Protein AF-A0A2E7MLX6-F1 (afdb_monomer)

Secondary structure (DSSP, 8-state):
-HHHHTT-THHHH-HHHHHHHHHHHHTB-TTS-B---SS-SBTTTTHHHHHHHHHHHHHHH--HHHHHHHHHHHHHHHHTHHHHHHTS-TTSHHHHHHHHHHHH--TTSPP-PPP-S-EEEEEEEEEEBSSHHHHTTTSTT--SSTTS-PPGGGEEEEEEEEEEEEEEES-SSTT--EEEEE-----SS---TT-EEEEEETTEEEEE----SS--S-SSSEEEEESS--SPP-----TTB--S---EEEEEEEEE-SSEEEEEEEEESGGG-SEEEEEEEEEETTTEEEEEEEEEESS-EEEEEEEEEEESEEEEEE-SSEEEEE-SS-EETTEE------EEEEEEPP-TTEEEEEEE-TTT-GGGGGS-EEEEEEEEEEEPTT-EEEEEEEEEEE-----------TTSPPTTTT----GGGGEEEEEESSSEEEEEEE-SSSEEEEEEEETT---EEETTEEE--SEEEEEEETTEEEEEEEEEEEEEEETTEEEEEEEEEEEEE-

pLDDT: mean 87.77, std 12.91, range [33.56, 98.69]

Solvent-accessible surface area (backbone atoms only — not comparable to full-atom values): 26700 Å² total; per-residue (Å²): 104,69,40,66,79,67,70,41,60,58,70,50,60,36,74,78,43,45,60,60,55,52,48,59,48,66,57,37,42,36,46,18,47,34,66,34,68,57,69,32,56,18,48,41,64,57,42,21,47,51,25,14,50,24,20,36,36,17,49,66,54,70,43,20,41,34,35,34,46,20,50,29,24,49,53,35,51,58,72,33,40,73,64,44,57,76,69,62,41,80,74,32,61,46,49,58,9,49,51,43,26,69,76,52,35,49,88,85,54,63,65,31,88,63,86,47,69,50,47,80,39,65,37,56,37,36,44,26,35,61,51,50,78,45,46,51,78,79,40,86,85,57,55,83,52,93,92,46,62,68,57,70,79,30,54,43,71,51,88,54,74,37,56,33,32,40,34,46,42,48,40,61,50,78,31,31,29,35,36,38,27,33,33,36,54,52,58,71,35,42,76,43,61,70,7,45,28,22,33,36,42,60,62,13,57,53,34,57,45,73,46,35,66,49,79,58,82,60,48,34,18,78,32,79,43,62,77,74,69,76,70,76,59,48,62,45,84,57,85,56,40,67,57,67,42,60,38,52,63,44,72,81,42,78,50,74,55,94,58,33,32,43,37,32,36,39,31,35,21,62,96,14,40,52,32,46,35,36,43,34,38,44,37,37,46,70,56,37,35,38,40,38,39,40,39,30,32,70,55,69,43,52,29,37,38,34,48,30,42,48,26,50,40,74,52,92,57,64,58,73,41,32,38,31,29,25,35,79,45,57,43,27,79,89,39,66,42,79,50,48,79,39,30,26,38,41,37,43,63,82,50,95,71,43,44,56,43,82,42,72,45,31,86,81,35,70,70,24,66,78,42,23,34,34,40,31,52,28,38,72,45,76,41,51,45,73,43,78,47,60,50,45,35,39,45,36,68,39,80,58,86,76,76,91,74,88,72,88,56,92,82,57,79,50,80,79,76,65,65,64,80,54,77,65,74,28,53,41,76,81,40,78,56,86,69,38,35,32,38,40,39,40,58,78,97,52,33,42,32,40,40,38,46,19,84,83,33,60,82,42,82,54,93,57,39,38,34,23,31,25,29,39,40,39,37,29,46,78,91,37,79,72,34,34,39,37,35,52,19,36,37,33,32,49,74,89,40,80,78,44,79,48,98,53,70,40,70,49,75,87

Foldseek 3Di:
DCCVVVVVLCCLAPPVNVLVLVVLLLQAALQLWHQDDAQALWTRQQLLVQLLVLQLSCQSHLDLQSVQSSVSSVNVCVLQVVLCVPPVVCVPNNVVSVVSSVPRGDPVRHHDFDDFWKDFRKDFAKFQFPWDVLVCVVDPPQPPPRVGRIDVLSIDGDRDMAGAKTWHWLGNHQFKWIWIAGCHQHDSAAGAHRATQWITGNQFTQAHDFNDNHHDAAEQFKHKFQPVPPADFQADPDPGGPDGDGKHKDFPDWDIDNFWIKTKMWIARVVRFGWIKIKIWTGGINWWIKIKIKIAGQDKGFIKIFGKYWAQDWDPDDDFFKTKGGQPFIDGNNGGGDRDGKIKIKGKDDDPQWGWDWAQCCVVPVSCNRGRIMITTIGGGIDDHRDMDMIMIMTGIGDDPDDPDPDPDPPPQDPVNSCDPDQCNQWDWQDDDRAKTWIWGDDPDFKIKIWIAGCPLDWDDTDQKTWSFNIWIFIGGNNDGPWIWTFQTQFIGGNNDTPHHHPGGDIDID

Structure (mmCIF, N/CA/C/O backbone):
data_AF-A0A2E7MLX6-F1
#
_entry.id   AF-A0A2E7MLX6-F1
#
loop_
_atom_site.group_PDB
_atom_site.id
_atom_site.type_symbol
_atom_site.label_atom_id
_atom_site.label_alt_id
_atom_site.label_comp_id
_atom_site.label_asym_id
_atom_site.label_entity_id
_atom_site.label_seq_id
_atom_site.pdbx_PDB_ins_code
_atom_site.Cartn_x
_atom_site.Cartn_y
_atom_site.Cartn_z
_atom_site.occupancy
_atom_site.B_iso_or_equiv
_atom_site.auth_seq_id
_atom_site.auth_comp_id
_atom_site.auth_asym_id
_atom_site.auth_atom_id
_atom_site.pdbx_PDB_model_num
ATOM 1 N N . MET A 1 1 ? 16.786 -7.639 -24.249 1.00 67.38 1 MET A N 1
ATOM 2 C CA . MET A 1 1 ? 17.051 -7.462 -25.696 1.00 67.38 1 MET A CA 1
ATOM 3 C C . MET A 1 1 ? 18.541 -7.443 -26.003 1.00 67.38 1 MET A C 1
ATOM 5 O O . MET A 1 1 ? 18.968 -8.367 -26.669 1.00 67.38 1 MET A O 1
ATOM 9 N N . ALA A 1 2 ? 19.342 -6.501 -25.482 1.00 73.75 2 ALA A N 1
ATOM 10 C CA . ALA A 1 2 ? 20.799 -6.527 -25.692 1.00 73.75 2 ALA A CA 1
ATOM 11 C C . ALA A 1 2 ? 21.436 -7.872 -25.286 1.00 73.75 2 ALA A C 1
ATOM 13 O O . ALA A 1 2 ? 22.218 -8.411 -26.051 1.00 73.75 2 ALA A O 1
ATOM 14 N N . GLY A 1 3 ? 21.020 -8.469 -24.161 1.00 79.62 3 GLY A N 1
ATOM 15 C CA . GLY A 1 3 ? 21.478 -9.812 -23.774 1.00 79.62 3 GLY A CA 1
ATOM 16 C C . GLY A 1 3 ? 21.166 -10.906 -24.805 1.00 79.62 3 GLY A C 1
ATOM 17 O O . GLY A 1 3 ? 22.020 -11.726 -25.090 1.00 79.62 3 GLY A O 1
ATOM 18 N N . VAL A 1 4 ? 19.991 -10.871 -25.444 1.00 81.44 4 VAL A N 1
ATOM 19 C CA . VAL A 1 4 ? 19.634 -11.827 -26.513 1.00 81.44 4 VAL A CA 1
ATOM 20 C C . VAL A 1 4 ? 20.470 -11.571 -27.771 1.00 81.44 4 VAL A C 1
ATOM 22 O O . VAL A 1 4 ? 21.036 -12.497 -28.335 1.00 81.44 4 VAL A O 1
ATOM 25 N N . LEU A 1 5 ? 20.576 -10.306 -28.195 1.00 81.94 5 LEU A N 1
ATOM 26 C CA . LEU A 1 5 ? 21.288 -9.918 -29.420 1.00 81.94 5 LEU A CA 1
ATOM 27 C C . LEU A 1 5 ? 22.806 -10.116 -29.326 1.00 81.94 5 LEU A C 1
ATOM 29 O O . LEU A 1 5 ? 23.456 -10.326 -30.343 1.00 81.94 5 LEU A O 1
ATOM 33 N N . LEU A 1 6 ? 23.364 -10.027 -28.118 1.00 85.06 6 LEU A N 1
ATOM 34 C CA . LEU A 1 6 ? 24.789 -10.210 -27.840 1.00 85.06 6 LEU A CA 1
ATOM 35 C C . LEU A 1 6 ? 25.120 -11.631 -27.348 1.00 85.06 6 LEU A C 1
ATOM 37 O O . LEU A 1 6 ? 26.230 -11.843 -26.873 1.00 85.06 6 LEU A O 1
ATOM 41 N N . ASP A 1 7 ? 24.160 -12.563 -27.405 1.00 83.75 7 ASP A N 1
ATOM 42 C CA . ASP A 1 7 ? 24.257 -13.939 -26.881 1.00 83.75 7 ASP A CA 1
ATOM 43 C C . ASP A 1 7 ? 24.732 -14.031 -25.414 1.00 83.75 7 ASP A C 1
ATOM 45 O O . ASP A 1 7 ? 25.333 -15.010 -24.985 1.00 83.75 7 ASP A O 1
ATOM 49 N N . LYS A 1 8 ? 24.416 -13.009 -24.613 1.00 86.94 8 LYS A N 1
ATOM 50 C CA . LYS A 1 8 ? 24.652 -12.953 -23.164 1.00 86.94 8 LYS A CA 1
ATOM 51 C C . LYS A 1 8 ? 23.453 -13.494 -22.394 1.00 86.94 8 LYS A C 1
ATOM 53 O O . LYS A 1 8 ? 22.727 -12.750 -21.721 1.00 86.94 8 LYS A O 1
ATOM 58 N N . LYS A 1 9 ? 23.187 -14.789 -22.565 1.00 83.94 9 LYS A N 1
ATOM 59 C CA . LYS A 1 9 ? 22.026 -15.476 -21.972 1.00 83.94 9 LYS A CA 1
ATOM 60 C C . LYS A 1 9 ? 22.097 -15.548 -20.448 1.00 83.94 9 LYS A C 1
ATOM 62 O O . LYS A 1 9 ? 21.051 -15.612 -19.805 1.00 83.94 9 LYS A O 1
ATOM 67 N N . GLU A 1 10 ? 23.294 -15.440 -19.877 1.00 87.25 10 GLU A N 1
ATOM 68 C CA . GLU A 1 10 ? 23.533 -15.412 -18.436 1.00 87.25 10 GLU A CA 1
ATOM 69 C C . GLU A 1 10 ? 22.715 -14.327 -17.725 1.00 87.25 10 GLU A C 1
ATOM 71 O O . GLU A 1 10 ? 22.254 -14.548 -16.615 1.00 87.25 10 GLU A O 1
ATOM 76 N N . VAL A 1 11 ? 22.398 -13.208 -18.387 1.00 88.00 11 VAL A N 1
ATOM 77 C CA . VAL A 1 11 ? 21.550 -12.137 -17.824 1.00 88.00 11 VAL A CA 1
ATOM 78 C C . VAL A 1 11 ? 20.159 -12.636 -17.391 1.00 88.00 11 VAL A C 1
ATOM 80 O O . VAL A 1 11 ? 19.531 -12.049 -16.505 1.00 88.00 11 VAL A O 1
ATOM 83 N N . PHE A 1 12 ? 19.659 -13.708 -18.007 1.00 89.31 12 PHE A N 1
ATOM 84 C CA . PHE A 1 12 ? 18.342 -14.279 -17.718 1.00 89.31 12 PHE A CA 1
ATOM 85 C C . PHE A 1 12 ? 18.385 -15.440 -16.723 1.00 89.31 12 PHE A C 1
ATOM 87 O O . PHE A 1 12 ? 17.356 -15.765 -16.137 1.00 89.31 12 PHE A O 1
ATOM 94 N N . THR A 1 13 ? 19.553 -16.050 -16.523 1.00 85.75 13 THR A N 1
ATOM 95 C CA . THR A 1 13 ? 19.726 -17.247 -15.685 1.00 85.75 13 THR A CA 1
ATOM 96 C C . THR A 1 13 ? 20.593 -17.002 -14.450 1.00 85.75 13 THR A C 1
ATOM 98 O 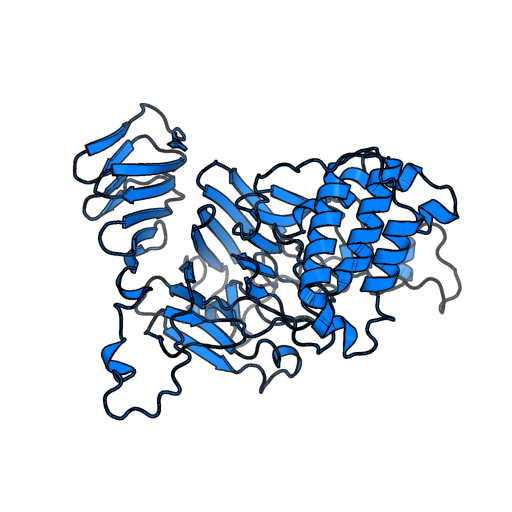O . THR A 1 13 ? 20.644 -17.859 -13.572 1.00 85.75 13 THR A O 1
ATOM 101 N N . ASP A 1 14 ? 21.271 -15.856 -14.363 1.00 88.25 14 ASP A N 1
ATOM 102 C CA . ASP A 1 14 ? 22.060 -15.448 -13.202 1.00 88.25 14 ASP A CA 1
ATOM 103 C C . ASP A 1 14 ? 21.162 -15.326 -11.959 1.00 88.25 14 ASP A C 1
ATOM 105 O O . ASP A 1 14 ? 20.120 -14.657 -11.964 1.00 88.25 14 ASP A O 1
ATOM 109 N N . ALA A 1 15 ? 21.583 -15.981 -10.876 1.00 85.44 15 ALA A N 1
ATOM 110 C CA . ALA A 1 15 ? 20.872 -15.993 -9.607 1.00 85.44 15 ALA A CA 1
ATOM 111 C C . ALA A 1 15 ? 20.707 -14.585 -9.008 1.00 85.44 15 ALA A C 1
ATOM 113 O O . ALA A 1 15 ? 19.665 -14.298 -8.414 1.00 85.44 15 ALA A O 1
ATOM 114 N N . GLU A 1 16 ? 21.672 -13.681 -9.199 1.00 84.50 16 GLU A N 1
ATOM 115 C CA . GLU A 1 16 ? 21.554 -12.293 -8.744 1.00 84.50 16 GLU A CA 1
ATOM 116 C C . GLU A 1 16 ? 20.489 -11.529 -9.540 1.00 84.50 16 GLU A C 1
ATOM 118 O O . GLU A 1 16 ? 19.727 -10.734 -8.976 1.00 84.50 16 GLU A O 1
ATOM 123 N N . MET A 1 17 ? 20.373 -11.816 -10.840 1.00 87.69 17 MET A N 1
ATOM 124 C CA . MET A 1 17 ? 19.376 -11.202 -11.720 1.00 87.69 17 MET A CA 1
ATOM 125 C C . MET A 1 17 ? 17.965 -11.739 -11.483 1.00 87.69 17 MET A C 1
ATOM 127 O O . MET A 1 17 ? 16.995 -11.021 -11.731 1.00 87.69 17 MET A O 1
ATOM 131 N N . ARG A 1 18 ? 17.814 -12.946 -10.928 1.00 88.06 18 ARG A N 1
ATOM 132 C CA . ARG A 1 18 ? 16.501 -13.499 -10.561 1.00 88.06 18 ARG A CA 1
ATOM 133 C C . ARG A 1 18 ? 15.715 -12.557 -9.654 1.00 88.06 18 ARG A C 1
ATOM 135 O O . ARG A 1 18 ? 14.544 -12.294 -9.913 1.00 88.06 18 ARG A O 1
ATOM 142 N N . SER A 1 19 ? 16.378 -11.973 -8.654 1.00 87.31 19 SER A N 1
ATOM 143 C CA . SER A 1 19 ? 15.759 -10.985 -7.763 1.00 87.31 19 SER A CA 1
ATOM 144 C C . SER A 1 19 ? 15.235 -9.762 -8.524 1.00 87.31 19 SER A C 1
ATOM 146 O O . SER A 1 19 ? 14.189 -9.218 -8.182 1.00 87.31 19 SER A O 1
ATOM 148 N N . PHE A 1 20 ? 15.907 -9.344 -9.602 1.00 90.00 20 PHE A N 1
ATOM 149 C CA . PHE A 1 20 ? 15.445 -8.260 -10.462 1.00 90.00 20 PHE A CA 1
ATOM 150 C C . PHE A 1 20 ? 14.171 -8.658 -11.218 1.00 90.00 20 PHE A C 1
ATOM 152 O O . PHE A 1 20 ? 13.208 -7.883 -11.228 1.00 90.00 20 PHE A O 1
ATOM 159 N N . TRP A 1 21 ? 14.158 -9.850 -11.823 1.00 93.31 21 TRP A N 1
ATOM 160 C CA . TRP A 1 21 ? 13.044 -10.349 -12.633 1.00 93.31 21 TRP A CA 1
ATOM 161 C C . TRP A 1 21 ? 11.806 -10.670 -11.791 1.00 93.31 21 TRP A C 1
ATOM 163 O O . TRP A 1 21 ? 10.699 -10.280 -12.166 1.00 93.31 21 TRP A O 1
ATOM 173 N N . ASP A 1 22 ? 11.977 -11.283 -10.618 1.00 93.62 22 ASP A N 1
ATOM 174 C CA . ASP A 1 22 ? 10.880 -11.631 -9.705 1.00 93.62 22 ASP A CA 1
ATOM 175 C C . ASP A 1 22 ? 10.100 -10.382 -9.257 1.00 93.62 22 ASP A C 1
ATOM 177 O O . ASP A 1 22 ? 8.873 -10.407 -9.138 1.00 93.62 22 ASP A O 1
ATOM 181 N N . ARG A 1 23 ? 10.759 -9.222 -9.135 1.00 93.50 23 ARG A N 1
ATOM 182 C CA . ARG A 1 23 ? 10.068 -7.949 -8.850 1.00 93.50 23 ARG A CA 1
ATOM 183 C C . ARG A 1 23 ? 9.060 -7.569 -9.924 1.00 93.50 23 ARG A C 1
ATOM 185 O O . ARG A 1 23 ? 8.049 -6.942 -9.607 1.00 93.50 23 ARG A O 1
ATOM 192 N N . LEU A 1 24 ? 9.307 -7.916 -11.187 1.00 94.69 24 LEU A N 1
ATOM 193 C CA . LEU A 1 24 ? 8.364 -7.637 -12.271 1.00 94.69 24 LEU A CA 1
ATOM 194 C C . LEU A 1 24 ? 7.101 -8.490 -12.134 1.00 94.69 24 LEU A C 1
ATOM 196 O O . LEU A 1 24 ? 6.013 -7.971 -12.383 1.00 94.69 24 LEU A O 1
ATOM 200 N N . ILE A 1 25 ? 7.228 -9.741 -11.671 1.00 95.75 25 ILE A N 1
ATOM 201 C CA . ILE A 1 25 ? 6.079 -10.581 -11.306 1.00 95.75 25 ILE A CA 1
ATOM 202 C C . ILE A 1 25 ? 5.323 -9.918 -10.154 1.00 95.75 25 ILE A C 1
ATOM 204 O O . ILE A 1 25 ? 4.146 -9.591 -10.291 1.00 95.75 25 ILE A O 1
ATOM 208 N N . HIS A 1 26 ? 5.989 -9.665 -9.026 1.00 95.38 26 HIS A N 1
ATOM 209 C CA . HIS A 1 26 ? 5.307 -9.194 -7.818 1.00 95.38 26 HIS A CA 1
ATOM 210 C C . HIS A 1 26 ? 4.665 -7.811 -7.979 1.00 95.38 26 HIS A C 1
ATOM 212 O O . HIS A 1 26 ? 3.624 -7.565 -7.382 1.00 95.38 26 HIS A O 1
ATOM 218 N N . THR A 1 27 ? 5.225 -6.935 -8.819 1.00 94.56 27 THR A N 1
ATOM 219 C CA . THR A 1 27 ? 4.642 -5.611 -9.112 1.00 94.56 27 THR A CA 1
ATOM 220 C C . THR A 1 27 ? 3.578 -5.618 -10.219 1.00 94.56 27 THR A C 1
ATOM 222 O O . THR A 1 27 ? 3.121 -4.550 -10.634 1.00 94.56 27 THR A O 1
ATOM 225 N N . THR A 1 28 ? 3.191 -6.795 -10.717 1.00 95.88 28 THR A N 1
ATOM 226 C CA . THR A 1 28 ? 2.065 -6.978 -11.642 1.00 95.88 28 THR A CA 1
ATOM 227 C C . THR A 1 28 ? 0.804 -7.312 -10.846 1.00 95.88 28 THR A C 1
ATOM 229 O O . THR A 1 28 ? 0.810 -8.206 -9.990 1.00 95.88 28 THR A O 1
ATOM 232 N N . THR A 1 29 ? -0.286 -6.587 -11.112 1.00 96.06 29 THR A N 1
ATOM 233 C CA . THR A 1 29 ? -1.558 -6.817 -10.416 1.00 96.06 29 THR A CA 1
ATOM 234 C C . THR A 1 29 ? -2.168 -8.171 -10.815 1.00 96.06 29 THR A C 1
ATOM 236 O O . THR A 1 29 ? -1.814 -8.722 -11.861 1.00 96.06 29 THR A O 1
ATOM 239 N N . PRO A 1 30 ? -3.119 -8.719 -10.034 1.00 94.88 30 PRO A N 1
ATOM 240 C CA . PRO A 1 30 ? -3.834 -9.949 -10.400 1.00 94.88 30 PRO A CA 1
ATOM 241 C C . PRO A 1 30 ? -4.525 -9.877 -11.771 1.00 94.88 30 PRO A C 1
ATOM 243 O O . PRO A 1 30 ? -4.601 -10.870 -12.493 1.00 94.88 30 PRO A O 1
ATOM 246 N N . ASP A 1 31 ? -4.968 -8.678 -12.151 1.00 93.25 31 ASP A N 1
ATOM 247 C CA . ASP A 1 31 ? -5.610 -8.388 -13.435 1.00 93.25 31 ASP A CA 1
ATOM 248 C C . ASP A 1 31 ? -4.616 -8.052 -14.561 1.00 93.25 31 ASP A C 1
ATOM 250 O O . ASP A 1 31 ? -5.043 -7.782 -15.678 1.00 93.25 31 ASP A O 1
ATOM 254 N N . GLY A 1 32 ? -3.304 -8.056 -14.293 1.00 93.75 32 GLY A N 1
ATOM 255 C CA . GLY A 1 32 ? -2.259 -7.808 -15.293 1.00 93.75 32 GLY A CA 1
ATOM 256 C C . GLY A 1 32 ? -1.911 -6.343 -15.548 1.00 93.75 32 GLY A C 1
ATOM 257 O O . GLY A 1 32 ? -1.110 -6.046 -16.432 1.00 93.75 32 GLY A O 1
ATOM 258 N N . ALA A 1 33 ? -2.477 -5.413 -14.784 1.00 93.00 33 ALA A N 1
ATOM 259 C CA . ALA A 1 33 ? -2.102 -4.008 -14.863 1.00 93.00 33 ALA A CA 1
ATOM 260 C C . ALA A 1 33 ? -0.752 -3.754 -14.175 1.00 93.00 33 ALA A C 1
ATOM 262 O O . ALA A 1 33 ? -0.376 -4.435 -13.216 1.00 93.00 33 ALA A O 1
ATOM 263 N N . ILE A 1 34 ? -0.039 -2.726 -14.634 1.00 91.94 34 ILE A N 1
ATOM 264 C CA . ILE A 1 34 ? 1.206 -2.255 -14.027 1.00 91.94 34 ILE A CA 1
ATOM 265 C C . ILE A 1 34 ? 0.960 -0.924 -13.316 1.00 91.94 34 ILE A C 1
ATOM 267 O O . ILE A 1 34 ? 0.641 0.086 -13.952 1.00 91.94 34 ILE A O 1
ATOM 271 N N . VAL A 1 35 ? 1.147 -0.926 -11.993 1.00 91.00 35 VAL A N 1
ATOM 272 C CA . VAL A 1 35 ? 1.079 0.289 -11.171 1.00 91.00 35 VAL A CA 1
ATOM 273 C C . VAL A 1 35 ? 2.262 1.203 -11.515 1.00 91.00 35 VAL A C 1
ATOM 275 O O . VAL A 1 35 ? 3.405 0.735 -11.487 1.00 91.00 35 VAL A O 1
ATOM 278 N N . PRO A 1 36 ? 2.028 2.489 -11.834 1.00 83.44 36 PRO A N 1
ATOM 279 C CA . PRO A 1 36 ? 3.101 3.417 -12.156 1.00 83.44 36 PRO A CA 1
ATOM 280 C C . PRO A 1 36 ? 3.890 3.801 -10.901 1.00 83.44 36 PRO A C 1
ATOM 282 O O . PRO A 1 36 ? 3.320 4.037 -9.838 1.00 83.44 36 PRO A O 1
ATOM 285 N N . PHE A 1 37 ? 5.208 3.902 -11.039 1.00 82.69 37 PHE A N 1
ATOM 286 C CA . PHE A 1 37 ? 6.089 4.492 -10.036 1.00 82.69 37 PHE A CA 1
ATOM 287 C C . PHE A 1 37 ? 7.348 5.053 -10.694 1.00 82.69 37 PHE A C 1
ATOM 289 O O . PHE A 1 37 ? 7.733 4.620 -11.782 1.00 82.69 37 PHE A O 1
ATOM 296 N N . GLY A 1 38 ? 7.984 6.012 -10.019 1.00 75.81 38 GLY A N 1
ATOM 297 C CA . GLY A 1 38 ? 9.073 6.798 -10.592 1.00 75.81 38 GLY A CA 1
ATOM 298 C C . GLY A 1 38 ? 8.620 7.648 -11.791 1.00 75.81 38 GLY A C 1
ATOM 299 O O . GLY A 1 38 ? 7.424 7.898 -11.960 1.00 75.81 38 GLY A O 1
ATOM 300 N N . PRO A 1 39 ? 9.570 8.085 -12.633 1.00 73.31 39 PRO A N 1
ATOM 301 C CA . PRO A 1 39 ? 9.297 8.751 -13.905 1.00 73.31 39 PRO A CA 1
ATOM 302 C C . PRO A 1 39 ? 8.488 7.851 -14.858 1.00 73.31 39 PRO A C 1
ATOM 304 O O . PRO A 1 39 ? 9.058 7.075 -15.621 1.00 73.31 39 PRO A O 1
ATOM 307 N N . ALA A 1 40 ? 7.159 7.952 -14.823 1.00 76.56 40 ALA A N 1
ATOM 308 C CA . ALA A 1 40 ? 6.256 7.132 -15.630 1.00 76.56 40 ALA A CA 1
ATOM 309 C C . ALA A 1 40 ? 5.236 7.987 -16.389 1.00 76.56 40 ALA A C 1
ATOM 311 O O . ALA A 1 40 ? 4.808 9.037 -15.913 1.00 76.56 40 ALA A O 1
ATOM 312 N N . ASP A 1 41 ? 4.773 7.486 -17.535 1.00 74.81 41 ASP A N 1
ATOM 313 C CA . ASP A 1 41 ? 3.773 8.151 -18.383 1.00 74.81 41 ASP A CA 1
ATOM 314 C C . ASP A 1 41 ? 2.323 7.822 -17.971 1.00 74.81 41 ASP A C 1
ATOM 316 O O . ASP A 1 41 ? 1.389 7.885 -18.775 1.00 74.81 41 ASP A O 1
ATOM 320 N N . GLY A 1 42 ? 2.127 7.449 -16.705 1.00 82.31 42 GLY A N 1
ATOM 321 C CA . GLY A 1 42 ? 0.834 7.078 -16.139 1.00 82.31 42 GLY A CA 1
ATOM 322 C C . GLY A 1 42 ? 0.582 5.572 -16.097 1.00 82.31 42 GLY A C 1
ATOM 323 O O . GLY A 1 42 ? 1.499 4.754 -16.237 1.00 82.31 42 GLY A O 1
ATOM 324 N N . TRP A 1 43 ? -0.674 5.214 -15.841 1.00 88.06 43 TRP A N 1
ATOM 325 C CA . TRP A 1 43 ? -1.111 3.851 -15.555 1.00 88.06 43 TRP A CA 1
ATOM 326 C C . TRP A 1 43 ? -0.734 2.887 -16.678 1.00 88.06 43 TRP A C 1
ATOM 328 O O . TRP A 1 43 ? -0.967 3.172 -17.847 1.00 88.06 43 TRP A O 1
ATOM 338 N N . ASN A 1 44 ? -0.162 1.731 -16.342 1.00 87.94 44 ASN A N 1
ATOM 339 C CA . ASN A 1 44 ? 0.129 0.666 -17.303 1.00 87.94 44 ASN A CA 1
ATOM 340 C C . ASN A 1 44 ? 1.073 1.039 -18.480 1.00 87.94 44 ASN A C 1
ATOM 342 O O . ASN A 1 44 ? 1.177 0.293 -19.454 1.00 87.94 44 ASN A O 1
ATOM 346 N N . SER A 1 45 ? 1.805 2.157 -18.393 1.00 81.62 45 SER A N 1
ATOM 347 C CA . SER A 1 45 ? 2.628 2.732 -19.483 1.00 81.62 45 SER A CA 1
ATOM 348 C C . SER A 1 45 ? 3.780 1.854 -19.997 1.00 81.62 45 SER A C 1
ATOM 350 O O . SER A 1 45 ? 4.297 2.069 -21.095 1.00 81.62 45 SER A O 1
ATOM 352 N N . HIS A 1 46 ? 4.195 0.833 -19.246 1.00 83.00 46 HIS A N 1
ATOM 353 C CA . HIS A 1 46 ? 5.297 -0.065 -19.628 1.00 83.00 46 HIS A CA 1
ATOM 354 C C . HIS A 1 46 ? 4.871 -1.526 -19.822 1.00 83.00 46 HIS A C 1
ATOM 356 O O . HIS A 1 46 ? 5.724 -2.408 -19.928 1.00 83.00 46 HIS A O 1
ATOM 362 N N . ALA A 1 47 ? 3.563 -1.787 -19.898 1.00 88.19 47 ALA A N 1
ATOM 363 C CA . ALA A 1 47 ? 2.990 -3.130 -19.927 1.00 88.19 47 ALA A CA 1
ATOM 364 C C . ALA A 1 47 ? 3.561 -4.030 -21.029 1.00 88.19 47 ALA A C 1
ATOM 366 O O . ALA A 1 47 ? 4.097 -5.088 -20.717 1.00 88.19 47 ALA A O 1
ATOM 367 N N . GLY A 1 48 ? 3.522 -3.611 -22.300 1.00 87.38 48 GLY A N 1
ATOM 368 C CA . GLY A 1 48 ? 4.004 -4.484 -23.378 1.00 87.38 48 GLY A CA 1
ATOM 369 C C . GLY A 1 48 ? 5.489 -4.801 -23.265 1.00 87.38 48 GLY A C 1
ATOM 370 O O . GLY A 1 48 ? 5.874 -5.955 -23.414 1.00 87.38 48 GLY A O 1
ATOM 371 N N . MET A 1 49 ? 6.331 -3.814 -22.947 1.00 87.88 49 MET A N 1
ATOM 372 C CA . MET A 1 49 ? 7.765 -4.069 -22.783 1.00 87.88 49 MET A CA 1
ATOM 373 C C . MET A 1 49 ? 8.030 -5.041 -21.630 1.00 87.88 49 MET A C 1
ATOM 375 O O . MET A 1 49 ? 8.846 -5.947 -21.775 1.00 87.88 49 MET A O 1
ATOM 379 N N . ARG A 1 50 ? 7.313 -4.893 -20.508 1.00 91.56 50 ARG A N 1
ATOM 380 C CA . ARG A 1 50 ? 7.398 -5.828 -19.381 1.00 91.56 50 ARG A CA 1
ATOM 381 C C . ARG A 1 50 ? 6.936 -7.230 -19.776 1.00 91.56 50 ARG A C 1
ATOM 383 O O . ARG A 1 50 ? 7.634 -8.182 -19.461 1.00 91.56 50 ARG A O 1
ATOM 390 N N . MET A 1 51 ? 5.819 -7.350 -20.490 1.00 93.62 51 MET A N 1
ATOM 391 C CA . MET A 1 51 ? 5.312 -8.623 -21.008 1.00 93.62 51 MET A CA 1
ATOM 392 C C . MET A 1 51 ? 6.344 -9.320 -21.903 1.00 93.62 51 MET A C 1
ATOM 394 O O . MET A 1 51 ? 6.679 -10.470 -21.651 1.00 93.62 51 MET A O 1
ATOM 398 N N . GLY A 1 52 ? 6.912 -8.615 -22.888 1.00 92.25 52 GLY A N 1
ATOM 399 C CA . GLY A 1 52 ? 7.946 -9.174 -23.764 1.00 92.25 52 GLY A CA 1
ATOM 400 C C . GLY A 1 52 ? 9.202 -9.605 -23.005 1.00 92.25 52 GLY A C 1
ATOM 401 O O . GLY A 1 52 ? 9.749 -10.667 -23.274 1.00 92.25 52 GLY A O 1
ATOM 402 N N . ILE A 1 53 ? 9.643 -8.821 -22.014 1.00 92.62 53 ILE A N 1
ATOM 403 C CA . ILE A 1 53 ? 10.772 -9.198 -21.151 1.00 92.62 53 ILE A CA 1
ATOM 404 C C . ILE A 1 53 ? 10.454 -10.456 -20.339 1.00 92.62 53 ILE A C 1
ATOM 406 O O . ILE A 1 53 ? 11.307 -11.329 -20.249 1.00 92.62 53 ILE A O 1
ATOM 410 N N . LEU A 1 54 ? 9.257 -10.564 -19.762 1.00 95.56 54 LEU A N 1
ATOM 411 C CA . LEU A 1 54 ? 8.854 -11.729 -18.974 1.00 95.56 54 LEU A CA 1
ATOM 412 C C . LEU A 1 54 ? 8.800 -13.010 -19.823 1.00 95.56 54 LEU A C 1
ATOM 414 O O . LEU A 1 54 ? 9.271 -14.043 -19.362 1.00 95.56 54 LEU A O 1
ATOM 418 N N . GLU A 1 55 ? 8.310 -12.944 -21.065 1.00 95.75 55 GLU A N 1
ATOM 419 C CA . GLU A 1 55 ? 8.345 -14.090 -21.993 1.00 95.75 55 GLU A CA 1
ATOM 420 C C . GLU A 1 55 ? 9.784 -14.487 -22.361 1.00 95.75 55 GLU A C 1
ATOM 422 O O . GLU A 1 55 ? 10.107 -15.671 -22.378 1.00 95.75 55 GLU A O 1
ATOM 427 N N . ILE A 1 56 ? 10.682 -13.516 -22.575 1.00 93.94 56 ILE A N 1
ATOM 428 C CA . ILE A 1 56 ? 12.111 -13.787 -22.828 1.00 93.94 56 ILE A CA 1
ATOM 429 C C . ILE A 1 56 ? 12.770 -14.442 -21.607 1.00 93.94 56 ILE A C 1
ATOM 431 O O . ILE A 1 56 ? 13.516 -15.410 -21.745 1.00 93.94 56 ILE A O 1
ATOM 435 N N . VAL A 1 57 ? 12.514 -13.920 -20.403 1.00 94.94 57 VAL A N 1
ATOM 436 C CA . VAL A 1 57 ? 13.056 -14.496 -19.163 1.00 94.94 57 VAL A CA 1
ATOM 437 C C . VAL A 1 57 ? 12.531 -15.918 -18.985 1.00 94.94 57 VAL A C 1
ATOM 439 O O . VAL A 1 57 ? 13.323 -16.804 -18.675 1.00 94.94 57 VAL A O 1
ATOM 442 N N . ALA A 1 58 ? 11.242 -16.169 -19.232 1.00 96.12 58 ALA A N 1
ATOM 443 C CA . ALA A 1 58 ? 10.687 -17.518 -19.202 1.00 96.12 58 ALA A CA 1
ATOM 444 C C . ALA A 1 58 ? 11.402 -18.453 -20.182 1.00 96.12 58 ALA A C 1
ATOM 446 O O . ALA A 1 58 ? 11.877 -19.502 -19.765 1.00 96.12 58 ALA A O 1
ATOM 447 N N . ALA A 1 59 ? 11.543 -18.048 -21.448 1.00 95.25 59 ALA A N 1
ATOM 448 C CA . ALA A 1 59 ? 12.177 -18.852 -22.493 1.00 95.25 59 ALA A CA 1
ATOM 449 C C . ALA A 1 59 ? 13.614 -19.270 -22.144 1.00 95.25 59 ALA A C 1
ATOM 451 O O . ALA A 1 59 ? 14.042 -20.374 -22.466 1.00 95.25 59 ALA A O 1
ATOM 452 N N . HIS A 1 60 ? 14.366 -18.405 -21.459 1.00 93.81 60 HIS A N 1
ATOM 453 C CA . HIS A 1 60 ? 15.744 -18.704 -21.064 1.00 93.81 60 HIS A CA 1
ATOM 454 C C . HIS A 1 60 ? 15.875 -19.422 -19.717 1.00 93.81 60 HIS A C 1
ATOM 456 O O . HIS A 1 60 ? 16.840 -20.156 -19.521 1.00 93.81 60 HIS A O 1
ATOM 462 N N . SER A 1 61 ? 14.945 -19.208 -18.785 1.00 93.75 61 SER A N 1
ATOM 463 C CA . SER A 1 61 ? 14.999 -19.803 -17.441 1.00 93.75 61 SER A CA 1
ATOM 464 C C . SER A 1 61 ? 14.208 -21.105 -17.305 1.00 93.75 61 SER A C 1
ATOM 466 O O . SER A 1 61 ? 14.435 -21.851 -16.356 1.00 93.75 61 SER A O 1
ATOM 468 N N . GLY A 1 62 ? 13.260 -21.372 -18.208 1.00 95.25 62 GLY A N 1
ATOM 469 C CA . GLY A 1 62 ? 12.275 -22.448 -18.069 1.00 95.25 62 GLY A CA 1
ATOM 470 C C . GLY A 1 62 ? 11.191 -22.175 -17.015 1.00 95.25 62 GLY A C 1
ATOM 471 O O . GLY A 1 62 ? 10.356 -23.040 -16.761 1.00 95.25 62 GLY A O 1
ATOM 472 N N . ASP A 1 63 ? 11.187 -21.003 -16.371 1.00 96.12 63 ASP A N 1
ATOM 473 C CA . ASP A 1 63 ? 10.287 -20.705 -15.255 1.00 96.12 63 ASP A CA 1
ATOM 474 C C . ASP A 1 63 ? 8.938 -20.146 -15.742 1.00 96.12 63 ASP A C 1
ATOM 476 O O . ASP A 1 63 ? 8.797 -18.978 -16.126 1.00 96.12 63 ASP A O 1
ATOM 480 N N . GLY A 1 64 ? 7.911 -20.994 -15.669 1.00 97.81 64 GLY A N 1
ATOM 481 C CA . GLY A 1 64 ? 6.539 -20.676 -16.060 1.00 97.81 64 GLY A CA 1
ATOM 482 C C . GLY A 1 64 ? 5.879 -19.537 -15.275 1.00 97.81 64 GLY A C 1
ATOM 483 O O . GLY A 1 64 ? 4.864 -18.999 -15.727 1.00 97.81 64 GLY A O 1
ATOM 484 N N . ARG A 1 65 ? 6.434 -19.110 -14.130 1.00 97.69 65 ARG A N 1
ATOM 485 C CA . ARG A 1 65 ? 5.897 -17.980 -13.345 1.00 97.69 65 ARG A CA 1
ATOM 486 C C . ARG A 1 65 ? 5.988 -16.662 -14.106 1.00 97.69 65 ARG A C 1
ATOM 488 O O . ARG A 1 65 ? 5.070 -15.841 -14.031 1.00 97.69 65 ARG A O 1
ATOM 495 N N . TYR A 1 66 ? 7.054 -16.468 -14.885 1.00 97.56 66 TYR A N 1
ATOM 496 C CA . TYR A 1 66 ? 7.192 -15.283 -15.731 1.00 97.56 66 TYR A CA 1
ATOM 497 C C . TYR A 1 66 ? 6.158 -15.291 -16.867 1.00 97.56 66 TYR A C 1
ATOM 499 O O . TYR A 1 66 ? 5.542 -14.253 -17.119 1.00 97.56 66 TYR A O 1
ATOM 507 N N . ARG A 1 67 ? 5.876 -16.458 -17.475 1.00 96.94 67 ARG A N 1
ATOM 508 C CA . ARG A 1 67 ? 4.806 -16.596 -18.485 1.00 96.94 67 ARG A CA 1
ATOM 509 C C . ARG A 1 67 ? 3.433 -16.304 -17.913 1.00 96.94 67 ARG A C 1
ATOM 511 O O . ARG A 1 67 ? 2.658 -15.585 -18.533 1.00 96.94 67 ARG A O 1
ATOM 518 N N . PHE A 1 68 ? 3.135 -16.796 -16.711 1.00 97.62 68 PHE A N 1
ATOM 519 C CA . PHE A 1 68 ? 1.869 -16.486 -16.051 1.00 97.62 68 PHE A CA 1
ATOM 520 C C . PHE A 1 68 ? 1.666 -14.971 -15.912 1.00 97.62 68 PHE A C 1
ATOM 522 O O . PHE A 1 68 ? 0.622 -14.445 -16.299 1.00 97.62 68 PHE A O 1
ATOM 529 N N . ALA A 1 69 ? 2.674 -14.247 -15.416 1.00 97.00 69 ALA A N 1
ATOM 530 C CA . ALA A 1 69 ? 2.600 -12.793 -15.294 1.00 97.00 69 ALA A CA 1
ATOM 531 C C . ALA A 1 69 ? 2.483 -12.098 -16.665 1.00 97.00 69 ALA A C 1
ATOM 533 O O . ALA A 1 69 ? 1.674 -11.180 -16.814 1.00 97.00 69 ALA A O 1
ATOM 534 N N . ALA A 1 70 ? 3.230 -12.553 -17.677 1.00 96.38 70 ALA A N 1
ATOM 535 C CA . ALA A 1 70 ? 3.141 -12.029 -19.038 1.00 96.38 70 ALA A CA 1
ATOM 536 C C . ALA A 1 70 ? 1.733 -12.193 -19.632 1.00 96.38 70 ALA A C 1
ATOM 538 O O . ALA A 1 70 ? 1.174 -11.229 -20.156 1.00 96.38 70 ALA A O 1
ATOM 539 N N . GLN A 1 71 ? 1.114 -13.364 -19.472 1.00 95.06 71 GLN A N 1
ATOM 540 C CA . GLN A 1 71 ? -0.247 -13.625 -19.944 1.00 95.06 71 GLN A CA 1
ATOM 541 C C . GLN A 1 71 ? -1.290 -12.749 -19.249 1.00 95.06 71 GLN A C 1
ATOM 543 O O . GLN A 1 71 ? -2.210 -12.254 -19.899 1.00 95.06 71 GLN A O 1
ATOM 548 N N . ARG A 1 72 ? -1.144 -12.491 -17.943 1.00 95.31 72 ARG A N 1
ATOM 549 C CA . ARG A 1 72 ? -2.007 -11.527 -17.243 1.00 95.31 72 ARG A CA 1
ATOM 550 C C . ARG A 1 72 ? -1.897 -10.143 -17.872 1.00 95.31 72 ARG A C 1
ATOM 552 O O . ARG A 1 72 ? -2.922 -9.536 -18.177 1.00 95.31 72 ARG A O 1
ATOM 559 N N . ILE A 1 73 ? -0.674 -9.671 -18.120 1.00 94.94 73 ILE A N 1
ATOM 560 C CA . ILE A 1 73 ? -0.443 -8.375 -18.771 1.00 94.94 73 ILE A CA 1
ATOM 561 C C . ILE A 1 73 ? -1.060 -8.348 -20.171 1.00 94.94 73 ILE A C 1
ATOM 563 O O . ILE A 1 73 ? -1.708 -7.365 -20.531 1.00 94.94 73 ILE A O 1
ATOM 567 N N . PHE A 1 74 ? -0.913 -9.425 -20.943 1.00 92.75 74 PHE A N 1
ATOM 568 C CA . PHE A 1 74 ? -1.524 -9.542 -22.263 1.00 92.75 74 PHE A CA 1
ATOM 569 C C . PHE A 1 74 ? -3.052 -9.427 -22.198 1.00 92.75 74 PHE A C 1
ATOM 571 O O . PHE A 1 74 ? -3.636 -8.635 -22.935 1.00 92.75 74 PHE A O 1
ATOM 578 N N . ASN A 1 75 ? -3.697 -10.118 -21.255 1.00 91.62 75 ASN A N 1
ATOM 579 C CA . ASN A 1 75 ? -5.145 -10.027 -21.049 1.00 91.62 75 ASN A CA 1
ATOM 580 C C . ASN A 1 75 ? -5.590 -8.601 -20.693 1.00 91.62 75 ASN A C 1
ATOM 582 O O . ASN A 1 75 ? -6.600 -8.121 -21.210 1.00 91.62 75 ASN A O 1
ATOM 586 N N . HIS A 1 76 ? -4.822 -7.886 -19.865 1.00 91.44 76 HIS A N 1
ATOM 587 C CA . HIS A 1 76 ? -5.106 -6.479 -19.583 1.00 91.44 76 HIS A CA 1
ATOM 588 C C . HIS A 1 76 ? -4.940 -5.599 -20.829 1.00 91.44 76 HIS A C 1
ATOM 590 O O . HIS A 1 76 ? -5.743 -4.701 -21.066 1.00 91.44 76 HIS A O 1
ATOM 596 N N . LEU A 1 77 ? -3.920 -5.847 -21.657 1.00 89.06 77 LEU A N 1
ATOM 597 C CA . LEU A 1 77 ? -3.726 -5.125 -22.918 1.00 89.06 77 LEU A CA 1
ATOM 598 C C . LEU A 1 77 ? -4.879 -5.366 -23.904 1.00 89.06 77 LEU A C 1
ATOM 600 O O . LEU A 1 77 ? -5.303 -4.409 -24.553 1.00 89.06 77 LEU A O 1
ATOM 604 N N . LEU A 1 78 ? -5.420 -6.589 -23.966 1.00 88.06 78 LEU A N 1
ATOM 605 C CA . LEU A 1 78 ? -6.620 -6.917 -24.745 1.00 88.06 78 LEU A CA 1
ATOM 606 C C . LEU A 1 78 ? -7.858 -6.175 -24.226 1.00 88.06 78 LEU A C 1
ATOM 608 O O . LEU A 1 78 ? -8.603 -5.594 -25.009 1.00 88.06 78 LEU A O 1
ATOM 612 N N . PHE A 1 79 ? -8.045 -6.095 -22.907 1.00 88.56 79 PHE A N 1
ATOM 613 C CA . PHE A 1 79 ? -9.123 -5.293 -22.312 1.00 88.56 79 PHE A CA 1
ATOM 614 C C . PHE A 1 79 ? -9.049 -3.800 -22.704 1.00 88.56 79 PHE A C 1
ATOM 616 O O . PHE A 1 79 ? -10.072 -3.119 -22.813 1.00 88.56 79 PHE A O 1
ATOM 623 N N . GLN A 1 80 ? -7.844 -3.290 -22.964 1.00 88.19 80 GLN A N 1
ATOM 624 C CA . GLN A 1 80 ? -7.595 -1.913 -23.399 1.00 88.19 80 GLN A CA 1
ATOM 625 C C . GLN A 1 80 ? -7.539 -1.748 -24.930 1.00 88.19 80 GLN A C 1
ATOM 627 O O . GLN A 1 80 ? -7.273 -0.647 -25.415 1.00 88.19 80 GLN A O 1
ATOM 632 N N . GLU A 1 81 ? -7.771 -2.807 -25.713 1.00 83.94 81 GLU A N 1
ATOM 633 C CA . GLU A 1 81 ? -7.494 -2.842 -27.154 1.00 83.94 81 GLU A CA 1
ATOM 634 C C . GLU A 1 81 ? -8.180 -1.710 -27.927 1.00 83.94 81 GLU A C 1
ATOM 636 O O . GLU A 1 81 ? -7.522 -0.999 -28.689 1.00 83.94 81 GLU A O 1
ATOM 641 N N . ASN A 1 82 ? -9.481 -1.503 -27.709 1.00 81.38 82 ASN A N 1
ATOM 642 C CA . ASN A 1 82 ? -10.242 -0.479 -28.429 1.00 81.38 82 ASN A CA 1
ATOM 643 C C . ASN A 1 82 ? -9.685 0.928 -28.182 1.00 81.38 82 ASN A C 1
ATOM 645 O O . ASN A 1 82 ? -9.519 1.698 -29.125 1.00 81.38 82 ASN A O 1
ATOM 649 N N . VAL A 1 83 ? -9.325 1.242 -26.934 1.00 79.00 83 VAL A N 1
ATOM 650 C CA . VAL A 1 83 ? -8.706 2.527 -26.572 1.00 79.00 83 VAL A CA 1
ATOM 651 C C . VAL A 1 83 ? -7.323 2.651 -27.215 1.00 79.00 83 VAL A C 1
ATOM 653 O O . VAL A 1 83 ? -6.986 3.690 -27.782 1.00 79.00 83 VAL A O 1
ATOM 656 N N . ASN A 1 84 ? -6.541 1.571 -27.202 1.00 72.62 84 ASN A N 1
ATOM 657 C CA . ASN A 1 84 ? -5.196 1.534 -27.773 1.00 72.62 84 ASN A CA 1
ATOM 658 C C . ASN A 1 84 ? -5.178 1.605 -29.313 1.00 72.62 84 ASN A C 1
ATOM 660 O O . ASN A 1 84 ? -4.167 2.018 -29.886 1.00 72.62 84 ASN A O 1
ATOM 664 N N . ARG A 1 85 ? -6.261 1.235 -30.006 1.00 70.19 85 ARG A N 1
ATOM 665 C CA . ARG A 1 85 ? -6.370 1.345 -31.473 1.00 70.19 85 ARG A CA 1
ATOM 666 C C . ARG A 1 85 ? -6.583 2.790 -31.947 1.00 70.19 85 ARG A C 1
ATOM 668 O O . ARG A 1 85 ? -6.075 3.147 -33.005 1.00 70.19 85 ARG A O 1
ATOM 675 N N . ILE A 1 86 ? -7.276 3.624 -31.165 1.00 60.56 86 ILE A N 1
ATOM 676 C CA . ILE A 1 86 ? -7.726 4.973 -31.572 1.00 60.56 86 ILE A CA 1
ATOM 677 C C . ILE A 1 86 ? -6.570 5.976 -31.750 1.00 60.56 86 ILE A C 1
ATOM 679 O O . ILE A 1 86 ? -6.695 6.906 -32.539 1.00 60.56 86 ILE A O 1
ATOM 683 N N . ASN A 1 87 ? -5.429 5.801 -31.075 1.00 49.28 87 ASN A N 1
ATOM 684 C CA . ASN A 1 87 ? -4.385 6.837 -31.020 1.00 49.28 87 ASN A CA 1
ATOM 685 C C . ASN A 1 87 ? -3.120 6.549 -31.853 1.00 49.28 87 ASN A C 1
ATOM 687 O O . ASN A 1 87 ? -2.033 6.984 -31.480 1.00 49.28 87 ASN A O 1
ATOM 691 N N . HIS A 1 88 ? -3.198 5.726 -32.907 1.00 48.16 88 HIS A N 1
ATOM 692 C CA . HIS A 1 88 ? -2.006 5.166 -33.578 1.00 48.16 88 HIS A CA 1
ATOM 693 C C . HIS A 1 88 ? -0.986 4.533 -32.599 1.00 48.16 88 HIS A C 1
ATOM 695 O O . HIS A 1 88 ? 0.146 4.240 -32.971 1.00 48.16 88 HIS A O 1
ATOM 701 N N . SER A 1 89 ? -1.386 4.231 -31.355 1.00 46.69 89 SER A N 1
ATOM 702 C CA . SER A 1 89 ? -0.621 3.451 -30.371 1.00 46.69 89 SER A CA 1
ATOM 703 C C . SER A 1 89 ? -0.457 1.986 -30.787 1.00 46.69 89 SER A C 1
ATOM 705 O O . SER A 1 89 ? 0.273 1.236 -30.140 1.00 46.69 89 SER A O 1
ATOM 707 N N . LEU A 1 90 ? -1.001 1.637 -31.958 1.00 43.84 90 LEU A N 1
ATOM 708 C CA . LEU A 1 90 ? -0.488 0.602 -32.848 1.00 43.84 90 LEU A CA 1
ATOM 709 C C . LEU A 1 90 ? 0.936 0.898 -33.404 1.00 43.84 90 LEU A C 1
ATOM 711 O O . LEU A 1 90 ? 1.355 0.285 -34.372 1.00 43.84 90 LEU A O 1
ATOM 715 N N . GLY A 1 91 ? 1.677 1.854 -32.839 1.00 44.88 91 GLY A N 1
ATOM 716 C CA . GLY A 1 91 ? 3.134 2.005 -32.966 1.00 44.88 91 GLY A CA 1
ATOM 717 C C . GLY A 1 91 ? 3.846 2.151 -31.609 1.00 44.88 91 GLY A C 1
ATOM 718 O O . GLY A 1 91 ? 5.045 2.411 -31.556 1.00 44.88 91 GLY A O 1
ATOM 719 N N . GLY A 1 92 ? 3.120 2.027 -30.490 1.00 52.84 92 GLY A N 1
ATOM 720 C CA . GLY A 1 92 ? 3.630 2.251 -29.134 1.00 52.84 92 GLY A CA 1
ATOM 721 C C . GLY A 1 92 ? 4.299 1.023 -28.503 1.00 52.84 92 GLY A C 1
ATOM 722 O O . GLY A 1 92 ? 4.135 -0.109 -28.957 1.00 52.84 92 GLY A O 1
ATOM 723 N N . ARG A 1 93 ? 5.012 1.239 -27.384 1.00 55.94 93 ARG A N 1
ATOM 724 C CA . ARG A 1 93 ? 5.759 0.220 -26.604 1.00 55.94 93 ARG A CA 1
ATOM 725 C C . ARG A 1 93 ? 4.964 -1.062 -26.289 1.00 55.94 93 ARG A C 1
ATOM 727 O O . ARG A 1 93 ? 5.570 -2.104 -26.046 1.00 55.94 93 ARG A O 1
ATOM 734 N N . ALA A 1 94 ? 3.630 -0.993 -26.298 1.00 66.12 94 ALA A N 1
ATOM 735 C CA . ALA A 1 94 ? 2.735 -2.137 -26.144 1.00 66.12 94 ALA A CA 1
ATOM 736 C C . ALA A 1 94 ? 2.910 -3.189 -27.259 1.00 66.12 94 ALA A C 1
ATOM 738 O O . ALA A 1 94 ? 3.104 -4.368 -26.968 1.00 66.12 94 ALA A O 1
ATOM 739 N N . GLN A 1 95 ? 2.908 -2.763 -28.526 1.00 70.19 95 GLN A N 1
ATOM 740 C CA . GLN A 1 95 ? 3.042 -3.666 -29.669 1.00 70.19 95 GLN A CA 1
ATOM 741 C C . GLN A 1 95 ? 4.452 -4.197 -29.856 1.00 70.19 95 GLN A C 1
ATOM 743 O O . GLN A 1 95 ? 4.608 -5.376 -30.145 1.00 70.19 95 GLN A O 1
ATOM 748 N N . LEU A 1 96 ? 5.474 -3.352 -29.668 1.00 77.00 96 LEU A N 1
ATOM 749 C CA . LEU A 1 96 ? 6.860 -3.822 -29.694 1.00 77.00 96 LEU A CA 1
ATOM 750 C C . LEU A 1 96 ? 7.044 -4.938 -28.663 1.00 77.00 96 LEU A C 1
ATOM 752 O O . LEU A 1 96 ? 7.626 -5.971 -28.961 1.00 77.00 96 LEU A O 1
ATOM 756 N N . GLY A 1 97 ? 6.479 -4.755 -27.470 1.00 82.44 97 GLY A N 1
ATOM 757 C CA . GLY A 1 97 ? 6.416 -5.782 -26.444 1.00 82.44 97 GLY A CA 1
ATOM 758 C C . GLY A 1 97 ? 5.738 -7.080 -26.885 1.00 82.44 97 GLY A C 1
ATOM 759 O O . GLY A 1 97 ? 6.283 -8.153 -26.652 1.00 82.44 97 GLY A O 1
ATOM 760 N N . ALA A 1 98 ? 4.581 -6.985 -27.547 1.00 83.50 98 ALA A N 1
ATOM 761 C CA . ALA A 1 98 ? 3.858 -8.138 -28.091 1.00 83.50 98 ALA A CA 1
ATOM 762 C C . ALA A 1 98 ? 4.618 -8.846 -29.218 1.00 83.50 98 ALA A C 1
ATOM 764 O O . ALA A 1 98 ? 4.686 -10.070 -29.234 1.00 83.50 98 ALA A O 1
ATOM 765 N N . ALA A 1 99 ? 5.247 -8.092 -30.118 1.00 85.38 99 ALA A N 1
ATOM 766 C CA . ALA A 1 99 ? 6.097 -8.640 -31.166 1.00 85.38 99 ALA A CA 1
ATOM 767 C C . ALA A 1 99 ? 7.326 -9.344 -30.573 1.00 85.38 99 ALA A C 1
ATOM 769 O O . ALA A 1 99 ? 7.654 -10.448 -30.990 1.00 85.38 99 ALA A O 1
ATOM 770 N N . LEU A 1 100 ? 7.972 -8.748 -29.563 1.00 86.19 100 LEU A N 1
ATOM 771 C CA . LEU A 1 100 ? 9.085 -9.374 -28.844 1.00 86.19 100 LEU A CA 1
ATOM 772 C C . LEU A 1 100 ? 8.647 -10.661 -28.136 1.00 86.19 100 LEU A C 1
ATOM 774 O O . LEU A 1 100 ? 9.344 -11.661 -28.245 1.00 86.19 100 LEU A O 1
ATOM 778 N N . ALA A 1 101 ? 7.494 -10.650 -27.460 1.00 89.81 101 ALA A N 1
ATOM 779 C CA . ALA A 1 101 ? 6.909 -11.845 -26.853 1.00 89.81 101 ALA A CA 1
ATOM 780 C C . ALA A 1 101 ? 6.658 -12.949 -27.893 1.00 89.81 101 ALA A C 1
ATOM 782 O O . ALA A 1 101 ? 7.019 -14.096 -27.663 1.00 89.81 101 ALA A O 1
ATOM 783 N N . TYR A 1 102 ? 6.087 -12.598 -29.051 1.00 90.00 102 TYR A N 1
ATOM 784 C CA . TYR A 1 102 ? 5.816 -13.540 -3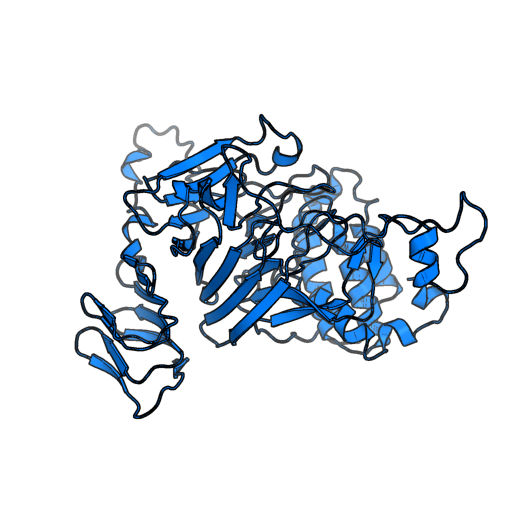0.139 1.00 90.00 102 TYR A CA 1
ATOM 785 C C . TYR A 1 102 ? 7.089 -14.133 -30.755 1.00 90.00 102 TYR A C 1
ATOM 787 O O . TYR A 1 102 ? 7.144 -15.328 -31.023 1.00 90.00 102 TYR A O 1
ATOM 795 N N . LEU A 1 103 ? 8.108 -13.303 -30.993 1.00 91.19 103 LEU A N 1
ATOM 796 C CA . LEU A 1 103 ? 9.327 -13.712 -31.695 1.00 91.19 103 LEU A CA 1
ATOM 797 C C . LEU A 1 103 ? 10.344 -14.426 -30.799 1.00 91.19 103 LEU A C 1
ATOM 799 O O . LEU A 1 103 ? 11.118 -15.233 -31.304 1.00 91.19 103 LEU A O 1
ATOM 803 N N . LEU A 1 104 ? 10.399 -14.081 -29.509 1.00 91.44 104 LEU A N 1
ATOM 804 C CA . LEU A 1 104 ? 11.457 -14.522 -28.591 1.00 91.44 104 LEU A CA 1
ATOM 805 C C . LEU A 1 104 ? 10.944 -15.354 -27.408 1.00 91.44 104 LEU A C 1
ATOM 807 O O . LEU A 1 104 ? 11.755 -15.813 -26.607 1.00 91.44 104 LEU A O 1
ATOM 811 N N . GLY A 1 105 ? 9.628 -15.512 -27.261 1.00 91.69 105 GLY A N 1
ATOM 812 C CA . GLY A 1 105 ? 9.040 -16.373 -26.239 1.00 91.69 105 GLY A CA 1
ATOM 813 C C . GLY A 1 105 ? 9.146 -17.858 -26.593 1.00 91.69 105 GLY A C 1
ATOM 814 O O . GLY A 1 105 ? 9.232 -18.230 -27.762 1.00 91.69 105 GLY A O 1
ATOM 815 N N . ASP A 1 106 ? 9.086 -18.709 -25.570 1.00 94.88 106 ASP A N 1
ATOM 816 C CA . ASP A 1 106 ? 8.938 -20.158 -25.716 1.00 94.88 106 ASP A CA 1
ATOM 817 C C . ASP A 1 106 ? 7.535 -20.567 -25.260 1.00 94.88 106 ASP A C 1
ATOM 819 O O . ASP A 1 106 ? 7.216 -20.610 -24.068 1.00 94.88 106 ASP A O 1
ATOM 823 N N . PHE A 1 107 ? 6.677 -20.856 -26.239 1.00 93.12 107 PHE A N 1
ATOM 824 C CA . PHE A 1 107 ? 5.278 -21.182 -25.989 1.00 93.12 107 PHE A CA 1
ATOM 825 C C . PHE A 1 107 ? 5.061 -22.590 -25.421 1.00 93.12 107 PHE A C 1
ATOM 827 O O . PHE A 1 107 ? 3.944 -22.865 -24.987 1.00 93.12 107 PHE A O 1
ATOM 834 N N . SER A 1 108 ? 6.095 -23.441 -25.377 1.00 96.69 108 SER A N 1
ATOM 835 C CA . SER A 1 108 ? 6.021 -24.794 -24.806 1.00 96.69 108 SER A CA 1
ATOM 836 C C . SER A 1 108 ? 6.091 -24.829 -23.274 1.00 96.69 108 SER A C 1
ATOM 838 O O . SER A 1 108 ? 5.697 -25.817 -22.661 1.00 96.69 108 SER A O 1
ATOM 840 N N . ILE A 1 109 ? 6.566 -23.752 -22.641 1.00 97.56 109 ILE A N 1
ATOM 841 C CA . ILE A 1 109 ? 6.650 -23.643 -21.180 1.00 97.56 109 ILE A CA 1
ATOM 842 C C . ILE A 1 109 ? 5.255 -23.387 -20.612 1.00 97.56 109 ILE A C 1
ATOM 844 O O . ILE A 1 109 ? 4.647 -22.369 -20.918 1.00 97.56 109 ILE A O 1
ATOM 848 N N . GLU A 1 110 ? 4.742 -24.233 -19.730 1.00 97.69 110 GLU A N 1
ATOM 849 C CA . GLU A 1 110 ? 3.419 -23.989 -19.148 1.00 97.69 110 GLU A CA 1
ATOM 850 C C . GLU A 1 110 ? 3.419 -22.794 -18.171 1.00 97.69 110 GLU A C 1
ATOM 852 O O . GLU A 1 110 ? 4.339 -22.660 -17.358 1.00 97.69 110 GLU A O 1
ATOM 857 N N . PRO A 1 111 ? 2.405 -21.909 -18.202 1.00 97.50 111 PRO A N 1
ATOM 858 C CA . PRO A 1 111 ? 2.253 -20.850 -17.209 1.00 97.50 111 PRO A CA 1
ATOM 859 C C . PRO A 1 111 ? 2.037 -21.425 -15.805 1.00 97.50 111 PRO A C 1
ATOM 861 O O . PRO A 1 111 ? 1.128 -22.221 -15.577 1.00 97.50 111 PRO A O 1
ATOM 864 N N . VAL A 1 112 ? 2.824 -20.961 -14.834 1.00 98.00 112 VAL A N 1
ATOM 865 C CA . VAL A 1 112 ? 2.747 -21.412 -13.436 1.00 98.00 112 VAL A CA 1
ATOM 866 C C . VAL A 1 112 ? 2.316 -20.259 -12.542 1.00 98.00 112 VAL A C 1
ATOM 868 O O . VAL A 1 112 ? 2.891 -19.176 -12.585 1.00 98.00 112 VAL A O 1
ATOM 871 N N . LEU A 1 113 ? 1.311 -20.491 -11.700 1.00 96.44 113 LEU A N 1
ATOM 872 C CA . LEU A 1 113 ? 0.858 -19.508 -10.719 1.00 96.44 113 LEU A CA 1
ATOM 873 C C . LEU A 1 113 ? 2.008 -19.143 -9.753 1.00 96.44 113 LEU A C 1
ATOM 875 O O . LEU A 1 113 ? 2.539 -20.041 -9.097 1.00 96.44 113 LEU A O 1
ATOM 879 N N . PRO A 1 114 ? 2.395 -17.860 -9.621 1.00 95.19 114 PRO A N 1
ATOM 880 C CA . PRO A 1 114 ? 3.393 -17.449 -8.641 1.00 95.19 114 PRO A CA 1
ATOM 881 C C . PRO A 1 114 ? 2.857 -17.546 -7.210 1.00 95.19 114 PRO A C 1
ATOM 883 O O . PRO A 1 114 ? 1.648 -17.651 -6.981 1.00 95.19 114 PRO A O 1
ATOM 886 N N . GLU A 1 115 ? 3.754 -17.416 -6.233 1.00 91.94 115 GLU A N 1
ATOM 887 C CA . GLU A 1 115 ? 3.368 -17.318 -4.826 1.00 91.94 115 GLU A CA 1
ATOM 888 C C . GLU A 1 115 ? 2.357 -16.178 -4.611 1.00 91.94 115 GLU A C 1
ATOM 890 O O . GLU A 1 115 ? 2.469 -15.083 -5.176 1.00 91.94 115 GLU A O 1
ATOM 895 N N . GLN A 1 116 ? 1.320 -16.472 -3.826 1.00 86.25 116 GLN A N 1
ATOM 896 C CA . GLN A 1 116 ? 0.176 -15.582 -3.603 1.00 86.25 116 GLN A CA 1
ATOM 897 C C . GLN A 1 116 ? 0.405 -14.587 -2.461 1.00 86.25 116 GLN A C 1
ATOM 899 O O . GLN A 1 116 ? -0.423 -13.701 -2.262 1.00 86.25 116 GLN A O 1
ATOM 904 N N . GLY A 1 117 ? 1.505 -14.730 -1.722 1.00 91.50 117 GLY A N 1
ATOM 905 C CA . GLY A 1 117 ? 1.764 -13.950 -0.523 1.00 91.50 117 GLY A CA 1
ATOM 906 C C . GLY A 1 117 ? 2.096 -12.484 -0.790 1.00 91.50 117 GLY A C 1
ATOM 907 O O . GLY A 1 117 ? 2.544 -12.091 -1.876 1.00 91.50 117 GLY A O 1
ATOM 908 N N . SER A 1 118 ? 1.868 -11.668 0.232 1.00 97.38 118 SER A N 1
ATOM 909 C CA . SER A 1 118 ? 2.413 -10.312 0.303 1.00 97.38 118 SER A CA 1
ATOM 910 C C . SER A 1 118 ? 3.924 -10.376 0.542 1.00 97.38 118 SER A C 1
ATOM 912 O O . SER A 1 118 ? 4.406 -11.263 1.241 1.00 97.38 118 SER A O 1
ATOM 914 N N . VAL A 1 119 ? 4.693 -9.445 -0.025 1.00 97.19 119 VAL A N 1
ATOM 915 C CA . VAL A 1 119 ? 6.163 -9.522 0.006 1.00 97.19 119 VAL A CA 1
ATOM 916 C C . VAL A 1 119 ? 6.825 -8.148 0.054 1.00 97.19 119 VAL A C 1
ATOM 918 O O . VAL A 1 119 ? 6.344 -7.183 -0.548 1.00 97.19 119 VAL A O 1
ATOM 921 N N . VAL A 1 120 ? 7.970 -8.071 0.737 1.00 97.19 120 VAL A N 1
ATOM 922 C CA . VAL A 1 120 ? 8.909 -6.948 0.624 1.00 97.19 120 VAL A CA 1
ATOM 923 C C . VAL A 1 120 ? 9.904 -7.250 -0.484 1.00 97.19 120 VAL A C 1
ATOM 925 O O . VAL A 1 120 ? 10.676 -8.203 -0.418 1.00 97.19 120 VAL A O 1
ATOM 928 N N . LEU A 1 121 ? 9.911 -6.404 -1.502 1.00 95.25 121 LEU A N 1
ATOM 929 C CA . LEU A 1 121 ? 10.892 -6.437 -2.573 1.00 95.25 121 LEU A CA 1
ATOM 930 C C . LEU A 1 121 ? 12.086 -5.567 -2.202 1.00 95.25 121 LEU A C 1
ATOM 932 O O . LEU A 1 121 ? 11.920 -4.499 -1.608 1.00 95.25 121 LEU A O 1
ATOM 936 N N . THR A 1 122 ? 13.276 -5.973 -2.629 1.00 93.50 122 THR A N 1
ATOM 937 C CA . THR A 1 122 ? 14.518 -5.227 -2.412 1.00 93.50 122 THR A CA 1
ATOM 938 C C . THR A 1 122 ? 15.105 -4.711 -3.725 1.00 93.50 122 THR A C 1
ATOM 940 O O . THR A 1 122 ? 14.785 -5.193 -4.815 1.00 93.50 122 THR A O 1
ATOM 943 N N . HIS A 1 123 ? 15.937 -3.676 -3.657 1.00 90.38 123 HIS A N 1
ATOM 944 C CA . HIS A 1 123 ? 16.660 -3.122 -4.801 1.00 90.38 123 HIS A CA 1
ATOM 945 C C . HIS A 1 123 ? 18.038 -2.648 -4.359 1.00 90.38 123 HIS A C 1
ATOM 947 O O . HIS A 1 123 ? 18.213 -2.194 -3.230 1.00 90.38 123 HIS A O 1
ATOM 953 N N . LYS A 1 124 ? 19.012 -2.739 -5.267 1.00 89.81 124 LYS A N 1
ATOM 954 C CA . LYS A 1 124 ? 20.297 -2.063 -5.104 1.00 89.81 124 LYS A CA 1
ATOM 955 C C . LYS A 1 124 ? 20.063 -0.554 -4.952 1.00 89.81 124 LYS A C 1
ATOM 957 O O . LYS A 1 124 ? 19.266 0.021 -5.687 1.00 89.81 124 LYS A O 1
ATOM 962 N N . GLU A 1 125 ? 20.682 0.078 -3.973 1.00 87.62 125 GLU A N 1
ATOM 963 C CA . GLU A 1 125 ? 20.559 1.509 -3.710 1.00 87.62 125 GLU A CA 1
ATOM 964 C C . GLU A 1 125 ? 20.892 2.300 -4.976 1.00 87.62 125 GLU A C 1
ATOM 966 O O . GLU A 1 125 ? 21.866 1.990 -5.659 1.00 87.62 125 GLU A O 1
ATOM 971 N N . VAL A 1 126 ? 20.069 3.298 -5.297 1.00 86.25 126 VAL A N 1
ATOM 972 C CA . VAL A 1 126 ? 20.289 4.192 -6.437 1.00 86.25 126 VAL A CA 1
ATOM 973 C C . VAL A 1 126 ? 20.697 5.547 -5.889 1.00 86.25 126 VAL A C 1
ATOM 975 O O . VAL A 1 126 ? 19.918 6.166 -5.175 1.00 86.25 126 VAL A O 1
ATOM 978 N N . LEU A 1 127 ? 21.896 5.999 -6.226 1.00 84.75 127 LEU A N 1
ATOM 979 C CA . LEU A 1 127 ? 22.389 7.331 -5.904 1.00 84.75 127 LEU A CA 1
ATOM 980 C C . LEU A 1 127 ? 22.133 8.269 -7.078 1.00 84.75 127 LEU A C 1
ATOM 982 O O . LEU A 1 127 ? 22.459 7.919 -8.215 1.00 84.75 127 LEU A O 1
ATOM 986 N N . SER A 1 128 ? 21.621 9.464 -6.798 1.00 85.44 128 SER A N 1
ATOM 987 C CA . SER A 1 128 ? 21.653 10.573 -7.749 1.00 85.44 128 SER A CA 1
ATOM 988 C C . SER A 1 128 ? 23.018 11.256 -7.637 1.00 85.44 128 SER A C 1
ATOM 990 O O . SER A 1 128 ? 23.252 11.995 -6.686 1.00 85.44 128 SER A O 1
ATOM 992 N N . ILE A 1 129 ? 23.957 10.979 -8.539 1.00 87.19 129 ILE A N 1
ATOM 993 C CA . ILE A 1 129 ? 25.354 11.428 -8.438 1.00 87.19 129 ILE A CA 1
ATOM 994 C C . ILE A 1 129 ? 25.579 12.857 -8.952 1.00 87.19 129 ILE A C 1
ATOM 996 O O . ILE A 1 129 ? 24.938 13.313 -9.896 1.00 87.19 129 ILE A O 1
ATOM 1000 N N . ALA A 1 130 ? 26.540 13.572 -8.369 1.00 85.94 130 ALA A N 1
ATOM 1001 C CA . ALA A 1 130 ? 26.878 14.946 -8.755 1.00 85.94 130 ALA A CA 1
ATOM 1002 C C . ALA A 1 130 ? 27.811 15.013 -9.981 1.00 85.94 130 ALA A C 1
ATOM 1004 O O . ALA A 1 130 ? 28.905 15.566 -9.925 1.00 85.94 130 ALA A O 1
ATOM 1005 N N . GLY A 1 131 ? 27.370 14.439 -11.101 1.00 84.56 131 GLY A N 1
ATOM 1006 C CA . GLY A 1 131 ? 28.082 14.516 -12.375 1.00 84.56 131 GLY A CA 1
ATOM 1007 C C . GLY A 1 131 ? 29.068 13.378 -12.635 1.00 84.56 131 GLY A C 1
ATOM 1008 O O . GLY A 1 131 ? 29.126 12.360 -11.939 1.00 84.56 131 GLY A O 1
ATOM 1009 N N . LYS A 1 132 ? 29.816 13.536 -13.724 1.00 86.69 132 LYS A N 1
ATOM 1010 C CA . LYS A 1 132 ? 30.634 12.483 -14.330 1.00 86.69 132 LYS A CA 1
ATOM 1011 C C . LYS A 1 132 ? 31.890 12.165 -13.517 1.00 86.69 132 LYS A C 1
ATOM 1013 O O . LYS A 1 132 ? 32.300 11.010 -13.438 1.00 86.69 132 LYS A O 1
ATOM 1018 N N . GLU A 1 133 ? 32.481 13.169 -12.888 1.00 87.25 133 GLU A N 1
ATOM 1019 C CA . GLU A 1 133 ? 33.677 13.051 -12.051 1.00 87.25 133 GLU A CA 1
ATOM 1020 C C . GLU A 1 133 ? 33.402 12.147 -10.848 1.00 87.25 133 GLU A C 1
ATOM 1022 O O . GLU A 1 133 ? 34.232 11.321 -10.471 1.00 87.25 133 GLU A O 1
ATOM 1027 N N . VAL A 1 134 ? 32.196 12.251 -10.288 1.00 86.75 134 VAL A N 1
ATOM 1028 C CA . VAL A 1 134 ? 31.725 11.343 -9.246 1.00 86.75 134 VAL A CA 1
ATOM 1029 C C . VAL A 1 134 ? 31.443 9.958 -9.819 1.00 86.75 134 VAL A C 1
ATOM 1031 O O . VAL A 1 134 ? 31.838 8.963 -9.216 1.00 86.75 134 VAL A O 1
ATOM 1034 N N . ALA A 1 135 ? 30.810 9.865 -10.994 1.00 86.50 135 ALA A N 1
ATOM 1035 C CA . ALA A 1 135 ? 30.548 8.583 -11.653 1.00 86.50 135 ALA A CA 1
ATOM 1036 C C . ALA A 1 135 ? 31.828 7.748 -11.835 1.00 86.50 135 ALA A C 1
ATOM 1038 O O . ALA A 1 135 ? 31.807 6.536 -11.620 1.00 86.50 135 ALA A O 1
ATOM 1039 N N . ALA A 1 136 ? 32.945 8.401 -12.173 1.00 85.69 136 ALA A N 1
ATOM 1040 C CA . ALA A 1 136 ? 34.257 7.778 -12.355 1.00 85.69 136 ALA A CA 1
ATOM 1041 C C . ALA A 1 136 ? 34.799 7.088 -11.087 1.00 85.69 136 ALA A C 1
ATOM 1043 O O . ALA A 1 136 ? 35.650 6.209 -11.184 1.00 85.69 136 ALA A O 1
ATOM 1044 N N . GLN A 1 137 ? 34.298 7.444 -9.898 1.00 85.94 137 GLN A N 1
ATOM 1045 C CA . GLN A 1 137 ? 34.645 6.760 -8.646 1.00 85.94 137 GLN A CA 1
ATOM 1046 C C . GLN A 1 137 ? 33.993 5.370 -8.543 1.00 85.94 137 GLN A C 1
ATOM 1048 O O . GLN A 1 137 ? 34.482 4.509 -7.815 1.00 85.94 137 GLN A O 1
ATOM 1053 N N . PHE A 1 138 ? 32.888 5.146 -9.261 1.00 82.62 138 PHE A N 1
ATOM 1054 C CA . PHE A 1 138 ? 32.083 3.924 -9.190 1.00 82.62 138 PHE A CA 1
ATOM 1055 C C . PHE A 1 138 ? 32.184 3.060 -10.452 1.00 82.62 138 PHE A C 1
ATOM 1057 O O . PHE A 1 138 ? 32.058 1.837 -10.373 1.00 82.62 138 PHE A O 1
ATOM 1064 N N . LEU A 1 139 ? 32.387 3.679 -11.616 1.00 84.31 139 LEU A N 1
ATOM 1065 C CA . LEU A 1 139 ? 32.463 3.009 -12.910 1.00 84.31 139 LEU A CA 1
ATOM 1066 C C . LEU A 1 139 ? 33.907 2.999 -13.409 1.00 84.31 139 LEU A C 1
ATOM 1068 O O . LEU A 1 139 ? 34.548 4.043 -13.507 1.00 84.31 139 LEU A O 1
ATOM 1072 N N . LYS A 1 140 ? 34.401 1.811 -13.764 1.00 80.50 140 LYS A N 1
ATOM 1073 C CA . LYS A 1 140 ? 35.678 1.671 -14.469 1.00 80.50 140 LYS A CA 1
ATOM 1074 C C . LYS A 1 140 ? 35.476 2.109 -15.924 1.00 80.50 140 LYS A C 1
ATOM 1076 O O . LYS A 1 140 ? 34.455 1.773 -16.517 1.00 80.50 140 LYS A O 1
ATOM 1081 N N . ASP A 1 141 ? 36.438 2.850 -16.469 1.00 83.19 141 ASP A N 1
ATOM 1082 C CA . ASP A 1 141 ? 36.520 3.200 -17.896 1.00 83.19 141 ASP A CA 1
ATOM 1083 C C . ASP A 1 141 ? 35.404 4.119 -18.431 1.00 83.19 141 ASP A C 1
ATOM 1085 O O . ASP A 1 141 ? 34.881 3.928 -19.530 1.00 83.19 141 ASP A O 1
ATOM 1089 N N . ILE A 1 142 ? 35.045 5.158 -17.671 1.00 84.38 142 ILE A N 1
ATOM 1090 C CA . ILE A 1 142 ? 34.203 6.238 -18.202 1.00 84.38 142 ILE A CA 1
ATOM 1091 C C . ILE A 1 142 ? 34.952 6.978 -19.327 1.00 84.38 142 ILE A C 1
ATOM 1093 O O . ILE A 1 142 ? 36.150 7.239 -19.204 1.00 84.38 142 ILE A O 1
ATOM 1097 N N . ASP A 1 143 ? 34.263 7.314 -20.424 1.00 85.81 143 ASP A N 1
ATOM 1098 C CA . ASP A 1 143 ? 34.860 8.061 -21.547 1.00 85.81 143 ASP A CA 1
ATOM 1099 C C . ASP A 1 143 ? 35.526 9.340 -21.006 1.00 85.81 143 ASP A C 1
ATOM 1101 O O . ASP A 1 143 ? 34.874 10.042 -20.243 1.00 85.81 143 ASP A O 1
ATOM 1105 N N . PRO A 1 144 ? 36.789 9.673 -21.320 1.00 83.12 144 PRO A N 1
ATOM 1106 C CA . PRO A 1 144 ? 37.450 10.859 -20.772 1.00 83.12 144 PRO A CA 1
ATOM 1107 C C . PRO A 1 144 ? 36.926 12.190 -21.344 1.00 83.12 144 PRO A C 1
ATOM 1109 O O . PRO A 1 144 ? 37.103 13.227 -20.708 1.00 83.12 144 PRO A O 1
ATOM 1112 N N . ASP A 1 145 ? 36.250 12.198 -22.497 1.00 86.50 145 ASP A N 1
ATOM 1113 C CA . ASP A 1 145 ? 35.736 13.415 -23.143 1.00 86.50 145 ASP A CA 1
ATOM 1114 C C . ASP A 1 145 ? 34.666 14.091 -22.265 1.00 86.50 145 ASP A C 1
ATOM 1116 O O . ASP A 1 145 ? 33.646 13.463 -21.970 1.00 86.50 145 ASP A O 1
ATOM 1120 N N . PRO A 1 146 ? 34.829 15.363 -21.850 1.00 83.56 146 PRO A N 1
ATOM 1121 C CA . PRO A 1 146 ? 33.927 16.034 -20.905 1.00 83.56 146 PRO A CA 1
ATOM 1122 C C . PRO A 1 146 ? 32.470 16.123 -21.386 1.00 83.56 146 PRO A C 1
ATOM 1124 O O . PRO A 1 146 ? 31.563 16.333 -20.583 1.00 83.56 146 PRO A O 1
ATOM 1127 N N . THR A 1 147 ? 32.213 15.928 -22.679 1.00 85.19 147 THR A N 1
ATOM 1128 C CA . THR A 1 147 ? 30.867 15.945 -23.269 1.00 85.19 147 THR A CA 1
ATOM 1129 C C . THR A 1 147 ? 30.241 14.554 -23.418 1.00 85.19 147 THR A C 1
ATOM 1131 O O . THR A 1 147 ? 29.067 14.444 -23.770 1.00 85.19 147 THR A O 1
ATOM 1134 N N . LYS A 1 148 ? 30.988 13.485 -23.118 1.00 85.44 148 LYS A N 1
ATOM 1135 C CA . LYS A 1 148 ? 30.567 12.082 -23.256 1.00 85.44 148 LYS A CA 1
ATOM 1136 C C . LYS A 1 148 ? 30.658 11.330 -21.932 1.00 85.44 148 LYS A C 1
ATOM 1138 O O . LYS A 1 148 ? 31.266 11.793 -20.970 1.00 85.44 148 LYS A O 1
ATOM 1143 N N . GLY A 1 149 ? 30.034 10.152 -21.890 1.00 81.00 149 GLY A N 1
ATOM 1144 C CA . GLY A 1 149 ? 30.066 9.274 -20.718 1.00 81.00 149 GLY A CA 1
ATOM 1145 C C . GLY A 1 149 ? 29.275 9.798 -19.517 1.00 81.00 149 GLY A C 1
ATOM 1146 O O . GLY A 1 149 ? 29.514 9.355 -18.402 1.00 81.00 149 GLY A O 1
ATOM 1147 N N . HIS A 1 150 ? 28.350 10.741 -19.717 1.00 83.75 150 HIS A N 1
ATOM 1148 C CA . HIS A 1 150 ? 27.438 11.190 -18.662 1.00 83.75 150 HIS A CA 1
ATOM 1149 C C . HIS A 1 150 ? 26.464 10.067 -18.283 1.00 83.75 150 HIS A C 1
ATOM 1151 O O . HIS A 1 150 ? 25.961 9.355 -19.153 1.00 83.75 150 HIS A O 1
ATOM 1157 N N . VAL A 1 151 ? 26.193 9.910 -16.986 1.00 83.06 151 VAL A N 1
ATOM 1158 C CA . VAL A 1 151 ? 25.228 8.922 -16.481 1.00 83.06 151 VAL A CA 1
ATOM 1159 C C . VAL A 1 151 ? 23.812 9.470 -16.664 1.00 83.06 151 VAL A C 1
ATOM 1161 O O . VAL A 1 151 ? 23.503 10.561 -16.181 1.00 83.06 151 VAL A O 1
ATOM 1164 N N . ASP A 1 152 ? 22.948 8.719 -17.352 1.00 78.75 152 ASP A N 1
ATOM 1165 C CA . ASP A 1 152 ? 21.554 9.122 -17.574 1.00 78.75 152 ASP A CA 1
ATOM 1166 C C . ASP A 1 152 ? 20.823 9.337 -16.241 1.00 78.75 152 ASP A C 1
ATOM 1168 O O . ASP A 1 152 ? 20.969 8.560 -15.294 1.00 78.75 152 ASP A O 1
ATOM 1172 N N . CYS A 1 153 ? 20.060 10.430 -16.162 1.00 76.38 153 CYS A N 1
ATOM 1173 C CA . CYS A 1 153 ? 19.375 10.896 -14.953 1.00 76.38 153 CYS A CA 1
ATOM 1174 C C . CYS A 1 153 ? 20.278 11.010 -13.708 1.00 76.38 153 CYS A C 1
ATOM 1176 O O . CYS A 1 153 ? 19.763 11.045 -12.593 1.00 76.38 153 CYS A O 1
ATOM 1178 N N . ALA A 1 154 ? 21.606 11.033 -13.886 1.00 81.62 154 ALA A N 1
ATOM 1179 C CA . ALA A 1 154 ? 22.584 10.930 -12.812 1.00 81.62 154 ALA A CA 1
ATOM 1180 C C . ALA A 1 154 ? 22.347 9.733 -11.865 1.00 81.62 154 ALA A C 1
ATOM 1182 O O . ALA A 1 154 ? 22.723 9.791 -10.704 1.00 81.62 154 ALA A O 1
ATOM 1183 N N . ALA A 1 155 ? 21.720 8.648 -12.323 1.00 84.88 155 ALA A N 1
ATOM 1184 C CA . ALA A 1 155 ? 21.324 7.538 -11.460 1.00 84.88 155 ALA A CA 1
ATOM 1185 C C . ALA A 1 155 ? 22.347 6.393 -11.506 1.00 84.88 155 ALA A C 1
ATOM 1187 O O . ALA A 1 155 ? 22.517 5.741 -12.536 1.00 84.88 155 ALA A O 1
ATOM 1188 N N . LEU A 1 156 ? 22.990 6.097 -10.375 1.00 86.50 156 LEU A N 1
ATOM 1189 C CA . LEU A 1 156 ? 23.962 5.010 -10.247 1.00 86.50 156 LEU A CA 1
ATOM 1190 C C . LEU A 1 156 ? 23.524 3.989 -9.196 1.00 86.50 156 LEU A C 1
ATOM 1192 O O . LEU A 1 156 ? 23.209 4.351 -8.068 1.00 86.50 156 LEU A O 1
ATOM 1196 N N . CYS A 1 157 ? 23.535 2.700 -9.544 1.00 86.75 157 CYS A N 1
ATOM 1197 C CA . CYS A 1 157 ? 23.245 1.628 -8.590 1.00 86.75 157 CYS A CA 1
ATOM 1198 C C . CYS A 1 157 ? 24.509 1.225 -7.812 1.00 86.75 157 CYS A C 1
ATOM 1200 O O . CYS A 1 157 ? 25.506 0.842 -8.424 1.00 86.75 157 CYS A O 1
ATOM 1202 N N . THR A 1 158 ? 24.461 1.246 -6.479 1.00 85.75 158 THR A N 1
ATOM 1203 C CA . THR A 1 158 ? 25.519 0.687 -5.618 1.00 85.75 158 THR A CA 1
ATOM 1204 C C . THR A 1 158 ? 25.294 -0.813 -5.388 1.00 85.75 158 THR A C 1
ATOM 1206 O O . THR A 1 158 ? 24.373 -1.408 -5.942 1.00 85.75 158 THR A O 1
ATOM 1209 N N . GLN A 1 159 ? 26.132 -1.465 -4.578 1.00 87.06 159 GLN A N 1
ATOM 1210 C CA . GLN A 1 159 ? 25.898 -2.859 -4.165 1.00 87.06 159 GLN A CA 1
ATOM 1211 C C . GLN A 1 159 ? 25.048 -2.980 -2.893 1.00 87.06 159 GLN A C 1
ATOM 1213 O O . GLN A 1 159 ? 24.634 -4.081 -2.536 1.00 87.06 159 GLN A O 1
ATOM 1218 N N . LYS A 1 160 ? 24.770 -1.869 -2.202 1.00 88.12 160 LYS A N 1
ATOM 1219 C CA . LYS A 1 160 ? 23.949 -1.871 -0.990 1.00 88.12 160 LYS A CA 1
ATOM 1220 C C . LYS A 1 160 ? 22.517 -2.235 -1.360 1.00 88.12 160 LYS A C 1
ATOM 1222 O O . LYS A 1 160 ? 21.943 -1.627 -2.253 1.00 88.12 160 LYS A O 1
ATOM 1227 N N . VAL A 1 161 ? 21.927 -3.208 -0.678 1.00 90.62 161 VAL A N 1
ATOM 1228 C CA . VAL A 1 161 ? 20.542 -3.629 -0.918 1.00 90.62 161 VAL A CA 1
ATOM 1229 C C . VAL A 1 161 ? 19.626 -2.941 0.089 1.00 90.62 161 VAL A C 1
ATOM 1231 O O . VAL A 1 161 ? 19.890 -2.965 1.287 1.00 90.62 161 VAL A O 1
ATOM 1234 N N . LEU A 1 162 ? 18.550 -2.329 -0.400 1.00 91.69 162 LEU A N 1
ATOM 1235 C CA . LEU A 1 162 ? 17.561 -1.605 0.397 1.00 91.69 162 LEU A CA 1
ATOM 1236 C C . LEU A 1 162 ? 16.143 -2.126 0.119 1.00 91.69 162 LEU A C 1
ATOM 1238 O O . LEU A 1 162 ? 15.888 -2.649 -0.975 1.00 91.69 162 LEU A O 1
ATOM 1242 N N . PRO A 1 163 ? 15.192 -1.952 1.058 1.00 93.62 163 PRO A N 1
ATOM 1243 C CA . PRO A 1 163 ? 13.775 -2.130 0.767 1.00 93.62 163 PRO A CA 1
ATOM 1244 C C . PRO A 1 163 ? 13.343 -1.239 -0.404 1.00 93.62 163 PRO A C 1
ATOM 1246 O O . PRO A 1 163 ? 13.722 -0.073 -0.498 1.00 93.62 163 PRO A O 1
ATOM 1249 N N . PHE A 1 164 ? 12.558 -1.801 -1.320 1.00 92.25 164 PHE A N 1
ATOM 1250 C CA . PHE A 1 164 ? 12.169 -1.145 -2.567 1.00 92.25 164 PHE A CA 1
ATOM 1251 C C . PHE A 1 164 ? 10.666 -0.942 -2.680 1.00 92.25 164 PHE A C 1
ATOM 1253 O O . PHE A 1 164 ? 10.214 0.167 -2.968 1.00 92.25 164 PHE A O 1
ATOM 1260 N N . LYS A 1 165 ? 9.886 -2.008 -2.489 1.00 94.50 165 LYS A N 1
ATOM 1261 C CA . LYS A 1 165 ? 8.423 -1.977 -2.566 1.00 94.50 165 LYS A CA 1
ATOM 1262 C C . LYS A 1 165 ? 7.840 -2.973 -1.578 1.00 94.50 165 LYS A C 1
ATOM 1264 O O . LYS A 1 165 ? 8.379 -4.066 -1.437 1.00 94.50 165 LYS A O 1
ATOM 1269 N N . LEU A 1 166 ? 6.721 -2.621 -0.964 1.00 97.69 166 LEU A N 1
ATOM 1270 C CA . LEU A 1 166 ? 5.870 -3.567 -0.254 1.00 97.69 166 LEU A CA 1
ATOM 1271 C C . LEU A 1 166 ? 4.683 -3.886 -1.163 1.00 97.69 166 LEU A C 1
ATOM 1273 O O . LEU A 1 166 ? 3.945 -2.993 -1.586 1.00 97.69 166 LEU A O 1
ATOM 1277 N N . VAL A 1 167 ? 4.534 -5.164 -1.493 1.00 98.00 167 VAL A N 1
ATOM 1278 C CA . VAL A 1 167 ? 3.420 -5.688 -2.279 1.00 98.00 167 VAL A CA 1
ATOM 1279 C C . VAL A 1 167 ? 2.443 -6.339 -1.320 1.00 98.00 167 VAL A C 1
ATOM 1281 O O . VAL A 1 167 ? 2.772 -7.340 -0.690 1.00 98.00 167 VAL A O 1
ATOM 1284 N N . LEU A 1 168 ? 1.237 -5.787 -1.236 1.00 98.44 168 LEU A N 1
ATOM 1285 C CA . LEU A 1 168 ? 0.132 -6.354 -0.476 1.00 98.44 168 LEU A CA 1
ATOM 1286 C C . LEU A 1 168 ? -0.862 -6.952 -1.468 1.00 98.44 168 LEU A C 1
ATOM 1288 O O . LEU A 1 168 ? -1.422 -6.230 -2.296 1.00 98.44 168 LEU A O 1
ATOM 1292 N N . ARG A 1 169 ? -1.076 -8.268 -1.430 1.00 96.88 169 ARG A N 1
ATOM 1293 C CA . ARG A 1 169 ? -1.952 -8.939 -2.403 1.00 96.88 169 ARG A CA 1
ATOM 1294 C C . ARG A 1 169 ? -2.831 -9.991 -1.758 1.00 96.88 169 ARG A C 1
ATOM 1296 O O . ARG A 1 169 ? -2.432 -10.626 -0.794 1.00 96.88 169 ARG A O 1
ATOM 1303 N N . SER A 1 170 ? -4.018 -10.197 -2.313 1.00 97.19 170 SER A N 1
ATOM 1304 C CA . SER A 1 170 ? -4.946 -11.249 -1.862 1.00 97.19 170 SER A CA 1
ATOM 1305 C C . SER A 1 170 ? -4.791 -12.567 -2.598 1.00 97.19 170 SER A C 1
ATOM 1307 O O . SER A 1 170 ? -5.254 -13.589 -2.112 1.00 97.19 170 SER A O 1
ATOM 1309 N N . GLY A 1 171 ? -4.150 -12.524 -3.760 1.00 95.31 171 GLY A N 1
ATOM 1310 C CA . GLY A 1 171 ? -3.971 -13.670 -4.626 1.00 95.31 171 GLY A CA 1
ATOM 1311 C C . GLY A 1 171 ? -3.642 -13.226 -6.044 1.00 95.31 171 GLY A C 1
ATOM 1312 O O . GLY A 1 171 ? -3.053 -12.159 -6.268 1.00 95.31 171 GLY A O 1
ATOM 1313 N N . TRP A 1 172 ? -4.019 -14.077 -6.989 1.00 95.62 172 TRP A N 1
ATOM 1314 C CA . TRP A 1 172 ? -3.792 -13.935 -8.427 1.00 95.62 172 TRP A CA 1
ATOM 1315 C C . TRP A 1 172 ? -5.071 -14.171 -9.245 1.00 95.62 172 TRP A C 1
ATOM 1317 O O . TRP A 1 172 ? -5.019 -14.193 -10.478 1.00 95.62 172 TRP A O 1
ATOM 1327 N N . ASN A 1 173 ? -6.217 -14.361 -8.586 1.00 93.75 173 ASN A N 1
ATOM 1328 C CA . ASN A 1 173 ? -7.490 -14.476 -9.280 1.00 93.75 173 ASN A CA 1
ATOM 1329 C C . ASN A 1 173 ? -7.886 -13.110 -9.854 1.00 93.75 173 ASN A C 1
ATOM 1331 O O . ASN A 1 173 ? -7.605 -12.080 -9.230 1.00 93.75 173 ASN A O 1
ATOM 1335 N N . PRO A 1 174 ? -8.555 -13.078 -11.023 1.00 90.31 174 PRO A N 1
ATOM 1336 C CA . PRO A 1 174 ? -9.126 -11.849 -11.548 1.00 90.31 174 PRO A CA 1
ATOM 1337 C C . PRO A 1 174 ? -9.922 -11.104 -10.482 1.00 90.31 174 PRO A C 1
ATOM 1339 O O . PRO A 1 174 ? -10.771 -11.664 -9.785 1.00 90.31 174 PRO A O 1
ATOM 1342 N N . GLY A 1 175 ? -9.615 -9.827 -10.359 1.00 91.12 175 GLY A N 1
ATOM 1343 C CA . GLY A 1 175 ? -10.219 -8.919 -9.422 1.00 91.12 175 GLY A CA 1
ATOM 1344 C C . GLY A 1 175 ? -9.663 -8.945 -8.010 1.00 91.12 175 GLY A C 1
ATOM 1345 O O . GLY A 1 175 ? -10.083 -8.070 -7.256 1.00 91.12 175 GLY A O 1
ATOM 1346 N N . ASP A 1 176 ? -8.758 -9.856 -7.627 1.00 95.94 176 ASP A N 1
ATOM 1347 C CA . ASP A 1 176 ? -8.132 -9.895 -6.293 1.00 95.94 176 ASP A CA 1
ATOM 1348 C C . ASP A 1 176 ? -7.612 -8.520 -5.842 1.00 95.94 176 ASP A C 1
ATOM 1350 O O . ASP A 1 176 ? -7.059 -7.750 -6.627 1.00 95.94 176 ASP A O 1
ATOM 1354 N N . LEU A 1 177 ? -7.828 -8.188 -4.563 1.00 97.56 177 LEU A N 1
ATOM 1355 C CA . LEU A 1 177 ? -7.363 -6.919 -4.004 1.00 97.56 177 LEU A CA 1
ATOM 1356 C C . LEU A 1 177 ? -5.832 -6.896 -4.023 1.00 97.56 177 LEU A C 1
ATOM 1358 O O . LEU A 1 177 ? -5.185 -7.844 -3.562 1.00 97.56 177 LEU A O 1
ATOM 1362 N N . TYR A 1 178 ? -5.274 -5.793 -4.510 1.00 98.19 178 TYR A N 1
ATOM 1363 C CA . TYR A 1 178 ? -3.838 -5.562 -4.591 1.00 98.19 178 TYR A CA 1
ATOM 1364 C C . TYR A 1 178 ? -3.508 -4.109 -4.253 1.00 98.19 178 TYR A C 1
ATOM 1366 O O . TYR A 1 178 ? -4.224 -3.186 -4.650 1.00 98.19 178 TYR A O 1
ATOM 1374 N N . MET A 1 179 ? -2.401 -3.904 -3.547 1.00 97.75 179 MET A N 1
ATOM 1375 C CA . MET A 1 179 ? -1.855 -2.596 -3.213 1.00 97.75 179 MET A CA 1
ATOM 1376 C C . MET A 1 179 ? -0.326 -2.622 -3.321 1.00 97.75 179 MET A C 1
ATOM 1378 O O . MET A 1 179 ? 0.328 -3.548 -2.844 1.00 97.75 179 MET A O 1
ATOM 1382 N N . LEU A 1 180 ? 0.243 -1.593 -3.948 1.00 96.75 180 LEU A N 1
ATOM 1383 C CA . LEU A 1 180 ? 1.687 -1.390 -4.055 1.00 96.75 180 LEU A CA 1
ATOM 1384 C C . LEU A 1 180 ? 2.088 -0.167 -3.237 1.00 96.75 180 LEU A C 1
ATOM 1386 O O . LEU A 1 180 ? 1.559 0.923 -3.458 1.00 96.75 180 LEU A O 1
ATOM 1390 N N . VAL A 1 181 ? 3.047 -0.342 -2.336 1.00 95.25 181 VAL A N 1
ATOM 1391 C CA . VAL A 1 181 ? 3.573 0.714 -1.468 1.00 95.25 181 VAL A CA 1
ATOM 1392 C C . VAL A 1 181 ? 5.034 0.968 -1.813 1.00 95.25 181 VAL A C 1
ATOM 1394 O O . VAL A 1 181 ? 5.811 0.029 -2.015 1.00 95.25 181 VAL A O 1
ATOM 1397 N N . ASP A 1 182 ? 5.410 2.240 -1.907 1.00 92.00 182 ASP A N 1
ATOM 1398 C CA . ASP A 1 182 ? 6.796 2.624 -2.127 1.00 92.00 182 ASP A CA 1
ATOM 1399 C C . ASP A 1 182 ? 7.597 2.500 -0.835 1.00 92.00 182 ASP A C 1
ATOM 1401 O O . ASP A 1 182 ? 7.197 3.030 0.196 1.00 92.00 182 ASP A O 1
ATOM 1405 N N . LEU A 1 183 ? 8.739 1.822 -0.885 1.00 92.31 183 LEU A N 1
ATOM 1406 C CA . LEU A 1 183 ? 9.687 1.796 0.228 1.00 92.31 183 LEU A CA 1
ATOM 1407 C C . LEU A 1 183 ? 11.002 2.466 -0.138 1.00 92.31 183 LEU A C 1
ATOM 1409 O O . LEU A 1 183 ? 11.870 2.561 0.716 1.00 92.31 183 LEU A O 1
ATOM 1413 N N . PHE A 1 184 ? 11.193 2.874 -1.394 1.00 86.94 184 PHE A N 1
ATOM 1414 C CA . PHE A 1 184 ? 12.533 3.152 -1.873 1.00 86.94 184 PHE A CA 1
ATOM 1415 C C . PHE A 1 184 ? 13.013 4.524 -1.391 1.00 86.94 184 PHE A C 1
ATOM 1417 O O . PHE A 1 184 ? 12.453 5.541 -1.803 1.00 86.94 184 PHE A O 1
ATOM 1424 N N . PRO A 1 185 ? 14.046 4.587 -0.529 1.00 80.19 185 PRO A N 1
ATOM 1425 C CA . PRO A 1 185 ? 14.397 5.828 0.149 1.00 80.19 185 PRO A CA 1
ATOM 1426 C C . PRO A 1 185 ? 15.373 6.698 -0.645 1.00 80.19 185 PRO A C 1
ATOM 1428 O O . PRO A 1 185 ? 15.738 7.781 -0.191 1.00 80.19 185 PRO A O 1
ATOM 1431 N N . ARG A 1 186 ? 15.842 6.218 -1.800 1.00 78.56 186 ARG A N 1
ATOM 1432 C CA . ARG A 1 186 ? 16.822 6.890 -2.656 1.00 78.56 186 ARG A CA 1
ATOM 1433 C C . ARG A 1 186 ? 16.337 6.795 -4.089 1.00 78.56 186 ARG A C 1
ATOM 1435 O O . ARG A 1 186 ? 16.138 5.690 -4.572 1.00 78.56 186 ARG A O 1
ATOM 1442 N N . SER A 1 187 ? 16.094 7.901 -4.776 1.00 66.62 187 SER A N 1
ATOM 1443 C CA . SER A 1 187 ? 15.781 7.840 -6.203 1.00 66.62 187 SER A CA 1
ATOM 1444 C C . SER A 1 187 ? 16.077 9.174 -6.864 1.00 66.62 187 SER A C 1
ATOM 1446 O O . SER A 1 187 ? 15.767 10.206 -6.280 1.00 66.62 187 SER A O 1
ATOM 1448 N N . ALA A 1 188 ? 16.519 9.145 -8.122 1.00 55.97 188 ALA A N 1
ATOM 1449 C CA . ALA A 1 188 ? 16.637 10.329 -8.980 1.00 55.97 188 ALA A CA 1
ATOM 1450 C C . ALA A 1 188 ? 15.279 10.971 -9.363 1.00 55.97 188 ALA A C 1
ATOM 1452 O O . ALA A 1 188 ? 15.208 11.808 -10.260 1.00 55.97 188 ALA A O 1
ATOM 1453 N N . GLY A 1 189 ? 14.181 10.559 -8.719 1.00 60.94 189 GLY A N 1
ATOM 1454 C CA . GLY A 1 189 ? 12.814 11.025 -8.937 1.00 60.94 189 GLY A CA 1
ATOM 1455 C C . GLY A 1 189 ? 12.064 11.290 -7.619 1.00 60.94 189 GLY A C 1
ATOM 1456 O O . GLY A 1 189 ? 12.684 11.430 -6.564 1.00 60.94 189 GLY A O 1
ATOM 1457 N N . PRO A 1 190 ? 10.721 11.393 -7.647 1.00 60.78 190 PRO A N 1
ATOM 1458 C CA . PRO A 1 190 ? 9.934 11.720 -6.459 1.00 60.78 190 PRO A CA 1
ATOM 1459 C C . PRO A 1 190 ? 10.094 10.678 -5.346 1.00 60.78 190 PRO A C 1
ATOM 1461 O O . PRO A 1 190 ? 9.815 9.497 -5.545 1.00 60.78 190 PRO A O 1
ATOM 1464 N N . MET A 1 191 ? 10.478 11.140 -4.155 1.00 73.25 191 MET A N 1
ATOM 1465 C CA . MET A 1 191 ? 10.574 10.311 -2.956 1.00 73.25 191 MET A CA 1
ATOM 1466 C C . MET A 1 191 ? 9.193 10.168 -2.299 1.00 73.25 191 MET A C 1
ATOM 1468 O O . MET A 1 191 ? 8.675 11.126 -1.733 1.00 73.25 191 MET A O 1
ATOM 1472 N N . ASN A 1 192 ? 8.596 8.975 -2.370 1.00 81.19 192 ASN A N 1
ATOM 1473 C CA . ASN A 1 192 ? 7.266 8.681 -1.812 1.00 81.19 192 ASN A CA 1
ATOM 1474 C C . ASN A 1 192 ? 7.318 7.572 -0.750 1.00 81.19 192 ASN A C 1
ATOM 1476 O O . ASN A 1 192 ? 6.420 6.739 -0.695 1.00 81.19 192 ASN A O 1
ATOM 1480 N N . VAL A 1 193 ? 8.369 7.519 0.075 1.00 87.50 193 VAL A N 1
ATOM 1481 C CA . VAL A 1 193 ? 8.572 6.432 1.053 1.00 87.50 193 VAL A CA 1
ATOM 1482 C C . VAL A 1 193 ? 7.350 6.267 1.958 1.00 87.50 193 VAL A C 1
ATOM 1484 O O . VAL A 1 193 ? 6.867 7.214 2.574 1.00 87.50 193 VAL A O 1
ATOM 1487 N N . GLY A 1 194 ? 6.843 5.040 2.023 1.00 89.88 194 GLY A N 1
ATOM 1488 C CA . GLY A 1 194 ? 5.627 4.663 2.731 1.00 89.88 194 GLY A CA 1
ATOM 1489 C C . GLY A 1 194 ? 4.336 4.959 1.968 1.00 89.88 194 GLY A C 1
ATOM 1490 O O . GLY A 1 194 ? 3.280 4.546 2.434 1.00 89.88 194 GLY A O 1
ATOM 1491 N N . GLY A 1 195 ? 4.372 5.649 0.827 1.00 91.75 195 GLY A N 1
ATOM 1492 C CA . GLY A 1 195 ? 3.208 6.056 0.040 1.00 91.75 195 GLY A CA 1
ATOM 1493 C C . GLY A 1 195 ? 2.577 4.926 -0.771 1.00 91.75 195 GLY A C 1
ATOM 1494 O O . GLY A 1 195 ? 3.266 4.070 -1.326 1.00 91.75 195 GLY A O 1
ATOM 1495 N N . VAL A 1 196 ? 1.244 4.930 -0.873 1.00 94.06 196 VAL A N 1
ATOM 1496 C CA . VAL A 1 196 ? 0.507 3.959 -1.698 1.00 94.06 196 VAL A CA 1
ATOM 1497 C C . VAL A 1 196 ? 0.569 4.382 -3.169 1.00 94.06 196 VAL A C 1
ATOM 1499 O O . VAL A 1 196 ? -0.105 5.320 -3.595 1.00 94.06 196 VAL A O 1
ATOM 1502 N N . LEU A 1 197 ? 1.364 3.665 -3.961 1.00 91.69 197 LEU A N 1
ATOM 1503 C CA . LEU A 1 197 ? 1.575 3.914 -5.392 1.00 91.69 197 LEU A CA 1
ATOM 1504 C C . LEU A 1 197 ? 0.380 3.500 -6.246 1.00 91.69 197 LEU A C 1
ATOM 1506 O O . LEU A 1 197 ? 0.152 4.069 -7.311 1.00 91.69 197 LEU A O 1
ATOM 1510 N N . GLY A 1 198 ? -0.375 2.503 -5.793 1.00 93.25 198 GLY A N 1
ATOM 1511 C CA . GLY A 1 198 ? -1.617 2.112 -6.437 1.00 93.25 198 GLY A CA 1
ATOM 1512 C C . GLY A 1 198 ? -2.369 1.043 -5.668 1.00 93.25 198 GLY A C 1
ATOM 1513 O O . GLY A 1 198 ? -1.769 0.220 -4.979 1.00 93.25 198 GLY A O 1
ATOM 1514 N N . MET A 1 199 ? -3.690 1.063 -5.811 1.00 96.62 199 MET A N 1
ATOM 1515 C CA . MET A 1 199 ? -4.611 0.106 -5.203 1.00 96.62 199 MET A CA 1
ATOM 1516 C C . MET A 1 199 ? -5.648 -0.313 -6.243 1.00 96.62 199 MET A C 1
ATOM 1518 O O . MET A 1 199 ? -6.225 0.548 -6.910 1.00 96.62 199 MET A O 1
ATOM 1522 N N . VAL A 1 200 ? -5.882 -1.618 -6.391 1.00 96.06 200 VAL A N 1
ATOM 1523 C CA . VAL A 1 200 ? -6.828 -2.164 -7.375 1.00 96.06 200 VAL A CA 1
ATOM 1524 C C . VAL A 1 200 ? -7.702 -3.265 -6.789 1.00 96.06 200 VAL A C 1
ATOM 1526 O O . VAL A 1 200 ? -7.254 -4.038 -5.942 1.00 96.06 200 VAL A O 1
ATOM 1529 N N . ARG A 1 201 ? -8.944 -3.352 -7.269 1.00 94.44 201 ARG A N 1
ATOM 1530 C CA . ARG A 1 201 ? -9.897 -4.440 -6.997 1.00 94.44 201 ARG A CA 1
ATOM 1531 C C . ARG A 1 201 ? -10.839 -4.574 -8.194 1.00 94.44 201 ARG A C 1
ATOM 1533 O O . ARG A 1 201 ? -11.271 -3.557 -8.719 1.00 94.44 201 ARG A O 1
ATOM 1540 N N . TYR A 1 202 ? -11.183 -5.796 -8.601 1.00 91.00 202 TYR A N 1
ATOM 1541 C CA . TYR A 1 202 ? -12.085 -6.078 -9.735 1.00 91.00 202 TYR A CA 1
ATOM 1542 C C . TYR A 1 202 ? -11.675 -5.385 -11.047 1.00 91.00 202 TYR A C 1
ATOM 1544 O O . TYR A 1 202 ? -12.526 -4.888 -11.787 1.00 91.00 202 TYR A O 1
ATOM 1552 N N . ASN A 1 203 ? -10.366 -5.334 -11.332 1.00 87.38 203 ASN A N 1
ATOM 1553 C CA . ASN A 1 203 ? -9.788 -4.588 -12.454 1.00 87.38 203 ASN A CA 1
ATOM 1554 C C . ASN A 1 203 ? -10.106 -3.070 -12.441 1.00 87.38 203 ASN A C 1
ATOM 1556 O O . ASN A 1 203 ? -9.990 -2.390 -13.460 1.00 87.38 203 ASN A O 1
ATOM 1560 N N . SER A 1 204 ? -10.496 -2.518 -11.289 1.00 92.50 204 SER A N 1
ATOM 1561 C CA . SER A 1 204 ? -10.695 -1.084 -11.074 1.00 92.50 204 SER A CA 1
ATOM 1562 C C . SER A 1 204 ? -9.534 -0.485 -10.297 1.00 92.50 204 SER A C 1
ATOM 1564 O O . SER A 1 204 ? -9.170 -0.978 -9.228 1.00 92.50 204 SER A O 1
ATOM 1566 N N . VAL A 1 205 ? -8.991 0.621 -10.797 1.00 94.25 205 VAL A N 1
ATOM 1567 C CA . VAL A 1 205 ? -8.016 1.453 -10.090 1.00 94.25 205 VAL A CA 1
ATOM 1568 C C . VAL A 1 205 ? -8.730 2.318 -9.061 1.00 94.25 205 VA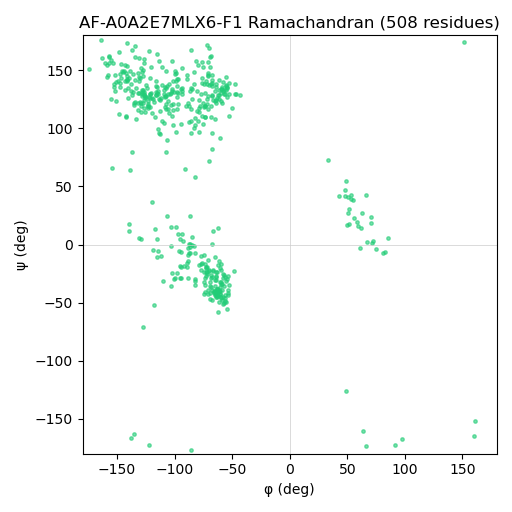L A C 1
ATOM 1570 O O . VAL A 1 205 ? -9.575 3.139 -9.403 1.00 94.25 205 VAL A O 1
ATOM 1573 N N . LEU A 1 206 ? -8.386 2.149 -7.791 1.00 93.69 206 LEU A N 1
ATOM 1574 C CA . LEU A 1 206 ? -8.984 2.896 -6.682 1.00 93.69 206 LEU A CA 1
ATOM 1575 C C . LEU A 1 206 ? -8.153 4.131 -6.319 1.00 93.69 206 LEU A C 1
ATOM 1577 O O . LEU A 1 206 ? -8.693 5.137 -5.871 1.00 93.69 206 LEU A O 1
ATOM 1581 N N . SER A 1 207 ? -6.843 4.066 -6.551 1.00 89.81 207 SER A N 1
ATOM 1582 C CA . SER A 1 207 ? -5.928 5.208 -6.556 1.00 89.81 207 SER A CA 1
ATOM 1583 C C . SER A 1 207 ? -4.625 4.811 -7.250 1.00 89.81 207 SER A C 1
ATOM 1585 O O . SER A 1 207 ? -4.334 3.617 -7.388 1.00 89.81 207 SER A O 1
ATOM 1587 N N . TYR A 1 208 ? -3.857 5.801 -7.700 1.00 88.62 208 TYR A N 1
ATOM 1588 C CA . TYR A 1 208 ? -2.518 5.624 -8.251 1.00 88.62 208 TYR A CA 1
ATOM 1589 C C . TYR A 1 208 ? -1.679 6.900 -8.104 1.00 88.62 208 TYR A C 1
ATOM 1591 O O . TYR A 1 208 ? -2.220 7.991 -7.935 1.00 88.62 208 TYR A O 1
ATOM 1599 N N . GLY A 1 209 ? -0.353 6.765 -8.155 1.00 80.94 209 GLY A N 1
ATOM 1600 C CA . GLY A 1 209 ? 0.569 7.900 -8.127 1.00 80.94 209 GLY A CA 1
ATOM 1601 C C . GLY A 1 209 ? 0.471 8.770 -9.385 1.00 80.94 209 GLY A C 1
ATOM 1602 O O . GLY A 1 209 ? 0.246 8.272 -10.489 1.00 80.94 209 GLY A O 1
ATOM 1603 N N . ILE A 1 210 ? 0.670 10.080 -9.233 1.00 78.00 210 ILE A N 1
ATOM 1604 C CA . ILE A 1 210 ? 0.655 11.024 -10.360 1.00 78.00 210 ILE A CA 1
ATOM 1605 C C . ILE A 1 210 ? 1.852 10.766 -11.275 1.00 78.00 210 ILE A C 1
ATOM 1607 O O . ILE A 1 210 ? 2.977 10.584 -10.812 1.00 78.00 210 ILE A O 1
ATOM 1611 N N . ALA A 1 211 ? 1.604 10.787 -12.584 1.00 71.12 211 ALA A N 1
ATOM 1612 C CA . ALA A 1 211 ? 2.643 10.713 -13.600 1.00 71.12 211 ALA A CA 1
ATOM 1613 C C . ALA A 1 211 ? 3.542 11.958 -13.529 1.00 71.12 211 ALA A C 1
ATOM 1615 O O . ALA A 1 211 ? 3.115 13.055 -13.888 1.00 71.12 211 ALA A O 1
ATOM 1616 N N . SER A 1 212 ? 4.780 11.811 -13.055 1.00 62.62 212 SER A N 1
ATOM 1617 C CA . SER A 1 212 ? 5.743 12.912 -13.028 1.00 62.62 212 SER A CA 1
ATOM 1618 C C . SER A 1 212 ? 7.183 12.413 -12.950 1.00 62.62 212 SER A C 1
ATOM 1620 O O . SER A 1 212 ? 7.482 11.433 -12.270 1.00 62.62 212 SER A O 1
ATOM 1622 N N . LYS A 1 213 ? 8.088 13.129 -13.627 1.00 54.97 213 LYS A N 1
ATOM 1623 C CA . LYS A 1 213 ? 9.546 12.965 -13.494 1.00 54.97 213 LYS A CA 1
ATOM 1624 C C . LYS A 1 213 ? 10.149 13.795 -12.352 1.00 54.97 213 LYS A C 1
ATOM 1626 O O . LYS A 1 213 ? 11.355 13.774 -12.159 1.00 54.97 213 LYS A O 1
ATOM 1631 N N . GLN A 1 214 ? 9.336 14.575 -11.649 1.00 47.09 214 GLN A N 1
ATOM 1632 C CA . GLN A 1 214 ? 9.768 15.545 -10.643 1.00 47.09 214 GLN A CA 1
ATOM 1633 C C . GLN A 1 214 ? 9.252 15.151 -9.260 1.00 47.09 214 GLN A C 1
ATOM 1635 O O . GLN A 1 214 ? 8.314 14.361 -9.163 1.00 47.09 214 GLN A O 1
ATOM 1640 N N . THR A 1 215 ? 9.824 15.740 -8.206 1.00 49.06 215 THR A N 1
ATOM 1641 C CA . THR A 1 215 ? 9.274 15.684 -6.848 1.00 49.06 215 THR A CA 1
ATOM 1642 C C . THR A 1 215 ? 7.816 16.131 -6.888 1.00 49.06 215 THR A C 1
ATOM 1644 O O . THR A 1 215 ? 7.475 17.271 -7.206 1.00 49.06 215 THR A O 1
ATOM 1647 N N . THR A 1 216 ? 6.925 15.183 -6.662 1.00 49.72 216 THR A N 1
ATOM 1648 C CA . THR A 1 216 ? 5.503 15.444 -6.532 1.00 49.72 216 THR A CA 1
ATOM 1649 C C . THR A 1 216 ? 5.157 15.368 -5.066 1.00 49.72 216 THR A C 1
ATOM 1651 O O . THR A 1 216 ? 5.529 14.416 -4.384 1.00 49.72 216 THR A O 1
ATOM 1654 N N . GLU A 1 217 ? 4.468 16.394 -4.595 1.00 56.91 217 GLU A N 1
ATOM 1655 C CA . GLU A 1 217 ? 4.055 16.537 -3.209 1.00 56.91 217 GLU A CA 1
ATOM 1656 C C . GLU A 1 217 ? 3.210 15.330 -2.762 1.00 56.91 217 GLU A C 1
ATOM 1658 O O . GLU A 1 217 ? 2.240 14.956 -3.420 1.00 56.91 217 GLU A O 1
ATOM 1663 N N . TRP A 1 218 ? 3.574 14.737 -1.626 1.00 61.53 218 TRP A N 1
ATOM 1664 C CA . TRP A 1 218 ? 2.746 13.887 -0.763 1.00 61.53 218 TRP A CA 1
ATOM 1665 C C . TRP A 1 218 ? 1.676 13.019 -1.465 1.00 61.53 218 TRP A C 1
ATOM 1667 O O . TRP A 1 218 ? 0.474 13.290 -1.355 1.00 61.53 218 TRP A O 1
ATOM 1677 N N . HIS A 1 219 ? 2.077 11.956 -2.167 1.00 75.44 219 HIS A N 1
ATOM 1678 C CA . HIS A 1 219 ? 1.124 11.005 -2.755 1.00 75.44 219 HIS A CA 1
ATOM 1679 C C . HIS A 1 219 ? 0.744 9.899 -1.775 1.00 75.44 219 HIS A C 1
ATOM 1681 O O . HIS A 1 219 ? 1.600 9.120 -1.362 1.00 75.44 219 HIS A O 1
ATOM 1687 N N . ASN A 1 220 ? -0.549 9.800 -1.446 1.00 89.62 220 ASN A N 1
ATOM 1688 C CA . ASN A 1 220 ? -1.131 8.733 -0.620 1.00 89.62 220 ASN A CA 1
ATOM 1689 C C . ASN A 1 220 ? -0.276 8.363 0.610 1.00 89.62 220 ASN A C 1
ATOM 1691 O O . ASN A 1 220 ? -0.059 7.182 0.915 1.00 89.62 220 ASN A O 1
ATOM 1695 N N . MET A 1 221 ? 0.275 9.379 1.274 1.00 90.06 221 MET A N 1
ATOM 1696 C CA . MET A 1 221 ? 1.266 9.263 2.344 1.00 90.06 221 MET A CA 1
ATOM 1697 C C . MET A 1 221 ? 1.021 10.279 3.450 1.00 90.06 221 MET A C 1
ATOM 1699 O O . MET A 1 221 ? 0.160 11.151 3.327 1.00 90.06 221 MET A O 1
ATOM 1703 N N . PHE A 1 222 ? 1.792 10.161 4.527 1.00 93.50 222 PHE A N 1
ATOM 1704 C CA . PHE A 1 222 ? 1.815 11.148 5.590 1.00 93.50 222 PHE A CA 1
ATOM 1705 C C . PHE A 1 222 ? 2.451 12.449 5.095 1.00 93.50 222 PHE A C 1
ATOM 1707 O O . PHE A 1 222 ? 3.599 12.461 4.650 1.00 93.50 222 PHE A O 1
ATOM 1714 N N . ALA A 1 223 ? 1.678 13.528 5.139 1.00 92.12 223 ALA A N 1
ATOM 1715 C CA . ALA A 1 223 ? 2.077 14.850 4.692 1.00 92.12 223 ALA A CA 1
ATOM 1716 C C . ALA A 1 223 ? 2.524 15.715 5.865 1.00 92.12 223 ALA A C 1
ATOM 1718 O O . ALA A 1 223 ? 1.933 15.657 6.947 1.00 92.12 223 ALA A O 1
ATOM 1719 N N . ILE A 1 224 ? 3.555 16.528 5.629 1.00 92.62 224 ILE A N 1
ATOM 1720 C CA . ILE A 1 224 ? 4.123 17.435 6.624 1.00 92.62 224 ILE A CA 1
ATOM 1721 C C . ILE A 1 224 ? 4.325 18.801 5.979 1.00 92.62 224 ILE A C 1
ATOM 1723 O O . ILE A 1 224 ? 5.247 18.995 5.190 1.00 92.62 224 ILE A O 1
ATOM 1727 N N . ASP A 1 225 ? 3.488 19.756 6.362 1.00 91.88 225 ASP A N 1
ATOM 1728 C CA . ASP A 1 225 ? 3.616 21.146 5.946 1.00 91.88 225 ASP A CA 1
ATOM 1729 C C . ASP A 1 225 ? 4.158 21.952 7.140 1.00 91.88 225 ASP A C 1
ATOM 1731 O O . ASP A 1 225 ? 3.479 22.077 8.161 1.00 91.88 225 ASP A O 1
ATOM 1735 N N . ASP A 1 226 ? 5.381 22.480 7.036 1.00 93.56 226 ASP A N 1
ATOM 1736 C CA . ASP A 1 226 ? 5.917 23.468 7.984 1.00 93.56 226 ASP A CA 1
ATOM 1737 C C . ASP A 1 226 ? 5.476 24.859 7.532 1.00 93.56 226 ASP A C 1
ATOM 1739 O O . ASP A 1 226 ? 5.968 25.385 6.533 1.00 93.56 226 ASP A O 1
ATOM 1743 N N . LEU A 1 227 ? 4.514 25.437 8.250 1.00 94.81 227 LEU A N 1
ATOM 1744 C CA . LEU A 1 227 ? 3.826 26.655 7.827 1.00 94.81 227 LEU A CA 1
ATOM 1745 C C . LEU A 1 227 ? 4.693 27.910 7.972 1.00 94.81 227 LEU A C 1
ATOM 1747 O O . LEU A 1 227 ? 4.363 28.934 7.379 1.00 94.81 227 LEU A O 1
ATOM 1751 N N . MET A 1 228 ? 5.780 27.838 8.744 1.00 94.00 228 MET A N 1
ATOM 1752 C CA . MET A 1 228 ? 6.709 28.954 8.950 1.00 94.00 228 MET A CA 1
ATOM 1753 C C . MET A 1 228 ? 8.084 28.698 8.326 1.00 94.00 228 MET A C 1
ATOM 1755 O O . MET A 1 228 ? 8.905 29.611 8.281 1.00 94.00 228 MET A O 1
ATOM 1759 N N . GLY A 1 229 ? 8.352 27.473 7.862 1.00 91.62 229 GLY A N 1
ATOM 1760 C CA . GLY A 1 229 ? 9.659 27.076 7.335 1.00 91.62 229 GLY A CA 1
ATOM 1761 C C . GLY A 1 229 ? 10.772 27.140 8.385 1.00 91.62 229 GLY A C 1
ATOM 1762 O O . GLY A 1 229 ? 11.926 27.378 8.042 1.00 91.62 229 GLY A O 1
ATOM 1763 N N . THR A 1 230 ? 10.429 26.987 9.665 1.00 90.69 230 THR A N 1
ATOM 1764 C CA . THR A 1 230 ? 11.359 27.155 10.795 1.00 90.69 230 THR A CA 1
ATOM 1765 C C . THR A 1 230 ? 12.103 25.880 11.167 1.00 90.69 230 THR A C 1
ATOM 1767 O O . THR A 1 230 ? 13.053 25.925 11.945 1.00 90.69 230 THR A O 1
ATOM 1770 N N . THR A 1 231 ? 11.659 24.728 10.671 1.00 90.88 231 THR A N 1
ATOM 1771 C CA . THR A 1 231 ? 12.233 23.437 11.042 1.00 90.88 231 THR A CA 1
ATOM 1772 C C . THR A 1 231 ? 13.530 23.198 10.289 1.00 90.88 231 THR A C 1
ATOM 1774 O O . THR A 1 231 ? 13.530 23.050 9.066 1.00 90.88 231 THR A O 1
ATOM 1777 N N . GLU A 1 232 ? 14.628 23.075 11.029 1.00 91.25 232 GLU A N 1
ATOM 1778 C CA . GLU A 1 232 ? 15.899 22.633 10.467 1.00 91.25 232 GLU A CA 1
ATOM 1779 C C . GLU A 1 232 ? 15.775 21.202 9.927 1.00 91.25 232 GLU A C 1
ATOM 1781 O O . GLU A 1 232 ? 15.307 20.287 10.613 1.00 91.25 232 GLU A O 1
ATOM 1786 N N . LYS A 1 233 ? 16.154 21.030 8.661 1.00 90.69 233 LYS A N 1
ATOM 1787 C CA . LYS A 1 233 ? 16.102 19.751 7.956 1.00 90.69 233 LYS A CA 1
ATOM 1788 C C . LYS A 1 233 ? 17.400 18.982 8.154 1.00 90.69 233 LYS A C 1
ATOM 1790 O O . LYS A 1 233 ? 18.478 19.558 8.082 1.00 90.69 233 LYS A O 1
ATOM 1795 N N . VAL A 1 234 ? 17.292 17.666 8.300 1.00 90.75 234 VAL A N 1
ATOM 1796 C CA . VAL A 1 234 ? 18.435 16.752 8.243 1.00 90.75 234 VAL A CA 1
ATOM 1797 C C . VAL A 1 234 ? 18.858 16.607 6.785 1.00 90.75 234 VAL A C 1
ATOM 1799 O O . VAL A 1 234 ? 18.175 15.943 6.000 1.00 90.75 234 VAL A O 1
ATOM 1802 N N . LEU A 1 235 ? 19.953 17.271 6.420 1.00 88.81 235 LEU A N 1
ATOM 1803 C CA . LEU A 1 235 ? 20.514 17.241 5.072 1.00 88.81 235 LEU A CA 1
ATOM 1804 C C . LEU A 1 235 ? 21.332 15.972 4.835 1.00 88.81 235 LEU A C 1
ATOM 1806 O O . LEU A 1 235 ? 21.860 15.356 5.758 1.00 88.81 235 LEU A O 1
ATOM 1810 N N . ASN A 1 236 ? 21.435 15.586 3.569 1.00 85.62 236 ASN A N 1
ATOM 1811 C CA . ASN A 1 236 ? 22.354 14.546 3.142 1.00 85.62 236 ASN A CA 1
ATOM 1812 C C . ASN A 1 236 ? 23.801 15.069 3.158 1.00 85.62 236 ASN A C 1
ATOM 1814 O O . ASN A 1 236 ? 24.135 16.005 2.435 1.00 85.62 236 ASN A O 1
ATOM 1818 N N . GLU A 1 237 ? 24.661 14.442 3.959 1.00 87.25 237 GLU A N 1
ATOM 1819 C CA . GLU A 1 237 ? 26.079 14.807 4.077 1.00 87.25 237 GLU A CA 1
ATOM 1820 C C . GLU A 1 237 ? 26.959 14.200 2.973 1.00 87.25 237 GLU A C 1
ATOM 1822 O O . GLU A 1 237 ? 28.141 14.523 2.891 1.00 87.25 237 GLU A O 1
ATOM 1827 N N . ASN A 1 238 ? 26.427 13.306 2.130 1.00 85.12 238 ASN A N 1
ATOM 1828 C CA . ASN A 1 238 ? 27.216 12.645 1.097 1.00 85.12 238 ASN A CA 1
ATOM 1829 C C . ASN A 1 238 ? 27.543 13.619 -0.057 1.00 85.12 238 ASN A C 1
ATOM 1831 O O . ASN A 1 238 ? 26.657 13.924 -0.864 1.00 85.12 238 ASN A O 1
ATOM 1835 N N . PRO A 1 239 ? 28.816 14.044 -0.215 1.00 82.25 239 PRO A N 1
ATOM 1836 C CA . PRO A 1 239 ? 29.198 15.042 -1.215 1.00 82.25 239 PRO A CA 1
ATOM 1837 C C . PRO A 1 239 ? 29.127 14.508 -2.652 1.00 82.25 239 PRO A C 1
ATOM 1839 O O . PRO A 1 239 ? 29.179 15.279 -3.604 1.00 82.25 239 PRO A O 1
ATOM 1842 N N . ASN A 1 240 ? 29.006 13.189 -2.822 1.00 82.69 240 ASN A N 1
ATOM 1843 C CA . ASN A 1 240 ? 28.927 12.539 -4.125 1.00 82.69 240 ASN A CA 1
ATOM 1844 C C . ASN A 1 240 ? 27.498 12.518 -4.689 1.00 82.69 240 ASN A C 1
ATOM 1846 O O . ASN A 1 240 ? 27.277 11.993 -5.780 1.00 82.69 240 ASN A O 1
ATOM 1850 N N . THR A 1 241 ? 26.510 13.054 -3.975 1.00 82.56 241 THR A N 1
ATOM 1851 C CA . THR A 1 241 ? 25.105 12.962 -4.382 1.00 82.56 241 THR A CA 1
ATOM 1852 C C . THR A 1 241 ? 24.410 14.311 -4.425 1.00 82.56 241 THR A C 1
ATOM 1854 O O . THR A 1 241 ? 24.742 15.207 -3.659 1.00 82.56 241 THR A O 1
ATOM 1857 N N . ILE A 1 242 ? 23.423 14.441 -5.312 1.00 81.25 242 ILE A N 1
ATOM 1858 C CA . ILE A 1 242 ? 22.571 15.633 -5.442 1.00 81.25 242 ILE A CA 1
ATOM 1859 C C . ILE A 1 242 ? 21.259 15.516 -4.654 1.00 81.25 242 ILE A C 1
ATOM 1861 O O . ILE A 1 242 ? 20.494 16.477 -4.596 1.00 81.25 242 ILE A O 1
ATOM 1865 N N . ASP A 1 243 ? 20.976 14.350 -4.065 1.00 79.06 243 ASP A N 1
ATOM 1866 C CA . ASP A 1 243 ? 19.773 14.143 -3.259 1.00 79.06 243 ASP A CA 1
ATOM 1867 C C . ASP A 1 243 ? 19.847 14.997 -1.979 1.00 79.06 243 ASP A C 1
ATOM 1869 O O . ASP A 1 243 ? 20.803 14.849 -1.214 1.00 79.06 243 ASP A O 1
ATOM 1873 N N . PRO A 1 244 ? 18.853 15.860 -1.695 1.00 77.56 244 PRO A N 1
ATOM 1874 C CA . PRO A 1 244 ? 18.944 16.820 -0.593 1.00 77.56 244 PRO A CA 1
ATOM 1875 C C . PRO A 1 244 ? 18.845 16.175 0.797 1.00 77.56 244 PRO A C 1
ATOM 1877 O O . PRO A 1 244 ? 19.354 16.733 1.768 1.00 77.56 244 PRO A O 1
ATOM 1880 N N . PHE A 1 245 ? 18.195 15.010 0.911 1.00 83.56 245 PHE A N 1
ATOM 1881 C CA . PHE A 1 245 ? 17.921 14.351 2.190 1.00 83.56 245 PHE A CA 1
ATOM 1882 C C . PHE A 1 245 ? 18.073 12.835 2.081 1.00 83.56 245 PHE A C 1
ATOM 1884 O O . PHE A 1 245 ? 17.667 12.239 1.083 1.00 83.56 245 PHE A O 1
ATOM 1891 N N . TYR A 1 246 ? 18.561 12.206 3.152 1.00 80.56 246 TYR A N 1
ATOM 1892 C CA . TYR A 1 246 ? 18.547 10.756 3.323 1.00 80.56 246 TYR A CA 1
ATOM 1893 C C . TYR A 1 246 ? 17.521 10.347 4.380 1.00 80.56 246 TYR A C 1
ATOM 1895 O O . TYR A 1 246 ? 17.590 10.746 5.538 1.00 80.56 246 TYR A O 1
ATOM 1903 N N . MET A 1 247 ? 16.569 9.521 3.952 1.00 86.50 247 MET A N 1
ATOM 1904 C CA . MET A 1 247 ? 15.646 8.793 4.826 1.00 86.50 247 MET A CA 1
ATOM 1905 C C . MET A 1 247 ? 16.141 7.365 5.017 1.00 86.50 247 MET A C 1
ATOM 1907 O O . MET A 1 247 ? 16.565 6.752 4.042 1.00 86.50 247 MET A O 1
ATOM 1911 N N . ASP A 1 248 ? 16.045 6.778 6.196 1.00 89.19 248 ASP A N 1
ATOM 1912 C CA . ASP A 1 248 ? 16.209 5.327 6.306 1.00 89.19 248 ASP A CA 1
ATOM 1913 C C . ASP A 1 248 ? 14.846 4.676 6.422 1.00 89.19 248 ASP A C 1
ATOM 1915 O O . ASP A 1 248 ? 13.952 5.219 7.064 1.00 89.19 248 ASP A O 1
ATOM 1919 N N . VAL A 1 249 ? 14.686 3.530 5.762 1.00 92.50 249 VAL A N 1
ATOM 1920 C CA . VAL A 1 249 ? 13.464 2.733 5.820 1.00 92.50 249 VAL A CA 1
ATOM 1921 C C . VAL A 1 249 ? 13.786 1.317 6.265 1.00 92.50 249 VAL A C 1
ATOM 1923 O O . VAL A 1 249 ? 14.715 0.681 5.761 1.00 92.50 249 VAL A O 1
ATOM 1926 N N . ALA A 1 250 ? 12.980 0.809 7.184 1.00 95.44 250 ALA A N 1
ATOM 1927 C CA . ALA A 1 250 ? 12.963 -0.586 7.575 1.00 95.44 250 ALA A CA 1
ATOM 1928 C C . ALA A 1 250 ? 11.531 -1.116 7.497 1.00 95.44 250 ALA A C 1
ATOM 1930 O O . ALA A 1 250 ? 10.568 -0.386 7.730 1.00 95.44 250 ALA A O 1
ATOM 1931 N N . VAL A 1 251 ? 11.392 -2.399 7.175 1.00 96.62 251 VAL A N 1
ATOM 1932 C CA . VAL A 1 251 ? 10.136 -3.124 7.386 1.00 96.62 251 VAL A CA 1
ATOM 1933 C C . VAL A 1 251 ? 10.317 -3.901 8.679 1.00 96.62 251 VAL A C 1
ATOM 1935 O O . VAL A 1 251 ? 10.974 -4.940 8.676 1.00 96.62 251 VAL A O 1
ATOM 1938 N N . SER A 1 252 ? 9.828 -3.353 9.791 1.00 94.88 252 SER A N 1
ATOM 1939 C CA . SER A 1 252 ? 10.057 -3.928 11.121 1.00 94.88 252 SER A CA 1
ATOM 1940 C C . SER A 1 252 ? 9.185 -5.149 11.394 1.00 94.88 252 SER A C 1
ATOM 1942 O O . SER A 1 252 ? 9.554 -5.992 12.210 1.00 94.88 252 SER A O 1
ATOM 1944 N N . GLN A 1 253 ? 8.070 -5.293 10.674 1.00 95.12 253 GLN A N 1
ATOM 1945 C CA . GLN A 1 253 ? 7.237 -6.488 10.726 1.00 95.12 253 GLN A CA 1
ATOM 1946 C C . GLN A 1 253 ? 6.544 -6.744 9.382 1.00 95.12 253 GLN A C 1
ATOM 1948 O O . GLN A 1 253 ? 6.065 -5.809 8.738 1.00 95.12 253 GLN A O 1
ATOM 1953 N N . LEU A 1 254 ? 6.464 -8.014 8.980 1.00 97.12 254 LEU A N 1
ATOM 1954 C CA . LEU A 1 254 ? 5.600 -8.504 7.906 1.00 97.12 254 LEU A CA 1
ATOM 1955 C C . LEU A 1 254 ? 5.056 -9.875 8.323 1.00 97.12 254 LEU A C 1
ATOM 1957 O O . LEU A 1 254 ? 5.802 -10.846 8.363 1.00 97.12 254 LEU A O 1
ATOM 1961 N N . GLU A 1 255 ? 3.761 -9.939 8.606 1.00 96.69 255 GLU A N 1
ATOM 1962 C CA . GLU A 1 255 ? 3.036 -11.171 8.917 1.00 96.69 255 GLU A CA 1
ATOM 1963 C C . GLU A 1 255 ? 1.984 -11.381 7.835 1.00 96.69 255 GLU A C 1
ATOM 1965 O O . GLU A 1 255 ? 1.017 -10.618 7.744 1.00 96.69 255 GLU A O 1
ATOM 1970 N N . ASP A 1 256 ? 2.182 -12.389 6.989 1.00 96.88 256 ASP A N 1
ATOM 1971 C CA . ASP A 1 256 ? 1.231 -12.748 5.943 1.00 96.88 256 ASP A CA 1
ATOM 1972 C C . ASP A 1 256 ? 0.484 -14.029 6.310 1.00 96.88 256 ASP A C 1
ATOM 1974 O O . ASP A 1 256 ? 1.086 -15.034 6.679 1.00 96.88 256 ASP A O 1
ATOM 1978 N N . SER A 1 257 ? -0.839 -13.975 6.209 1.00 94.62 257 SER A N 1
ATOM 1979 C CA . SER A 1 257 ? -1.754 -15.068 6.531 1.00 94.62 257 SER A CA 1
ATOM 1980 C C . SER A 1 257 ? -2.804 -15.211 5.428 1.00 94.62 257 SER A C 1
ATOM 1982 O O . SER A 1 257 ? -2.911 -14.357 4.536 1.00 94.62 257 SER A O 1
ATOM 1984 N N . GLN A 1 258 ? -3.597 -16.280 5.467 1.00 93.88 258 GLN A N 1
ATOM 1985 C CA . GLN A 1 258 ? -4.647 -16.522 4.476 1.00 93.88 258 GLN A CA 1
ATOM 1986 C C . GLN A 1 258 ? -5.695 -15.396 4.456 1.00 93.88 258 GLN A C 1
ATOM 1988 O O . GLN A 1 258 ? -6.202 -15.021 3.395 1.00 93.88 258 GLN A O 1
ATOM 1993 N N . ASN A 1 259 ? -6.019 -14.837 5.619 1.00 96.31 259 ASN A N 1
ATOM 1994 C CA . ASN A 1 259 ? -7.088 -13.862 5.802 1.00 96.31 259 ASN A CA 1
ATOM 1995 C C . ASN A 1 259 ? -6.607 -12.408 5.750 1.00 96.31 259 ASN A C 1
ATOM 1997 O O . ASN A 1 259 ? -7.368 -11.526 5.333 1.00 96.31 259 ASN A O 1
ATOM 2001 N N . ALA A 1 260 ? -5.356 -12.138 6.133 1.00 97.44 260 ALA A N 1
ATOM 2002 C CA . ALA A 1 260 ? -4.815 -10.784 6.164 1.00 97.44 260 ALA A CA 1
ATOM 2003 C C . ALA A 1 260 ? -3.281 -10.718 6.085 1.00 97.44 260 ALA A C 1
ATOM 2005 O O . ALA A 1 260 ? -2.580 -11.677 6.389 1.00 97.44 260 ALA A O 1
ATOM 2006 N N . THR A 1 261 ? -2.756 -9.546 5.735 1.00 98.44 261 THR A N 1
ATOM 2007 C CA . THR A 1 261 ? -1.344 -9.190 5.919 1.00 98.44 261 THR A CA 1
ATOM 2008 C C . THR A 1 261 ? -1.247 -8.029 6.894 1.00 98.44 261 THR A C 1
ATOM 2010 O O . THR A 1 261 ? -1.888 -7.000 6.675 1.00 98.44 261 THR A O 1
ATOM 2013 N N . TYR A 1 262 ? -0.415 -8.155 7.920 1.00 98.25 262 TYR A N 1
ATOM 2014 C CA . TYR A 1 262 ? 0.047 -7.017 8.705 1.00 98.25 262 TYR A CA 1
ATOM 2015 C C . TYR A 1 262 ? 1.474 -6.654 8.294 1.00 98.25 262 TYR A C 1
ATOM 2017 O O . TYR A 1 262 ? 2.333 -7.527 8.193 1.00 98.25 262 TYR A O 1
ATOM 2025 N N . ALA A 1 263 ? 1.735 -5.373 8.057 1.00 98.19 263 ALA A N 1
ATOM 2026 C CA . ALA A 1 263 ? 3.072 -4.870 7.776 1.00 98.19 263 ALA A CA 1
ATOM 2027 C C . ALA A 1 263 ? 3.317 -3.557 8.519 1.00 98.19 263 ALA A C 1
ATOM 2029 O O . ALA A 1 263 ? 2.447 -2.688 8.526 1.00 98.19 263 ALA A O 1
ATOM 2030 N N . ALA A 1 264 ? 4.506 -3.390 9.092 1.00 97.25 264 ALA A N 1
ATOM 2031 C CA . ALA A 1 264 ? 4.934 -2.165 9.756 1.00 97.25 264 ALA A CA 1
ATOM 2032 C C . ALA A 1 264 ? 6.205 -1.628 9.096 1.00 97.25 264 ALA A C 1
ATOM 2034 O O . ALA A 1 264 ? 7.196 -2.342 8.931 1.00 97.25 264 ALA A O 1
ATOM 2035 N N . LEU A 1 265 ? 6.150 -0.362 8.696 1.00 96.44 265 LEU A N 1
ATOM 2036 C CA . LEU A 1 265 ? 7.259 0.384 8.126 1.00 96.44 265 LEU A CA 1
ATOM 2037 C C . LEU A 1 265 ? 7.767 1.375 9.156 1.00 96.44 265 LEU A C 1
ATOM 2039 O O . LEU A 1 265 ? 6.966 2.090 9.750 1.00 96.44 265 LEU A O 1
ATOM 2043 N N . GLU A 1 266 ? 9.078 1.483 9.290 1.00 97.06 266 GLU A N 1
ATOM 2044 C CA . GLU A 1 266 ? 9.737 2.518 10.074 1.00 97.06 266 GLU A CA 1
ATOM 2045 C C . GLU A 1 266 ? 10.563 3.388 9.142 1.00 97.06 266 GLU A C 1
ATOM 2047 O O . GLU A 1 266 ? 11.354 2.880 8.348 1.00 97.06 266 GLU A O 1
ATOM 2052 N N . VAL A 1 267 ? 10.364 4.699 9.229 1.00 94.56 267 VAL A N 1
ATOM 2053 C CA . VAL A 1 267 ? 11.078 5.695 8.442 1.00 94.56 267 VAL A CA 1
ATOM 2054 C C . VAL A 1 267 ? 11.684 6.734 9.373 1.00 94.56 267 VAL A C 1
ATOM 2056 O O . VAL A 1 267 ? 11.000 7.310 10.225 1.00 94.56 267 VAL A O 1
ATOM 2059 N N . THR A 1 268 ? 12.969 7.006 9.194 1.00 94.62 268 THR A N 1
ATOM 2060 C CA . THR A 1 268 ? 13.647 8.125 9.846 1.00 94.62 268 THR A CA 1
ATOM 2061 C C . THR A 1 268 ? 13.755 9.297 8.890 1.00 94.62 268 THR A C 1
ATOM 2063 O O . THR A 1 268 ? 13.897 9.136 7.676 1.00 94.62 268 THR A O 1
ATOM 2066 N N . ASN A 1 269 ? 13.696 10.496 9.458 1.00 92.50 269 ASN A N 1
ATOM 2067 C CA . ASN A 1 269 ? 13.949 11.740 8.746 1.00 92.50 269 ASN A CA 1
ATOM 2068 C C . ASN A 1 269 ? 13.079 11.938 7.493 1.00 92.50 269 ASN A C 1
ATOM 2070 O O . ASN A 1 269 ? 13.573 12.416 6.472 1.00 92.50 269 ASN A O 1
ATOM 2074 N N . LEU A 1 270 ? 11.798 11.543 7.552 1.00 90.19 270 LEU A N 1
ATOM 2075 C CA . LEU A 1 270 ? 10.879 11.580 6.408 1.00 90.19 270 LEU A CA 1
ATOM 2076 C C . LEU A 1 270 ? 10.918 12.964 5.734 1.00 90.19 270 LEU A C 1
ATOM 2078 O O . LEU A 1 270 ? 10.596 13.982 6.349 1.00 90.19 270 LEU A O 1
ATOM 2082 N N . ASN A 1 271 ? 11.341 13.007 4.468 1.00 84.75 271 ASN A N 1
ATOM 2083 C CA . ASN A 1 271 ? 11.540 14.235 3.688 1.00 84.75 271 ASN A CA 1
ATOM 2084 C C . ASN A 1 271 ? 12.396 15.302 4.409 1.00 84.75 271 ASN A C 1
ATOM 2086 O O . ASN A 1 271 ? 12.090 16.502 4.403 1.00 84.75 271 ASN A O 1
ATOM 2090 N N . GLY A 1 272 ? 13.451 14.839 5.081 1.00 88.88 272 GLY A N 1
ATOM 2091 C CA . GLY A 1 272 ? 14.416 15.643 5.825 1.00 88.88 272 GLY A CA 1
ATOM 2092 C C . GLY A 1 272 ? 13.904 16.181 7.162 1.00 88.88 272 GLY A C 1
ATOM 2093 O O . GLY A 1 272 ? 14.666 16.825 7.872 1.00 88.88 272 GLY A O 1
ATOM 2094 N N . PHE A 1 273 ? 12.636 15.980 7.538 1.00 92.56 273 PHE A N 1
ATOM 2095 C CA . PHE A 1 273 ? 12.155 16.427 8.850 1.00 92.56 273 PHE A CA 1
ATOM 2096 C C . PHE A 1 273 ? 12.759 15.555 9.953 1.00 92.56 273 PHE A C 1
ATOM 2098 O O . PHE A 1 273 ? 12.588 14.347 9.866 1.00 92.56 273 PHE A O 1
ATOM 2105 N N . PRO A 1 274 ? 13.400 16.104 11.002 1.00 94.12 274 PRO A N 1
ATOM 2106 C CA . PRO A 1 274 ? 13.989 15.304 12.074 1.00 94.12 274 PRO A CA 1
ATOM 2107 C C . PRO A 1 274 ? 12.883 14.619 12.886 1.00 94.12 274 PRO A C 1
ATOM 2109 O O . PRO A 1 274 ? 12.260 15.217 13.768 1.00 94.12 274 PRO A O 1
ATOM 2112 N N . MET A 1 275 ? 12.592 13.366 12.539 1.00 95.12 275 MET A N 1
ATOM 2113 C CA . MET A 1 275 ? 11.449 12.627 13.065 1.00 95.12 275 MET A CA 1
ATOM 2114 C C . MET A 1 275 ? 11.645 11.113 12.979 1.00 95.12 275 MET A C 1
ATOM 2116 O O . MET A 1 275 ? 12.438 10.607 12.179 1.00 95.12 275 MET A O 1
ATOM 2120 N N . ARG A 1 276 ? 10.837 10.394 13.758 1.00 97.00 276 ARG A N 1
ATOM 2121 C CA . ARG A 1 276 ? 10.545 8.972 13.561 1.00 97.00 276 ARG A CA 1
ATOM 2122 C C . ARG A 1 276 ? 9.107 8.827 13.092 1.00 97.00 276 ARG A C 1
ATOM 2124 O O . ARG A 1 276 ? 8.198 9.429 13.665 1.00 97.00 276 ARG A O 1
ATOM 2131 N N . TYR A 1 277 ? 8.913 8.031 12.057 1.00 96.31 277 TYR A N 1
ATOM 2132 C CA . TYR A 1 277 ? 7.616 7.762 11.465 1.00 96.31 277 TYR A CA 1
ATOM 2133 C C . TYR A 1 277 ? 7.418 6.256 11.360 1.00 96.31 277 TYR A C 1
ATOM 2135 O O . TYR A 1 277 ? 8.278 5.556 10.836 1.00 96.31 277 TYR A O 1
ATOM 2143 N N . GLN A 1 278 ? 6.288 5.763 11.850 1.00 97.25 278 GLN A N 1
ATOM 2144 C CA . GLN A 1 278 ? 5.861 4.390 11.649 1.00 97.25 278 GLN A CA 1
ATOM 2145 C C . GLN A 1 278 ? 4.566 4.385 10.841 1.00 97.25 278 GLN A C 1
ATOM 2147 O O . GLN A 1 278 ? 3.623 5.100 11.187 1.00 97.25 278 GLN A O 1
ATOM 2152 N N . ARG A 1 279 ? 4.511 3.569 9.788 1.00 97.19 279 ARG A N 1
ATOM 2153 C CA . ARG A 1 279 ? 3.294 3.327 9.009 1.00 97.19 279 ARG A CA 1
ATOM 2154 C C . ARG A 1 279 ? 2.946 1.853 9.027 1.00 97.19 279 ARG A C 1
ATOM 2156 O O . ARG A 1 279 ? 3.706 1.025 8.536 1.00 97.19 279 ARG A O 1
ATOM 2163 N N . GLU A 1 280 ? 1.783 1.539 9.564 1.00 97.88 280 GLU A N 1
ATOM 2164 C CA . GLU A 1 280 ? 1.263 0.184 9.655 1.00 97.88 280 GLU A CA 1
ATOM 2165 C C . GLU A 1 280 ? 0.159 -0.022 8.621 1.00 97.88 280 GLU A C 1
ATOM 2167 O O . GLU A 1 280 ? -0.706 0.835 8.442 1.00 97.88 280 GLU A O 1
ATOM 2172 N N . PHE A 1 281 ? 0.167 -1.182 7.976 1.00 98.38 281 PHE A N 1
ATOM 2173 C CA . PHE A 1 281 ? -0.865 -1.643 7.061 1.00 98.38 281 PHE A CA 1
ATOM 2174 C C . PHE A 1 281 ? -1.467 -2.919 7.621 1.00 98.38 281 PHE A C 1
ATOM 2176 O O . PHE A 1 281 ? -0.752 -3.893 7.846 1.00 98.38 281 PHE A O 1
ATOM 2183 N N . PHE A 1 282 ? -2.785 -2.941 7.781 1.00 98.31 282 PHE A N 1
ATOM 2184 C CA . PHE A 1 282 ? -3.529 -4.169 8.009 1.00 98.31 282 PHE A CA 1
ATOM 2185 C C . PHE A 1 282 ? -4.429 -4.421 6.803 1.00 98.31 282 PHE A C 1
ATOM 2187 O O . PHE A 1 282 ? -5.495 -3.826 6.629 1.00 98.31 282 PHE A O 1
ATOM 2194 N N . PHE A 1 283 ? -3.917 -5.245 5.900 1.00 98.69 283 PHE A N 1
ATOM 2195 C CA . PHE A 1 283 ? -4.494 -5.545 4.604 1.00 98.69 283 PHE A CA 1
ATOM 2196 C C . PHE A 1 283 ? -5.343 -6.811 4.694 1.00 98.69 283 PHE A C 1
ATOM 2198 O O . PHE A 1 283 ? -4.818 -7.921 4.730 1.00 98.69 283 PHE A O 1
ATOM 2205 N N . ILE A 1 284 ? -6.662 -6.653 4.724 1.00 98.19 284 ILE A N 1
ATOM 2206 C CA . ILE A 1 284 ? -7.595 -7.773 4.817 1.00 98.19 284 ILE A CA 1
ATOM 2207 C C . ILE A 1 284 ? -7.863 -8.302 3.411 1.00 98.19 284 ILE A C 1
ATOM 2209 O O . ILE A 1 284 ? -8.419 -7.586 2.564 1.00 98.19 284 ILE A O 1
ATOM 2213 N N . LYS A 1 285 ? -7.480 -9.560 3.154 1.00 97.38 285 LYS A N 1
ATOM 2214 C CA . LYS A 1 285 ? -7.512 -10.130 1.804 1.00 97.38 285 LYS A CA 1
ATOM 2215 C C . LYS A 1 285 ? -8.925 -10.031 1.222 1.00 97.38 285 LYS A C 1
ATOM 2217 O O . LYS A 1 285 ? -9.920 -10.402 1.855 1.00 97.38 285 LYS A O 1
ATOM 2222 N N . ASN A 1 286 ? -9.003 -9.505 -0.000 1.00 95.38 286 ASN A N 1
ATOM 2223 C CA . ASN A 1 286 ? -10.224 -9.299 -0.776 1.00 95.38 286 ASN A CA 1
ATOM 2224 C C . ASN A 1 286 ? -11.310 -8.467 -0.082 1.00 95.38 286 ASN A C 1
ATOM 2226 O O . ASN A 1 286 ? -12.484 -8.553 -0.457 1.00 95.38 286 ASN A O 1
ATOM 2230 N N . ARG A 1 287 ? -10.933 -7.627 0.895 1.00 94.62 287 ARG A N 1
ATOM 2231 C CA . ARG A 1 287 ? -11.896 -6.793 1.609 1.00 94.62 287 ARG A CA 1
ATOM 2232 C C . ARG A 1 287 ? -11.556 -5.310 1.658 1.00 94.62 287 ARG A C 1
ATOM 2234 O O . ARG A 1 287 ? -12.285 -4.548 1.031 1.00 94.62 287 ARG A O 1
ATOM 2241 N N . PHE A 1 288 ? -10.536 -4.911 2.409 1.00 97.31 288 PHE A N 1
ATOM 2242 C CA . PHE A 1 288 ? -10.146 -3.513 2.630 1.00 97.31 288 PHE A CA 1
ATOM 2243 C C . PHE A 1 288 ? -8.724 -3.443 3.197 1.00 97.31 288 PHE A C 1
ATOM 2245 O O . PHE A 1 288 ? -8.121 -4.468 3.514 1.00 97.31 288 PHE A O 1
ATOM 2252 N N . CYS A 1 289 ? -8.199 -2.234 3.366 1.00 98.50 289 CYS A N 1
ATOM 2253 C CA . CYS A 1 289 ? -6.963 -2.001 4.104 1.00 98.50 289 CYS A CA 1
ATOM 2254 C C . CYS A 1 289 ? -7.190 -0.922 5.164 1.00 98.50 289 CYS A C 1
ATOM 2256 O O . CYS A 1 289 ? -7.748 0.126 4.845 1.00 98.50 289 CYS A O 1
ATOM 2258 N N . LEU A 1 290 ? -6.775 -1.171 6.407 1.00 98.06 290 LEU A N 1
ATOM 2259 C CA . LEU A 1 290 ? -6.588 -0.099 7.384 1.00 98.06 290 LEU A CA 1
ATOM 2260 C C . LEU A 1 290 ? -5.121 0.304 7.409 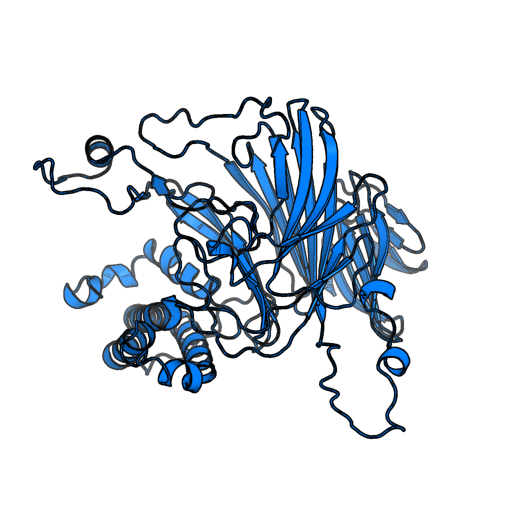1.00 98.06 290 LEU A C 1
ATOM 2262 O O . LEU A 1 290 ? -4.230 -0.543 7.334 1.00 98.06 290 LEU A O 1
ATOM 2266 N N . VAL A 1 291 ? -4.893 1.598 7.558 1.00 98.12 291 VAL A N 1
ATOM 2267 C CA . VAL A 1 291 ? -3.570 2.197 7.619 1.00 98.12 291 VAL A CA 1
ATOM 2268 C C . VAL A 1 291 ? -3.480 3.046 8.875 1.00 98.12 291 VAL A C 1
ATOM 2270 O O . VAL A 1 291 ? -4.370 3.857 9.143 1.00 98.12 291 VAL A O 1
ATOM 2273 N N . ARG A 1 292 ? -2.405 2.866 9.638 1.00 97.81 292 ARG A N 1
ATOM 2274 C CA . ARG A 1 292 ? -2.127 3.652 10.837 1.00 97.81 292 ARG A CA 1
ATOM 2275 C C . ARG A 1 292 ? -0.769 4.324 10.722 1.00 97.81 292 ARG A C 1
ATOM 2277 O O . ARG A 1 292 ? 0.256 3.668 10.586 1.00 97.81 292 ARG A O 1
ATOM 2284 N N . ASP A 1 293 ? -0.783 5.643 10.796 1.00 97.38 293 ASP A N 1
ATOM 2285 C CA . ASP A 1 293 ? 0.391 6.503 10.789 1.00 97.38 293 ASP A CA 1
ATOM 2286 C C . ASP A 1 293 ? 0.704 6.929 12.221 1.00 97.38 293 ASP A C 1
ATOM 2288 O O . ASP A 1 293 ? -0.185 7.403 12.923 1.00 97.38 293 ASP A O 1
ATOM 2292 N N . THR A 1 294 ? 1.955 6.797 12.651 1.00 97.38 294 THR A N 1
ATOM 2293 C CA . THR A 1 294 ? 2.441 7.272 13.950 1.00 97.38 294 THR A CA 1
ATOM 2294 C C . THR A 1 294 ? 3.695 8.112 13.740 1.00 97.38 294 THR A C 1
ATOM 2296 O O . THR A 1 294 ? 4.729 7.598 13.324 1.00 97.38 294 THR A O 1
ATOM 2299 N N . ALA A 1 295 ? 3.619 9.406 14.034 1.00 97.19 295 ALA A N 1
ATOM 2300 C CA . ALA A 1 295 ? 4.707 10.358 13.840 1.00 97.19 295 ALA A CA 1
ATOM 2301 C C . ALA A 1 295 ? 5.181 10.944 15.176 1.00 97.19 295 ALA A C 1
ATOM 2303 O O . ALA A 1 295 ? 4.366 11.332 16.014 1.00 97.19 295 ALA A O 1
ATOM 2304 N N . VAL A 1 296 ? 6.499 11.039 15.355 1.00 98.00 296 VAL A N 1
ATOM 2305 C CA . VAL A 1 296 ? 7.148 11.709 16.490 1.00 98.00 296 VAL A CA 1
ATOM 2306 C C . VAL A 1 296 ? 8.240 12.624 15.949 1.00 98.00 296 VAL A C 1
ATOM 2308 O O . VAL A 1 296 ? 9.210 12.152 15.358 1.00 98.00 296 VAL A O 1
ATOM 2311 N N . PHE A 1 297 ? 8.084 13.928 16.152 1.00 97.62 297 PHE A N 1
ATOM 2312 C CA . PHE A 1 297 ? 9.027 14.950 15.692 1.00 97.62 297 PHE A CA 1
ATOM 2313 C C . PHE A 1 297 ? 10.034 15.296 16.786 1.00 97.62 297 PHE A C 1
ATOM 2315 O O . PHE A 1 297 ? 9.705 15.217 17.965 1.00 97.62 297 PHE A O 1
ATOM 2322 N N . ASN A 1 298 ? 11.238 15.727 16.420 1.00 96.75 298 ASN A N 1
ATOM 2323 C CA . ASN A 1 298 ? 12.235 16.192 17.392 1.00 96.75 298 ASN A CA 1
ATOM 2324 C C . ASN A 1 298 ? 12.121 17.694 17.691 1.00 96.75 298 ASN A C 1
ATOM 2326 O O . ASN A 1 298 ? 12.654 18.151 18.695 1.00 96.75 298 ASN A O 1
ATOM 2330 N N . ASN A 1 299 ? 11.413 18.446 16.843 1.00 94.62 299 ASN A N 1
ATOM 2331 C CA . ASN A 1 299 ? 11.340 19.902 16.909 1.00 94.62 299 ASN A CA 1
ATOM 2332 C C . ASN A 1 299 ? 9.901 20.383 17.099 1.00 94.62 299 ASN A C 1
ATOM 2334 O O . ASN A 1 299 ? 8.951 19.738 16.650 1.00 94.62 299 ASN A O 1
ATOM 2338 N N . ASN A 1 300 ? 9.768 21.555 17.723 1.00 96.31 300 ASN A N 1
ATOM 2339 C CA . ASN A 1 300 ? 8.516 22.297 17.750 1.00 96.31 300 ASN A CA 1
ATOM 2340 C C . ASN A 1 300 ? 8.393 23.146 16.483 1.00 96.31 300 ASN A C 1
ATOM 2342 O O . ASN A 1 300 ? 9.336 23.860 16.147 1.00 96.31 300 ASN A O 1
ATOM 2346 N N . PHE A 1 301 ? 7.239 23.135 15.824 1.00 97.31 301 PHE A N 1
ATOM 2347 C CA . PHE A 1 301 ? 6.970 24.036 14.701 1.00 97.31 301 PHE A CA 1
ATOM 2348 C C . PHE A 1 301 ? 5.471 24.231 14.491 1.00 97.31 301 PHE A C 1
ATOM 2350 O O . PHE A 1 301 ? 4.656 23.393 14.877 1.00 97.31 301 PHE A O 1
ATOM 2357 N N . LEU A 1 302 ? 5.089 25.350 13.877 1.00 97.75 302 LEU A N 1
ATOM 2358 C CA . LEU A 1 302 ? 3.717 25.542 13.423 1.00 97.75 302 LEU A CA 1
ATOM 2359 C C . LEU A 1 302 ? 3.522 24.712 12.154 1.00 97.75 302 LEU A C 1
ATOM 2361 O O . LEU A 1 302 ? 4.099 25.017 11.112 1.00 97.75 302 LEU A O 1
ATOM 2365 N N . GLY A 1 303 ? 2.725 23.654 12.250 1.00 95.69 303 GLY A N 1
ATOM 2366 C CA . GLY A 1 303 ? 2.640 22.649 11.206 1.00 95.69 303 GLY A CA 1
ATOM 2367 C C . GLY A 1 303 ? 1.221 22.240 10.862 1.00 95.69 303 GLY A C 1
ATOM 2368 O O . GLY A 1 303 ? 0.274 22.401 11.639 1.00 95.69 303 GLY A O 1
ATOM 2369 N N . ARG A 1 304 ? 1.096 21.646 9.678 1.00 95.56 304 ARG A N 1
ATOM 2370 C CA . ARG A 1 304 ? -0.073 20.880 9.274 1.00 95.56 304 ARG A CA 1
ATOM 2371 C C . ARG A 1 304 ? 0.366 19.473 8.885 1.00 95.56 304 ARG A C 1
ATOM 2373 O O . ARG A 1 304 ? 1.137 19.301 7.946 1.00 95.56 304 ARG A O 1
ATOM 2380 N N . ILE A 1 305 ? -0.119 18.474 9.617 1.00 95.94 305 ILE A N 1
ATOM 2381 C CA . ILE A 1 305 ? 0.327 17.081 9.476 1.00 95.94 305 ILE A CA 1
ATOM 2382 C C . ILE A 1 305 ? -0.855 16.119 9.387 1.00 95.94 305 ILE A C 1
ATOM 2384 O O . ILE A 1 305 ? -1.900 16.354 9.999 1.00 95.94 305 ILE A O 1
ATOM 2388 N N . GLY A 1 306 ? -0.695 15.031 8.641 1.00 95.31 306 GLY A N 1
ATOM 2389 C CA . GLY A 1 306 ? -1.706 13.979 8.533 1.00 95.31 306 GLY A CA 1
ATOM 2390 C C . GLY A 1 306 ? -1.660 13.233 7.200 1.00 95.31 306 GLY A C 1
ATOM 2391 O O . GLY A 1 306 ? -0.887 13.599 6.312 1.00 95.31 306 GLY A O 1
ATOM 2392 N N . PRO A 1 307 ? -2.472 12.178 7.041 1.00 94.50 307 PRO A N 1
ATOM 2393 C CA . PRO A 1 307 ? -2.549 11.421 5.802 1.00 94.50 307 PRO A CA 1
ATOM 2394 C C . PRO A 1 307 ? -3.165 12.249 4.671 1.00 94.50 307 PRO A C 1
ATOM 2396 O O . PRO A 1 307 ? -4.151 12.966 4.868 1.00 94.50 307 PRO A O 1
ATOM 2399 N N . ASN A 1 308 ? -2.614 12.069 3.473 1.00 91.88 308 ASN A N 1
ATOM 2400 C CA . ASN A 1 308 ? -3.214 12.497 2.218 1.00 91.88 308 ASN A CA 1
ATOM 2401 C C . ASN A 1 308 ? -3.721 11.290 1.426 1.00 91.88 308 ASN A C 1
ATOM 2403 O O . ASN A 1 308 ? -3.100 10.227 1.439 1.00 91.88 308 ASN A O 1
ATOM 2407 N N . TRP A 1 309 ? -4.785 11.498 0.657 1.00 92.19 309 TRP A N 1
ATOM 2408 C CA . TRP A 1 309 ? -5.279 10.572 -0.350 1.00 92.19 309 TRP A CA 1
ATOM 2409 C C . TRP A 1 309 ? -5.618 11.312 -1.640 1.00 92.19 309 TRP A C 1
ATOM 2411 O O . TRP A 1 309 ? -6.428 12.235 -1.655 1.00 92.19 309 TRP A O 1
ATOM 2421 N N . VAL A 1 310 ? -4.988 10.915 -2.734 1.00 90.50 310 VAL A N 1
ATOM 2422 C CA . VAL A 1 310 ? -5.135 11.535 -4.046 1.00 90.50 310 VAL A CA 1
ATOM 2423 C C . VAL A 1 310 ? -6.131 10.733 -4.876 1.00 90.50 310 VAL A C 1
ATOM 2425 O O . VAL A 1 310 ? -6.092 9.499 -4.918 1.00 90.50 310 VAL A O 1
ATOM 2428 N N . THR A 1 311 ? -7.026 11.443 -5.558 1.00 92.06 311 THR A N 1
ATOM 2429 C CA . THR A 1 311 ? -8.073 10.840 -6.380 1.00 92.06 311 THR A CA 1
ATOM 2430 C C . THR A 1 311 ? -8.440 11.708 -7.581 1.00 92.06 311 THR A C 1
ATOM 2432 O O . THR A 1 311 ? -8.093 12.887 -7.666 1.00 92.06 311 THR A O 1
ATOM 2435 N N . GLN A 1 312 ? -9.159 11.113 -8.530 1.00 91.06 312 GLN A N 1
ATOM 2436 C CA . GLN A 1 312 ? -9.680 11.828 -9.688 1.00 91.06 312 GLN A CA 1
ATOM 2437 C C . GLN A 1 312 ? -10.986 12.551 -9.368 1.00 91.06 312 GLN A C 1
ATOM 2439 O O . GLN A 1 312 ? -11.229 13.628 -9.899 1.00 91.06 312 GLN A O 1
ATOM 2444 N N . ASN A 1 313 ? -11.825 11.964 -8.513 1.00 90.12 313 ASN A N 1
ATOM 2445 C CA . ASN A 1 313 ? -13.138 12.501 -8.188 1.00 90.12 313 ASN A CA 1
ATOM 2446 C C . ASN A 1 313 ? -13.498 12.208 -6.732 1.00 90.12 313 ASN A C 1
ATOM 2448 O O . ASN A 1 313 ? -13.152 11.152 -6.190 1.00 90.12 313 ASN A O 1
ATOM 2452 N N . VAL A 1 314 ? -14.282 13.109 -6.147 1.00 89.62 314 VAL A N 1
ATOM 2453 C CA . VAL A 1 314 ? -14.948 12.905 -4.861 1.00 89.62 314 VAL A CA 1
ATOM 2454 C C . VAL A 1 314 ? -16.446 12.746 -5.116 1.00 89.62 314 VAL A C 1
ATOM 2456 O O . VAL A 1 314 ? -17.047 13.504 -5.877 1.00 89.62 314 VAL A O 1
ATOM 2459 N N . GLY A 1 315 ? -17.037 11.697 -4.553 1.00 81.62 315 GLY A N 1
ATOM 2460 C CA . GLY A 1 315 ? -18.469 11.434 -4.625 1.00 81.62 315 GLY A CA 1
ATOM 2461 C C . GLY A 1 315 ? -19.272 12.411 -3.769 1.00 81.62 315 GLY A C 1
ATOM 2462 O O . GLY A 1 315 ? -18.726 13.164 -2.973 1.00 81.62 315 GLY A O 1
ATOM 2463 N N . ARG A 1 316 ? -20.601 12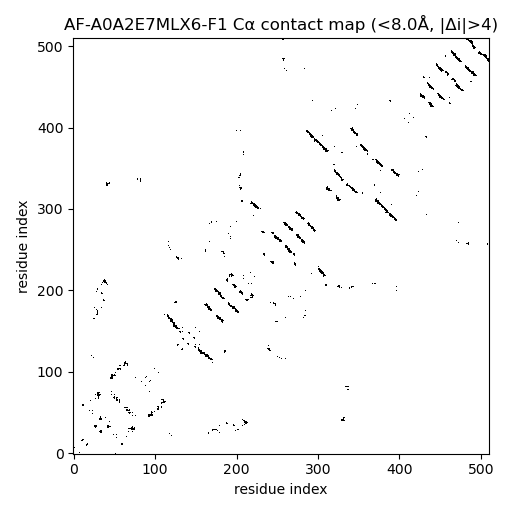.368 -3.901 1.00 77.31 316 ARG A N 1
ATOM 2464 C CA . ARG A 1 316 ? -21.507 13.223 -3.110 1.00 77.31 316 ARG A CA 1
ATOM 2465 C C . ARG A 1 316 ? -21.507 12.893 -1.613 1.00 77.31 316 ARG A C 1
ATOM 2467 O O . ARG A 1 316 ? -21.900 13.723 -0.808 1.00 77.31 316 ARG A O 1
ATOM 2474 N N . GLN A 1 317 ? -21.093 11.678 -1.255 1.00 78.88 317 GLN A N 1
ATOM 2475 C CA . GLN A 1 317 ? -21.073 11.197 0.125 1.00 78.88 317 GLN A CA 1
ATOM 2476 C C . GLN A 1 317 ? -19.767 11.629 0.798 1.00 78.88 317 GLN A C 1
ATOM 2478 O O . GLN A 1 317 ? -18.734 10.970 0.642 1.00 78.88 317 GLN A O 1
ATOM 2483 N N . VAL A 1 318 ? -19.833 12.752 1.510 1.00 87.81 318 VAL A N 1
ATOM 2484 C CA . VAL A 1 318 ? -18.737 13.356 2.275 1.00 87.81 318 VAL A CA 1
ATOM 2485 C C . VAL A 1 318 ? -19.265 13.698 3.664 1.00 87.81 318 VAL A C 1
ATOM 2487 O O . VAL A 1 318 ? -20.323 14.311 3.783 1.00 87.81 318 VAL A O 1
ATOM 2490 N N . GLY A 1 319 ? -18.534 13.295 4.697 1.00 90.81 319 GLY A N 1
ATOM 2491 C CA . GLY A 1 319 ? -18.759 13.701 6.082 1.00 90.81 319 GLY A CA 1
ATOM 2492 C C . GLY A 1 319 ? -17.516 14.366 6.670 1.00 90.81 319 GLY A C 1
ATOM 2493 O O . GLY A 1 319 ? -16.524 14.577 5.975 1.00 90.81 319 GLY A O 1
ATOM 2494 N N . ASP A 1 320 ? -17.541 14.647 7.970 1.00 94.12 320 ASP A N 1
ATOM 2495 C CA . ASP A 1 320 ? -16.480 15.408 8.655 1.00 94.12 320 ASP A CA 1
ATOM 2496 C C . ASP A 1 320 ? -15.110 14.704 8.665 1.00 94.12 320 ASP A C 1
ATOM 2498 O O . ASP A 1 320 ? -14.057 15.334 8.796 1.00 94.12 320 ASP A O 1
ATOM 2502 N N . HIS A 1 321 ? -15.114 13.379 8.521 1.00 95.38 321 HIS A N 1
ATOM 2503 C CA . HIS A 1 321 ? -13.931 12.518 8.590 1.00 95.38 321 HIS A CA 1
ATOM 2504 C C . HIS A 1 321 ? -13.944 11.402 7.543 1.00 95.38 321 HIS A C 1
ATOM 2506 O O . HIS A 1 321 ? -13.129 10.487 7.619 1.00 95.38 321 HIS A O 1
ATOM 2512 N N . PHE A 1 322 ? -14.836 11.446 6.554 1.00 95.81 322 PHE A N 1
ATOM 2513 C CA . PHE A 1 322 ? -14.844 10.460 5.476 1.00 95.81 322 PHE A CA 1
ATOM 2514 C C . PHE A 1 322 ? -15.300 11.052 4.148 1.00 95.81 322 PHE A C 1
ATOM 2516 O O . PHE A 1 322 ? -16.060 12.015 4.102 1.00 95.81 322 PHE A O 1
ATOM 2523 N N . ALA A 1 323 ? -14.884 10.426 3.054 1.00 92.94 323 ALA A N 1
ATOM 2524 C CA . ALA A 1 323 ? -15.423 10.705 1.734 1.00 92.94 323 ALA A CA 1
ATOM 2525 C C . ALA A 1 323 ? -15.326 9.474 0.833 1.00 92.94 323 ALA A C 1
ATOM 2527 O O . ALA A 1 323 ? -14.356 8.712 0.881 1.00 92.94 323 ALA A O 1
ATOM 2528 N N . ASN A 1 324 ? -16.316 9.309 -0.039 1.00 91.19 324 ASN A N 1
ATOM 2529 C CA . ASN A 1 324 ? -16.203 8.379 -1.154 1.00 91.19 324 ASN A CA 1
ATOM 2530 C C . ASN A 1 324 ? -15.408 9.022 -2.285 1.00 91.19 324 ASN A C 1
ATOM 2532 O O . ASN A 1 324 ? -15.686 10.143 -2.702 1.00 91.19 324 ASN A O 1
ATOM 2536 N N . THR A 1 325 ? -14.442 8.291 -2.819 1.00 92.56 325 THR A N 1
ATOM 2537 C CA . THR A 1 325 ? -13.590 8.728 -3.925 1.00 92.56 325 THR A CA 1
ATOM 2538 C C . THR A 1 325 ? -13.618 7.712 -5.050 1.00 92.56 325 THR A C 1
ATOM 2540 O O . THR A 1 325 ? -13.968 6.554 -4.828 1.00 92.56 325 THR A O 1
ATOM 2543 N N . TYR A 1 326 ? -13.261 8.122 -6.264 1.00 92.31 326 TYR A N 1
ATOM 2544 C CA . TYR A 1 326 ? -13.183 7.186 -7.381 1.00 92.31 326 TYR A CA 1
ATOM 2545 C C . TYR A 1 326 ? -12.339 7.694 -8.545 1.00 92.31 326 TYR A C 1
ATOM 2547 O O . TYR A 1 326 ? -12.214 8.896 -8.796 1.00 92.31 326 TYR A O 1
ATOM 2555 N N . ILE A 1 327 ? -11.843 6.737 -9.327 1.00 92.06 327 ILE A N 1
ATOM 2556 C CA . ILE A 1 327 ? -11.208 6.970 -10.622 1.00 92.06 327 ILE A CA 1
ATOM 2557 C C . ILE A 1 327 ? -12.211 6.599 -11.719 1.00 92.06 327 ILE A C 1
ATOM 2559 O O . ILE A 1 327 ? -12.678 5.462 -11.783 1.00 92.06 327 ILE A O 1
ATOM 2563 N N . SER A 1 328 ? -12.566 7.562 -12.569 1.00 89.38 328 SER A N 1
ATOM 2564 C CA . SER A 1 328 ? -13.436 7.348 -13.736 1.00 89.38 328 SER A CA 1
ATOM 2565 C C . SER A 1 328 ? -12.689 6.632 -14.852 1.00 89.38 328 SER A C 1
ATOM 2567 O O . SER A 1 328 ? -13.231 5.736 -15.486 1.00 89.38 328 SER A O 1
ATOM 2569 N N . ALA A 1 329 ? -11.448 7.047 -15.095 1.00 91.00 329 ALA A N 1
ATOM 2570 C CA . ALA A 1 329 ? -10.556 6.412 -16.049 1.00 91.00 329 ALA A CA 1
ATOM 2571 C C . ALA A 1 329 ? -9.103 6.712 -15.659 1.00 91.00 329 ALA A C 1
ATOM 2573 O O . ALA A 1 329 ? -8.749 7.894 -15.532 1.00 91.00 329 ALA A O 1
ATOM 2574 N N . PRO A 1 330 ? -8.256 5.686 -15.478 1.00 91.31 330 PRO A N 1
ATOM 2575 C CA . PRO A 1 330 ? -6.840 5.896 -15.262 1.00 91.31 330 PRO A CA 1
ATOM 2576 C C . PRO A 1 330 ? -6.215 6.378 -16.571 1.00 91.31 330 PRO A C 1
ATOM 2578 O O . PRO A 1 330 ? -6.665 6.027 -17.666 1.00 91.31 330 PRO A O 1
ATOM 2581 N N . VAL A 1 331 ? -5.190 7.218 -16.463 1.00 86.88 331 VAL A N 1
ATOM 2582 C CA . VAL A 1 331 ? -4.586 7.866 -17.631 1.00 86.88 331 VAL A CA 1
ATOM 2583 C C . VAL A 1 331 ? -3.207 7.296 -17.931 1.00 86.88 331 VAL A C 1
ATOM 2585 O O . VAL A 1 331 ? -2.390 7.141 -17.025 1.00 86.88 331 VAL A O 1
ATOM 2588 N N . CYS A 1 332 ? -2.949 7.034 -19.211 1.00 84.56 332 CYS A N 1
ATOM 2589 C CA . CYS A 1 332 ? -1.677 6.577 -19.762 1.00 84.56 332 CYS A CA 1
ATOM 2590 C C . CYS A 1 332 ? -1.351 7.376 -21.026 1.00 84.56 332 CYS A C 1
ATOM 2592 O O . CYS A 1 332 ? -2.162 7.391 -21.943 1.00 84.56 332 CYS A O 1
ATOM 2594 N N . HIS A 1 333 ? -0.210 8.065 -21.107 1.00 77.06 333 HIS A N 1
ATOM 2595 C CA . HIS A 1 333 ? 0.150 8.904 -22.265 1.00 77.06 333 HIS A CA 1
ATOM 2596 C C . HIS A 1 333 ? -0.988 9.847 -22.721 1.00 77.06 333 HIS A C 1
ATOM 2598 O O . HIS A 1 333 ? -1.251 9.992 -23.913 1.00 77.06 333 HIS A O 1
ATOM 2604 N N . LYS A 1 334 ? -1.688 10.476 -21.763 1.00 77.25 334 LYS A N 1
ATOM 2605 C CA . LYS A 1 334 ? -2.884 11.323 -21.976 1.00 77.25 334 LYS A CA 1
ATOM 2606 C C . LYS A 1 334 ? -4.138 10.587 -22.486 1.00 77.25 334 LYS A C 1
ATOM 2608 O O . LYS A 1 334 ? -5.172 11.224 -22.671 1.00 77.25 334 LYS A O 1
ATOM 2613 N N . LEU A 1 335 ? -4.091 9.268 -22.657 1.00 81.44 335 LEU A N 1
ATOM 2614 C CA . LEU A 1 335 ? -5.245 8.431 -22.978 1.00 81.44 335 LEU A CA 1
ATOM 2615 C C . LEU A 1 335 ? -5.972 7.998 -21.714 1.00 81.44 335 LEU A C 1
ATOM 2617 O O . LEU A 1 335 ? -5.354 7.505 -20.772 1.00 81.44 335 LEU A O 1
ATOM 2621 N N . ARG A 1 336 ? -7.296 8.145 -21.719 1.00 88.06 336 ARG A N 1
ATOM 2622 C CA . ARG A 1 336 ? -8.177 7.582 -20.696 1.00 88.06 336 ARG A CA 1
ATOM 2623 C C . ARG A 1 336 ? -8.408 6.111 -21.013 1.00 88.06 336 ARG A C 1
ATOM 2625 O O . ARG A 1 336 ? -8.978 5.797 -22.052 1.00 88.06 336 ARG A O 1
ATOM 2632 N N . LEU A 1 337 ? -7.938 5.236 -20.136 1.00 89.44 337 LEU A N 1
ATOM 2633 C CA . LEU A 1 337 ? -8.077 3.792 -20.276 1.00 89.44 337 LEU A CA 1
ATOM 2634 C C . LEU A 1 337 ? -9.455 3.318 -19.802 1.00 89.44 337 LEU A C 1
ATOM 2636 O O . LEU A 1 337 ? -10.110 3.975 -18.989 1.00 89.44 337 LEU A O 1
ATOM 2640 N N . ASN A 1 338 ? -9.868 2.148 -20.286 1.00 90.06 338 ASN A N 1
ATOM 2641 C CA . ASN A 1 338 ? -11.049 1.452 -19.795 1.00 90.06 338 ASN A CA 1
ATOM 2642 C C . ASN A 1 338 ? -10.870 1.102 -18.319 1.00 90.06 338 ASN A C 1
ATOM 2644 O O . ASN A 1 338 ? -9.788 0.690 -17.890 1.00 90.06 338 ASN A O 1
ATOM 2648 N N . GLN A 1 339 ? -11.953 1.217 -17.560 1.00 89.12 339 GLN A N 1
ATOM 2649 C CA . GLN A 1 339 ? -11.988 0.853 -16.156 1.00 89.12 339 GLN A CA 1
ATOM 2650 C C . GLN A 1 339 ? -13.402 0.441 -15.746 1.00 89.12 339 GLN A C 1
ATOM 2652 O O . GLN A 1 339 ? -14.378 1.102 -16.094 1.00 89.12 339 GLN A O 1
ATOM 2657 N N . ASN A 1 340 ? -13.496 -0.627 -14.954 1.00 88.38 340 ASN A N 1
ATOM 2658 C CA . ASN A 1 340 ? -14.732 -0.977 -14.266 1.00 88.38 340 ASN A CA 1
ATOM 2659 C C . ASN A 1 340 ? -15.038 0.070 -13.183 1.00 88.38 340 ASN A C 1
ATOM 2661 O O . ASN A 1 340 ? -14.124 0.490 -12.462 1.00 88.38 340 ASN A O 1
ATOM 2665 N N . PRO A 1 341 ? -16.296 0.496 -13.015 1.00 86.19 341 PRO A N 1
ATOM 2666 C CA . PRO A 1 341 ? -16.621 1.491 -12.013 1.00 86.19 341 PRO A CA 1
ATOM 2667 C C . PRO A 1 341 ? -16.526 0.855 -10.618 1.00 86.19 341 PRO A C 1
ATOM 2669 O O . PRO A 1 341 ? -17.161 -0.158 -10.343 1.00 86.19 341 PRO A O 1
ATOM 2672 N N . MET A 1 342 ? -15.735 1.468 -9.738 1.00 88.44 342 MET A N 1
ATOM 2673 C CA . MET A 1 342 ? -15.668 1.169 -8.304 1.00 88.44 342 MET A CA 1
ATOM 2674 C C . MET A 1 342 ? -15.479 2.474 -7.534 1.00 88.44 342 MET A C 1
ATOM 2676 O O . MET A 1 342 ? -14.827 3.399 -8.027 1.00 88.44 342 MET A O 1
ATOM 2680 N N . ASP A 1 343 ? -16.037 2.523 -6.329 1.00 90.81 343 ASP A N 1
ATOM 2681 C CA . ASP A 1 343 ? -15.789 3.587 -5.363 1.00 90.81 343 ASP A CA 1
ATOM 2682 C C . ASP A 1 343 ? -14.801 3.092 -4.297 1.00 90.81 343 ASP A C 1
ATOM 2684 O O . ASP A 1 343 ? -14.648 1.892 -4.049 1.00 90.81 343 ASP A O 1
ATOM 2688 N N . LEU A 1 344 ? -14.133 4.032 -3.644 1.00 94.50 344 LEU A N 1
ATOM 2689 C CA . LEU A 1 344 ? -13.311 3.803 -2.469 1.00 94.50 344 LEU A CA 1
ATOM 2690 C C . LEU A 1 344 ? -13.779 4.743 -1.363 1.00 94.50 344 LEU A C 1
ATOM 2692 O O . LEU A 1 344 ? -13.601 5.959 -1.471 1.00 94.50 344 LEU A O 1
ATOM 2696 N N . LEU A 1 345 ? -14.334 4.177 -0.293 1.00 95.06 345 LEU A N 1
ATOM 2697 C CA . LEU A 1 345 ? -14.554 4.915 0.943 1.00 95.06 345 LEU A CA 1
ATOM 2698 C C . LEU A 1 345 ? -13.206 5.110 1.633 1.00 95.06 345 LEU A C 1
ATOM 2700 O O . LEU A 1 345 ? -12.545 4.136 2.005 1.00 95.06 345 LEU A O 1
ATOM 2704 N N . VAL A 1 346 ? -12.829 6.373 1.806 1.00 96.88 346 VAL A N 1
ATOM 2705 C CA . VAL A 1 346 ? -11.714 6.795 2.648 1.00 96.88 346 VAL A CA 1
ATOM 2706 C C . VAL A 1 346 ? -12.320 7.328 3.936 1.00 96.88 346 VAL A C 1
ATOM 2708 O O . VAL A 1 346 ? -12.997 8.355 3.921 1.00 96.88 346 VAL A O 1
ATOM 2711 N N . TYR A 1 347 ? -12.128 6.605 5.035 1.00 97.50 347 TYR A N 1
ATOM 2712 C CA . TYR A 1 347 ? -12.713 6.938 6.333 1.00 97.50 347 TYR A CA 1
ATOM 2713 C C . TYR A 1 347 ? -11.607 7.091 7.371 1.00 97.50 347 TYR A C 1
ATOM 2715 O O . TYR A 1 347 ? -10.835 6.164 7.598 1.00 97.50 347 TYR A O 1
ATOM 2723 N N . HIS A 1 348 ? -11.534 8.238 8.030 1.00 98.06 348 HIS A N 1
ATOM 2724 C CA . HIS A 1 348 ? -10.547 8.537 9.061 1.00 98.06 348 HIS A CA 1
ATOM 2725 C C . HIS A 1 348 ? -11.143 8.358 10.457 1.00 98.06 348 HIS A C 1
ATOM 2727 O O . HIS A 1 348 ? -12.323 8.624 10.672 1.00 98.06 348 HIS A O 1
ATOM 2733 N N . ALA A 1 349 ? -10.325 7.929 11.421 1.00 97.81 349 ALA A N 1
ATOM 2734 C CA . ALA A 1 349 ? -10.724 7.933 12.822 1.00 97.81 349 ALA A CA 1
ATOM 2735 C C . ALA A 1 349 ? -11.085 9.366 13.258 1.00 97.81 349 ALA A C 1
ATOM 2737 O O . ALA A 1 349 ? -10.225 10.251 13.149 1.00 97.81 349 ALA A O 1
ATOM 2738 N N . PRO A 1 350 ? -12.317 9.613 13.745 1.00 96.75 350 PRO A N 1
ATOM 2739 C CA . PRO A 1 350 ? -12.731 10.942 14.173 1.00 96.75 350 PRO A CA 1
ATOM 2740 C C . PRO A 1 350 ? -11.841 11.477 15.296 1.00 96.75 350 PRO A C 1
ATOM 2742 O O . PRO A 1 350 ? -11.580 10.791 16.283 1.00 96.75 350 PRO A O 1
ATOM 2745 N N . HIS A 1 351 ? -11.409 12.729 15.178 1.00 95.62 351 HIS A N 1
ATOM 2746 C CA . HIS A 1 351 ? -10.621 13.407 16.199 1.00 95.62 351 HIS A CA 1
ATOM 2747 C C . HIS A 1 351 ? -10.944 14.902 16.220 1.00 95.62 351 HIS A C 1
ATOM 2749 O O . HIS A 1 351 ? -10.979 15.551 15.180 1.00 95.62 351 HIS A O 1
ATOM 2755 N N . LYS A 1 352 ? -11.118 15.475 17.417 1.00 94.25 352 LYS A N 1
ATOM 2756 C CA . LYS A 1 352 ? -11.598 16.861 17.597 1.00 94.25 352 LYS A CA 1
ATOM 2757 C C . LYS A 1 352 ? -10.660 17.936 17.036 1.00 94.25 352 LYS A C 1
ATOM 2759 O O . LYS A 1 352 ? -11.102 19.018 16.683 1.00 94.25 352 LYS A O 1
ATOM 2764 N N . GLU A 1 353 ? -9.363 17.645 16.984 1.00 94.44 353 GLU A N 1
ATOM 2765 C CA . GLU A 1 353 ? -8.328 18.577 16.503 1.00 94.44 353 GLU A CA 1
ATOM 2766 C C . GLU A 1 353 ? -7.994 18.409 15.009 1.00 94.44 353 GLU A C 1
ATOM 2768 O O . GLU A 1 353 ? -6.982 18.930 14.533 1.00 94.44 353 GLU A O 1
ATOM 2773 N N . ARG A 1 354 ? -8.773 17.611 14.270 1.00 95.88 354 ARG A N 1
ATOM 2774 C CA . ARG A 1 354 ? -8.487 17.263 12.875 1.00 95.88 354 ARG A CA 1
ATOM 2775 C C . ARG A 1 354 ? -9.693 17.545 12.010 1.00 95.88 354 ARG A C 1
ATOM 2777 O O . ARG A 1 354 ? -10.823 17.340 12.432 1.00 95.88 354 ARG A O 1
ATOM 2784 N N . ASN A 1 355 ? -9.427 17.967 10.783 1.00 96.25 355 ASN A N 1
ATOM 2785 C CA . ASN A 1 355 ? -10.474 18.264 9.820 1.00 96.25 355 ASN A CA 1
ATOM 2786 C C . ASN A 1 355 ? -10.172 17.576 8.496 1.00 96.25 355 ASN A C 1
ATOM 2788 O O . ASN A 1 355 ? -9.014 17.548 8.056 1.00 96.25 355 ASN A O 1
ATOM 2792 N N . LEU A 1 356 ? -11.221 17.051 7.862 1.00 96.25 356 LEU A N 1
ATOM 2793 C CA . LEU A 1 356 ? -11.154 16.632 6.474 1.00 96.25 356 LEU A CA 1
ATOM 2794 C C . LEU A 1 356 ? -11.124 17.870 5.578 1.00 96.25 356 LEU A C 1
ATOM 2796 O O . LEU A 1 356 ? -11.932 18.786 5.703 1.00 96.25 356 LEU A O 1
ATOM 2800 N N . THR A 1 357 ? -10.175 17.882 4.656 1.00 93.69 357 THR A N 1
ATOM 2801 C CA . THR A 1 357 ? -10.015 18.909 3.633 1.00 93.69 357 THR A CA 1
ATOM 2802 C C . THR A 1 357 ? -9.993 18.235 2.276 1.00 93.69 357 THR A C 1
ATOM 2804 O O . THR A 1 357 ? -9.364 17.191 2.110 1.00 93.69 357 THR A O 1
ATOM 2807 N N . ILE A 1 358 ? -10.692 18.823 1.311 1.00 92.56 358 ILE A N 1
ATOM 2808 C CA . ILE A 1 358 ? -10.671 18.393 -0.083 1.00 92.56 358 ILE A CA 1
ATOM 2809 C C . ILE A 1 358 ? -10.150 19.574 -0.886 1.00 92.56 358 ILE A C 1
ATOM 2811 O O . ILE A 1 358 ? -10.811 20.608 -0.973 1.00 92.56 358 ILE A O 1
ATOM 2815 N N . THR A 1 359 ? -8.963 19.418 -1.457 1.00 89.81 359 THR A N 1
ATOM 2816 C CA . THR A 1 359 ? -8.302 20.478 -2.220 1.00 89.81 359 THR A CA 1
ATOM 2817 C C . THR A 1 359 ? -8.192 20.072 -3.678 1.00 89.81 359 THR A C 1
ATOM 2819 O O . THR A 1 359 ? -7.728 18.970 -3.974 1.00 89.81 359 THR A O 1
ATOM 2822 N N . ASP A 1 360 ? -8.575 20.973 -4.582 1.00 89.62 360 ASP A N 1
ATOM 2823 C CA . ASP A 1 360 ? -8.230 20.873 -5.999 1.00 89.62 360 ASP A CA 1
ATOM 2824 C C . ASP A 1 360 ? -6.815 21.420 -6.220 1.00 89.62 360 ASP A C 1
ATOM 2826 O O . ASP A 1 360 ? -6.570 22.627 -6.212 1.00 89.62 360 ASP A O 1
ATOM 2830 N N . ALA A 1 361 ? -5.867 20.506 -6.382 1.00 83.44 361 ALA A N 1
ATOM 2831 C CA . ALA A 1 361 ? -4.463 20.809 -6.596 1.00 83.44 361 ALA A CA 1
ATOM 2832 C C . ALA A 1 361 ? -4.114 21.015 -8.082 1.00 83.44 361 ALA A C 1
ATOM 2834 O O . ALA A 1 361 ? -3.006 21.457 -8.385 1.00 83.44 361 ALA A O 1
ATOM 2835 N N . ALA A 1 362 ? -5.033 20.762 -9.024 1.00 82.38 362 ALA A N 1
ATOM 2836 C CA . ALA A 1 362 ? -4.767 20.991 -10.447 1.00 82.38 362 ALA A CA 1
ATOM 2837 C C . ALA A 1 362 ? -4.674 22.478 -10.813 1.00 82.38 362 ALA A C 1
ATOM 2839 O O . ALA A 1 362 ? -4.031 22.823 -11.804 1.00 82.38 362 ALA A O 1
ATOM 2840 N N . LEU A 1 363 ? -5.255 23.360 -9.994 1.00 77.19 363 LEU A N 1
ATOM 2841 C CA . LEU A 1 363 ? -5.111 24.811 -10.140 1.00 77.19 363 LEU A CA 1
ATOM 2842 C C . LEU A 1 363 ? -3.685 25.299 -9.848 1.00 77.19 363 LEU A C 1
ATOM 2844 O O . LEU A 1 363 ? -3.270 26.328 -10.373 1.00 77.19 363 LEU A O 1
ATOM 2848 N N . GLN A 1 364 ? -2.949 24.573 -9.005 1.00 78.94 364 GLN A N 1
ATOM 2849 C CA . GLN A 1 364 ? -1.598 24.933 -8.565 1.00 78.94 364 GLN A CA 1
ATOM 2850 C C . GLN A 1 364 ? -0.523 24.166 -9.338 1.00 78.94 364 GLN A C 1
ATOM 2852 O O . GLN A 1 364 ? 0.575 24.675 -9.548 1.00 78.94 364 GLN A O 1
ATOM 2857 N N . ASP A 1 365 ? -0.845 22.956 -9.797 1.00 79.31 365 ASP A N 1
ATOM 2858 C CA . ASP A 1 365 ? 0.084 22.087 -10.499 1.00 79.31 365 ASP A CA 1
ATOM 2859 C C . ASP A 1 365 ? -0.617 21.329 -11.634 1.00 79.31 365 ASP A C 1
ATOM 2861 O O . ASP A 1 365 ? -1.380 20.386 -11.418 1.00 79.31 365 ASP A O 1
ATOM 2865 N N . GLN A 1 366 ? -0.293 21.690 -12.879 1.00 80.19 366 GLN A N 1
ATOM 2866 C CA . GLN A 1 366 ? -0.853 21.049 -14.073 1.00 80.19 366 GLN A CA 1
ATOM 2867 C C . GLN A 1 366 ? -0.552 19.545 -14.158 1.00 80.19 366 GLN A C 1
ATOM 2869 O O . GLN A 1 366 ? -1.286 18.805 -14.816 1.00 80.19 366 GLN A O 1
ATOM 2874 N N . ARG A 1 367 ? 0.485 19.045 -13.474 1.00 78.31 367 ARG A N 1
ATOM 2875 C CA . ARG A 1 367 ? 0.770 17.601 -13.409 1.00 78.31 367 ARG A CA 1
ATOM 2876 C C . ARG A 1 367 ? -0.376 16.844 -12.723 1.00 78.31 367 ARG A C 1
ATOM 2878 O O . ARG A 1 367 ? -0.582 15.665 -13.001 1.00 78.31 367 ARG A O 1
ATOM 2885 N N . ARG A 1 368 ? -1.175 17.523 -11.891 1.00 81.94 368 ARG A N 1
ATOM 2886 C CA . ARG A 1 368 ? -2.325 16.962 -11.168 1.00 81.94 368 ARG A CA 1
ATOM 2887 C C . ARG A 1 368 ? -3.610 16.895 -11.982 1.00 81.94 368 ARG A C 1
ATOM 2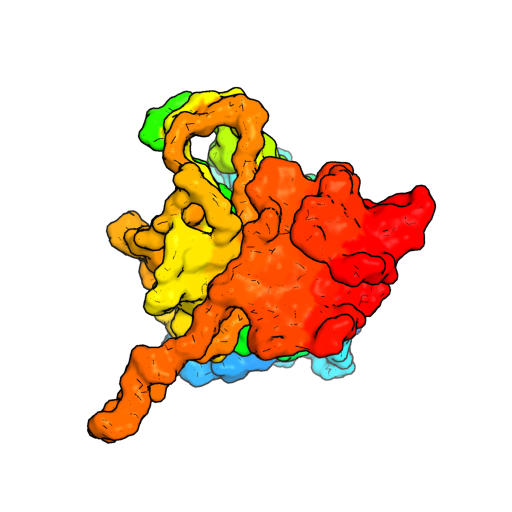889 O O . ARG A 1 368 ? -4.586 16.361 -11.479 1.00 81.94 368 ARG A O 1
ATOM 2896 N N . LEU A 1 369 ? -3.646 17.343 -13.238 1.00 82.75 369 LEU A N 1
ATOM 2897 C CA . LEU A 1 369 ? -4.888 17.387 -14.034 1.00 82.75 369 LEU A CA 1
ATOM 2898 C C . LEU A 1 369 ? -5.646 16.048 -14.122 1.00 82.75 369 LEU A C 1
ATOM 2900 O O . LEU A 1 369 ? -6.861 16.031 -14.300 1.00 82.75 369 LEU A O 1
ATOM 2904 N N . HIS A 1 370 ? -4.952 14.914 -14.013 1.00 84.19 370 HIS A N 1
ATOM 2905 C CA . HIS A 1 370 ? -5.579 13.586 -14.047 1.00 84.19 370 HIS A CA 1
ATOM 2906 C C . HIS A 1 370 ? -6.023 13.070 -12.673 1.00 84.19 370 HIS A C 1
ATOM 2908 O O . HIS A 1 370 ? -6.860 12.171 -12.605 1.00 84.19 370 HIS A O 1
ATOM 2914 N N . LEU A 1 371 ? -5.469 13.646 -11.609 1.00 87.44 371 LEU A N 1
ATOM 2915 C CA . LEU A 1 371 ? -5.719 13.336 -10.206 1.00 87.44 371 LEU A CA 1
ATOM 2916 C C . LEU A 1 371 ? -5.786 14.655 -9.403 1.00 87.44 371 LEU A C 1
ATOM 2918 O O . LEU A 1 371 ? -4.893 14.931 -8.594 1.00 87.44 371 LEU A O 1
ATOM 2922 N N . PRO A 1 372 ? -6.784 15.515 -9.694 1.00 87.31 372 PRO A N 1
ATOM 2923 C CA . PRO A 1 372 ? -6.817 16.890 -9.199 1.00 87.31 372 PRO A CA 1
ATOM 2924 C C . PRO A 1 372 ? -7.056 16.970 -7.695 1.00 87.31 372 PRO A C 1
ATOM 2926 O O . PRO A 1 372 ? -6.537 17.870 -7.040 1.00 87.31 372 PRO A O 1
ATOM 2929 N N . TYR A 1 373 ? -7.816 16.035 -7.125 1.00 90.62 373 TYR A N 1
ATOM 2930 C CA . TYR A 1 373 ? -8.273 16.158 -5.750 1.00 90.62 373 TYR A CA 1
ATOM 2931 C C . TYR A 1 373 ? -7.339 15.460 -4.771 1.00 90.62 373 TYR A C 1
ATOM 2933 O O . TYR A 1 373 ? -6.941 14.309 -4.963 1.00 90.62 373 TYR A O 1
ATOM 2941 N N . THR A 1 374 ? -7.046 16.153 -3.676 1.00 90.44 374 THR A N 1
ATOM 2942 C CA . THR A 1 374 ? -6.384 15.589 -2.501 1.00 90.44 374 THR A CA 1
ATOM 2943 C C . THR A 1 374 ? -7.315 15.694 -1.306 1.00 90.44 374 THR A C 1
ATOM 2945 O O . THR A 1 374 ? -7.739 16.788 -0.939 1.00 90.44 374 THR A O 1
ATOM 2948 N N . LEU A 1 375 ? -7.611 14.553 -0.698 1.00 92.81 375 LEU A N 1
ATOM 2949 C CA . LEU A 1 375 ? -8.260 14.445 0.596 1.00 92.81 375 LEU A CA 1
ATOM 2950 C C . LEU A 1 375 ? -7.168 14.459 1.660 1.00 92.81 375 LEU A C 1
ATOM 2952 O O . LEU A 1 375 ? -6.284 13.607 1.641 1.00 92.81 375 LEU A O 1
ATOM 2956 N N . GLY A 1 376 ? -7.216 15.410 2.581 1.00 93.38 376 GLY A N 1
ATOM 2957 C CA . GLY A 1 376 ? -6.315 15.470 3.725 1.00 93.38 376 GLY A CA 1
ATOM 2958 C C . GLY A 1 376 ? -7.106 15.468 5.019 1.00 93.38 376 GLY A C 1
ATOM 2959 O O . GLY A 1 376 ? -7.960 16.333 5.195 1.00 93.38 376 GLY A O 1
ATOM 2960 N N . TYR A 1 377 ? -6.797 14.559 5.942 1.00 96.19 377 TYR A N 1
ATOM 2961 C CA . TYR A 1 377 ? -7.351 14.587 7.299 1.00 96.19 377 TYR A CA 1
ATOM 2962 C C . TYR A 1 377 ? -6.275 15.042 8.274 1.00 96.19 377 TYR A C 1
ATOM 2964 O O . TYR A 1 377 ? -5.464 14.246 8.752 1.00 96.19 377 TYR A O 1
ATOM 2972 N N . LYS A 1 378 ? -6.200 16.355 8.492 1.00 95.56 378 LYS A N 1
ATOM 2973 C CA . LYS A 1 378 ? -4.989 16.981 9.026 1.00 95.56 378 LYS A CA 1
ATOM 2974 C C . LYS A 1 378 ? -5.217 17.622 10.390 1.00 95.56 378 LYS A C 1
ATOM 2976 O O . LYS A 1 378 ? -6.228 18.284 10.617 1.00 95.56 378 LYS A O 1
ATOM 2981 N N . PHE A 1 379 ? -4.228 17.473 11.266 1.00 97.19 379 PHE A N 1
ATOM 2982 C CA . PHE A 1 379 ? -4.018 18.365 12.405 1.00 97.19 379 PHE A CA 1
ATOM 2983 C C . PHE A 1 379 ? -3.390 19.667 11.896 1.00 97.19 379 PHE A C 1
ATOM 2985 O O . PHE A 1 379 ? -2.511 19.620 11.035 1.00 97.19 379 PHE A O 1
ATOM 2992 N N . SER A 1 380 ? -3.823 20.816 12.419 1.00 96.88 380 SER A N 1
ATOM 2993 C CA . SER A 1 380 ? -3.193 22.122 12.173 1.00 96.88 380 SER A CA 1
ATOM 2994 C C . SER A 1 380 ? -2.939 22.816 13.506 1.00 96.88 380 SER A C 1
ATOM 2996 O O . SER A 1 380 ? -3.881 23.054 14.258 1.00 96.88 380 SER A O 1
ATOM 2998 N N . GLY A 1 381 ? -1.688 23.160 13.795 1.00 96.81 381 GLY A N 1
ATOM 2999 C CA . GLY A 1 381 ? -1.322 23.803 15.053 1.00 96.81 381 GLY A CA 1
ATOM 3000 C C . GLY A 1 381 ? 0.161 23.668 15.363 1.00 96.81 381 GLY A C 1
ATOM 3001 O O . GLY A 1 381 ? 0.965 23.335 14.493 1.00 96.81 381 GLY A O 1
ATOM 3002 N N . ILE A 1 382 ? 0.535 23.931 16.613 1.00 97.44 382 ILE A N 1
ATOM 3003 C CA . ILE A 1 382 ? 1.916 23.734 17.061 1.00 97.44 382 ILE A CA 1
ATOM 3004 C C . ILE A 1 382 ? 2.162 22.231 17.199 1.00 97.44 382 ILE A C 1
ATOM 3006 O O . ILE A 1 382 ? 1.644 21.584 18.112 1.00 97.44 382 ILE A O 1
ATOM 3010 N N . VAL A 1 383 ? 2.969 21.685 16.295 1.00 97.31 383 VAL A N 1
ATOM 3011 C CA . VAL A 1 383 ? 3.541 20.351 16.428 1.00 97.31 383 VAL A CA 1
ATOM 3012 C C . VAL A 1 383 ? 4.578 20.420 17.539 1.00 97.31 383 VAL A C 1
ATOM 3014 O O . VAL A 1 383 ? 5.542 21.170 17.452 1.00 97.31 383 VAL A O 1
ATOM 3017 N N . GLN A 1 384 ? 4.334 19.673 18.605 1.00 97.06 384 GLN A N 1
ATOM 3018 C CA . GLN A 1 384 ? 5.220 19.511 19.752 1.00 97.06 384 GLN A CA 1
ATOM 3019 C C . GLN A 1 384 ? 6.262 18.410 19.519 1.00 97.06 384 GLN A C 1
ATOM 3021 O O . GLN A 1 384 ? 5.921 17.302 19.096 1.00 97.06 384 GLN A O 1
ATOM 3026 N N . ALA A 1 385 ? 7.508 18.707 19.871 1.00 97.12 385 ALA A N 1
ATOM 3027 C CA . ALA A 1 385 ? 8.617 17.774 19.939 1.00 97.12 385 ALA A CA 1
ATOM 3028 C C . ALA A 1 385 ? 8.294 16.624 20.897 1.00 97.12 385 ALA A C 1
ATOM 3030 O O . ALA A 1 385 ? 7.704 16.817 21.960 1.00 97.12 385 ALA A O 1
ATOM 3031 N N . HIS A 1 386 ? 8.685 15.417 20.503 1.00 97.44 386 HIS A N 1
ATOM 3032 C CA . HIS A 1 386 ? 8.531 14.155 21.226 1.00 97.44 386 HIS A CA 1
ATOM 3033 C C . HIS A 1 386 ? 7.085 13.736 21.532 1.00 97.44 386 HIS A C 1
ATOM 3035 O O . HIS A 1 386 ? 6.865 12.629 22.025 1.00 97.44 386 HIS A O 1
ATOM 3041 N N . LYS A 1 387 ? 6.089 14.558 21.181 1.00 96.75 387 LYS A N 1
ATOM 3042 C CA . LYS A 1 387 ? 4.685 14.160 21.190 1.00 96.75 387 LYS A CA 1
ATOM 3043 C C . LYS A 1 387 ? 4.423 13.199 20.035 1.00 96.75 387 LYS A C 1
ATOM 3045 O O . LYS A 1 387 ? 4.895 13.399 18.913 1.00 96.75 387 LYS A O 1
ATOM 3050 N N . LYS A 1 388 ? 3.646 12.160 20.327 1.00 96.44 388 LYS A N 1
ATOM 3051 C CA . LYS A 1 388 ? 3.155 11.221 19.328 1.00 96.44 388 LYS A CA 1
ATOM 3052 C C . LYS A 1 388 ? 1.908 11.790 18.650 1.00 96.44 388 LYS A C 1
ATOM 3054 O O . LYS A 1 388 ? 1.043 12.367 19.302 1.00 96.44 388 LYS A O 1
ATOM 3059 N N . TYR A 1 389 ? 1.840 11.631 17.334 1.00 96.81 389 TYR A N 1
ATOM 3060 C CA . TYR A 1 389 ? 0.667 11.942 16.527 1.00 96.81 389 TYR A CA 1
ATOM 3061 C C . TYR A 1 389 ? 0.253 10.697 15.761 1.00 96.81 389 TYR A C 1
ATOM 3063 O O . TYR A 1 389 ? 1.028 10.197 14.946 1.00 96.81 389 TYR A O 1
ATOM 3071 N N . SER A 1 390 ? -0.965 10.221 16.013 1.00 96.62 390 SER A N 1
ATOM 3072 C CA . SER A 1 390 ? -1.446 8.952 15.462 1.00 96.62 390 SER A CA 1
ATOM 3073 C C . SER A 1 390 ? -2.681 9.142 14.589 1.00 96.62 390 SER A C 1
ATOM 3075 O O . SER A 1 390 ? -3.665 9.712 15.052 1.00 96.62 390 SER A O 1
ATOM 3077 N N . PHE A 1 391 ? -2.665 8.663 13.347 1.00 97.44 391 PHE A N 1
ATOM 3078 C CA . PHE A 1 391 ? -3.777 8.779 12.401 1.00 97.44 391 PHE A CA 1
ATOM 3079 C C . PHE A 1 391 ? -4.142 7.400 11.863 1.00 97.44 391 PHE A C 1
ATOM 3081 O O . PHE A 1 391 ? -3.340 6.783 11.168 1.00 97.44 391 PHE A O 1
ATOM 3088 N N . THR A 1 392 ? -5.360 6.937 12.130 1.00 98.12 392 THR A N 1
ATOM 3089 C CA . THR A 1 392 ? -5.864 5.671 11.582 1.00 98.12 392 THR A CA 1
ATOM 3090 C C . THR A 1 392 ? -6.915 5.950 10.513 1.00 98.12 392 THR A C 1
ATOM 3092 O O . THR A 1 392 ? -7.790 6.794 10.710 1.00 98.12 392 THR A O 1
ATOM 3095 N N . HIS A 1 393 ? -6.842 5.267 9.372 1.00 97.56 393 HIS A N 1
ATOM 3096 C CA . HIS A 1 393 ? -7.840 5.377 8.312 1.00 97.56 393 HIS A CA 1
ATOM 3097 C C . HIS A 1 393 ? -8.099 4.051 7.597 1.00 97.56 393 HIS A C 1
ATOM 3099 O O . HIS A 1 393 ? -7.222 3.201 7.470 1.00 97.56 393 HIS A O 1
ATOM 3105 N N . LEU A 1 394 ? -9.329 3.894 7.124 1.00 98.12 394 LEU A N 1
ATOM 3106 C CA . LEU A 1 394 ? -9.851 2.762 6.377 1.00 98.12 394 LEU A CA 1
ATOM 3107 C C . LEU A 1 394 ? -9.933 3.115 4.887 1.00 98.12 394 LEU A C 1
ATOM 3109 O O . LEU A 1 394 ? -10.467 4.159 4.512 1.00 98.12 394 LEU A O 1
ATOM 3113 N N . LEU A 1 395 ? -9.452 2.197 4.052 1.00 97.94 395 LEU A N 1
ATOM 3114 C CA . LEU A 1 395 ? -9.561 2.196 2.597 1.00 97.94 395 LEU A CA 1
ATOM 3115 C C . LEU A 1 395 ? -10.457 1.023 2.183 1.00 97.94 395 LEU A C 1
ATOM 3117 O O . LEU A 1 395 ? -9.993 -0.118 2.073 1.00 97.94 395 LEU A O 1
ATOM 3121 N N . LEU A 1 396 ? -11.748 1.293 1.981 1.00 96.19 396 LEU A N 1
ATOM 3122 C CA . LEU A 1 396 ? -12.774 0.282 1.716 1.00 96.19 396 LEU A CA 1
ATOM 3123 C C . LEU A 1 396 ? -13.291 0.374 0.267 1.00 96.19 396 LEU A C 1
ATOM 3125 O O . LEU A 1 396 ? -14.053 1.289 -0.047 1.00 96.19 396 LEU A O 1
ATOM 3129 N N . PRO A 1 397 ? -12.918 -0.568 -0.623 1.00 94.25 397 PRO A N 1
ATOM 3130 C CA . PRO A 1 397 ? -13.519 -0.694 -1.947 1.00 94.25 397 PRO A CA 1
ATOM 3131 C C . PRO A 1 397 ? -15.017 -0.998 -1.856 1.00 94.25 397 PRO A C 1
ATOM 3133 O O . PRO A 1 397 ? -15.438 -1.915 -1.139 1.00 94.25 397 PRO A O 1
ATOM 3136 N N . LEU A 1 398 ? -15.814 -0.272 -2.634 1.00 86.88 398 LEU A N 1
ATOM 3137 C CA . LEU A 1 398 ? -17.265 -0.386 -2.686 1.00 86.88 398 LEU A CA 1
ATOM 3138 C C . LEU A 1 398 ? -17.740 -0.489 -4.133 1.00 86.88 398 LEU A C 1
ATOM 3140 O O . LEU A 1 398 ? -17.204 0.157 -5.033 1.00 86.88 398 LEU A O 1
ATOM 3144 N N . VAL A 1 399 ? -18.788 -1.287 -4.339 1.00 82.19 399 VAL A N 1
ATOM 3145 C CA . VAL A 1 399 ? -19.560 -1.225 -5.583 1.00 82.19 399 VAL A CA 1
ATOM 3146 C C . VAL A 1 399 ? -20.096 0.207 -5.709 1.00 82.19 399 VAL A C 1
ATOM 3148 O O . VAL A 1 399 ? -20.596 0.731 -4.705 1.00 82.19 399 VAL A O 1
ATOM 3151 N N . PRO A 1 400 ? -19.980 0.850 -6.885 1.00 74.12 400 PRO A N 1
ATOM 3152 C CA . PRO A 1 400 ? -20.438 2.216 -7.065 1.00 74.12 400 PRO A CA 1
ATOM 3153 C C . PRO A 1 400 ? -21.900 2.335 -6.682 1.00 74.12 400 PRO A C 1
ATOM 3155 O O . PRO A 1 400 ? -22.733 1.556 -7.140 1.00 74.12 400 PRO A O 1
ATOM 3158 N N . ARG A 1 401 ? -22.215 3.353 -5.890 1.00 63.94 401 ARG A N 1
ATOM 3159 C CA . ARG A 1 401 ? -23.608 3.742 -5.617 1.00 63.94 401 ARG A CA 1
ATOM 3160 C C . ARG A 1 401 ? -24.047 4.923 -6.479 1.00 63.94 401 ARG A C 1
ATOM 3162 O O . ARG A 1 401 ? -25.032 5.592 -6.194 1.00 63.94 401 ARG A O 1
ATOM 3169 N N . ARG A 1 402 ? -23.266 5.210 -7.520 1.00 59.59 402 ARG A N 1
ATOM 3170 C CA . ARG A 1 402 ? -23.558 6.226 -8.524 1.00 59.59 402 ARG A CA 1
ATOM 3171 C C . ARG A 1 402 ? -24.568 5.632 -9.492 1.00 59.59 402 ARG A C 1
ATOM 3173 O O . ARG A 1 402 ? -24.198 4.890 -10.395 1.00 59.59 402 ARG A O 1
ATOM 3180 N N . GLU A 1 403 ? -25.837 5.927 -9.277 1.00 50.59 403 GLU A N 1
ATOM 3181 C CA . GLU A 1 403 ? -26.875 5.565 -10.225 1.00 50.59 403 GLU A CA 1
ATOM 3182 C C . GLU A 1 403 ? -26.683 6.324 -11.548 1.00 50.59 403 GLU A C 1
ATOM 3184 O O . GLU A 1 403 ? -26.630 7.556 -11.589 1.00 50.59 403 GLU A O 1
ATOM 3189 N N . GLN A 1 404 ? -26.579 5.575 -12.649 1.00 41.66 404 GLN A N 1
ATOM 3190 C CA . 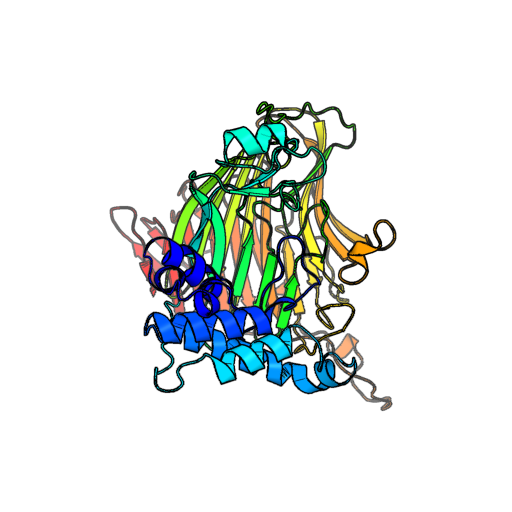GLN A 1 404 ? -26.982 6.061 -13.966 1.00 41.66 404 GLN A CA 1
ATOM 3191 C C . GLN A 1 404 ? -28.510 6.215 -13.945 1.00 41.66 404 GLN A C 1
ATOM 3193 O O . GLN A 1 404 ? -29.219 5.322 -14.393 1.00 41.66 404 GLN A O 1
ATOM 3198 N N . ILE A 1 405 ? -29.040 7.320 -13.423 1.00 38.78 405 ILE A N 1
ATOM 3199 C CA . ILE A 1 405 ? -30.456 7.652 -13.615 1.00 38.78 405 ILE A CA 1
ATOM 3200 C C . ILE A 1 405 ? -30.546 8.925 -14.440 1.00 38.78 405 ILE A C 1
ATOM 3202 O O . ILE A 1 405 ? -30.416 10.039 -13.945 1.00 38.78 405 ILE A O 1
ATOM 3206 N N . TRP A 1 406 ? -30.798 8.727 -15.728 1.00 33.56 406 TRP A N 1
ATOM 3207 C CA . TRP A 1 406 ? -31.618 9.644 -16.506 1.00 33.56 406 TRP A CA 1
ATOM 3208 C C . TRP A 1 406 ? -32.942 8.915 -16.744 1.00 33.56 406 TRP A C 1
ATOM 3210 O O . TRP A 1 406 ? -33.136 8.308 -17.793 1.00 33.56 406 TRP A O 1
ATOM 3220 N N . SER A 1 407 ? -33.826 8.901 -15.744 1.00 39.81 407 SER A N 1
ATOM 3221 C CA . SER A 1 407 ? -35.236 8.584 -15.977 1.00 39.81 407 SER A CA 1
ATOM 3222 C C . SER A 1 407 ? -35.978 9.898 -16.182 1.00 39.81 407 SER A C 1
ATOM 3224 O O . SER A 1 407 ? -35.781 10.849 -15.431 1.00 39.81 407 SER A O 1
ATOM 3226 N N . THR A 1 408 ? -36.799 9.966 -17.224 1.00 43.38 408 THR A N 1
ATOM 3227 C CA . THR A 1 408 ? -37.710 11.095 -17.477 1.00 43.38 408 THR A CA 1
ATOM 3228 C C . THR A 1 408 ? -39.113 10.826 -16.927 1.00 43.38 408 THR A C 1
ATOM 3230 O O . THR A 1 408 ? -40.012 11.638 -17.127 1.00 43.38 408 THR A O 1
ATOM 3233 N N . ASP A 1 409 ? -39.304 9.698 -16.234 1.00 42.34 409 ASP A N 1
ATOM 3234 C CA . ASP A 1 409 ? -40.560 9.328 -15.590 1.00 42.34 409 ASP A CA 1
ATOM 3235 C C . ASP A 1 409 ? -40.771 10.170 -14.312 1.00 42.34 409 ASP A C 1
ATOM 3237 O O . ASP A 1 409 ? -39.970 10.056 -13.381 1.00 42.34 409 ASP A O 1
ATOM 3241 N N . PRO A 1 410 ? -41.835 10.993 -14.226 1.00 47.75 410 PRO A N 1
ATOM 3242 C CA . PRO A 1 410 ? -42.135 11.796 -13.039 1.00 47.75 410 PRO A CA 1
ATOM 3243 C C . PRO A 1 410 ? -42.484 10.968 -11.790 1.00 47.75 410 PRO A C 1
ATOM 3245 O O . PRO A 1 410 ? -42.589 11.538 -10.707 1.00 47.75 410 PRO A O 1
ATOM 3248 N N . SER A 1 411 ? -42.704 9.656 -11.936 1.00 48.41 411 SER A N 1
ATOM 3249 C CA . SER A 1 411 ? -42.975 8.708 -10.848 1.00 48.41 411 SER A CA 1
ATOM 3250 C C . SER A 1 411 ? -41.773 7.837 -10.467 1.00 48.41 411 SER A C 1
ATOM 3252 O O . SER A 1 411 ? -41.873 7.033 -9.538 1.00 48.41 411 SER A O 1
ATOM 3254 N N . ALA A 1 412 ? -40.633 7.993 -11.151 1.00 48.56 412 ALA A N 1
ATOM 3255 C CA . ALA A 1 412 ? -39.400 7.338 -10.741 1.00 48.56 412 ALA A CA 1
ATOM 3256 C C . ALA A 1 412 ? -38.967 7.866 -9.367 1.00 48.56 412 ALA A C 1
ATOM 3258 O O . ALA A 1 412 ? -38.998 9.073 -9.123 1.00 48.56 412 ALA A O 1
ATOM 3259 N N . ALA A 1 413 ? -38.562 6.944 -8.490 1.00 43.53 413 ALA A N 1
ATOM 3260 C CA . ALA A 1 413 ? -37.974 7.264 -7.197 1.00 43.53 413 ALA A CA 1
ATOM 3261 C C . ALA A 1 413 ? -36.898 8.348 -7.368 1.00 43.53 413 ALA A C 1
ATOM 3263 O O . ALA A 1 413 ? -36.043 8.279 -8.258 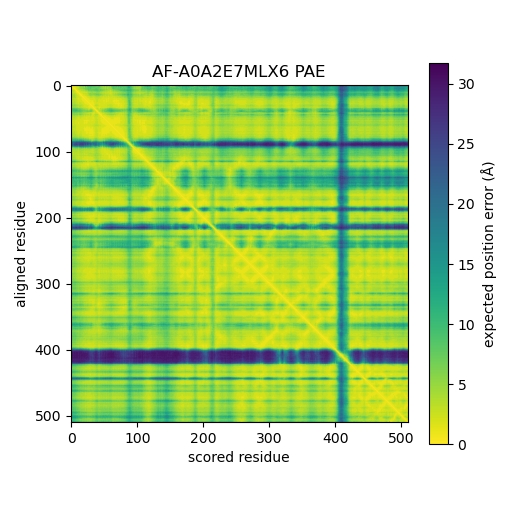1.00 43.53 413 ALA A O 1
ATOM 3264 N N . THR A 1 414 ? -36.990 9.396 -6.556 1.00 44.09 414 THR A N 1
ATOM 3265 C CA . THR A 1 414 ? -36.015 10.480 -6.568 1.00 44.09 414 THR A CA 1
ATOM 3266 C C . THR A 1 414 ? -34.681 9.967 -6.027 1.00 44.09 414 THR A C 1
ATOM 3268 O O . THR A 1 414 ? -34.613 8.953 -5.337 1.00 44.09 414 THR A O 1
ATOM 3271 N N . LEU A 1 415 ? -33.584 10.670 -6.313 1.00 45.22 415 LEU A N 1
ATOM 3272 C CA . LEU A 1 415 ? -32.269 10.292 -5.782 1.00 45.22 415 LEU A CA 1
ATOM 3273 C C . LEU A 1 415 ? -32.248 10.246 -4.236 1.00 45.22 415 LEU A C 1
ATOM 3275 O O . LEU A 1 415 ? -31.446 9.516 -3.657 1.00 45.22 415 LEU A O 1
ATOM 3279 N N . ASP A 1 416 ? -33.139 11.005 -3.590 1.00 44.75 416 ASP A N 1
ATOM 3280 C CA . ASP A 1 416 ? -33.326 11.011 -2.137 1.00 44.75 416 ASP A CA 1
ATOM 3281 C C . ASP A 1 416 ? -34.033 9.735 -1.637 1.00 44.75 416 ASP A C 1
ATOM 3283 O O . ASP A 1 416 ? -33.758 9.275 -0.529 1.00 44.75 416 ASP A O 1
ATOM 3287 N N . ASP A 1 417 ? -34.854 9.092 -2.476 1.00 38.78 417 ASP A N 1
ATOM 3288 C CA . ASP A 1 417 ? -35.549 7.832 -2.170 1.00 38.78 417 ASP A CA 1
ATOM 3289 C C . ASP A 1 417 ? -34.619 6.599 -2.257 1.00 38.78 417 ASP A C 1
ATOM 3291 O O . ASP A 1 417 ? -34.925 5.540 -1.705 1.00 38.78 417 ASP A O 1
ATOM 3295 N N . HIS A 1 418 ? -33.456 6.732 -2.910 1.00 44.28 418 HIS A N 1
ATOM 3296 C CA . HIS A 1 418 ? -32.425 5.689 -3.049 1.00 44.28 418 HIS A CA 1
ATOM 3297 C C . HIS A 1 418 ? -31.210 5.880 -2.126 1.00 44.28 418 HIS A C 1
ATOM 3299 O O . HIS A 1 418 ? -30.183 5.211 -2.295 1.00 44.28 418 HIS A O 1
ATOM 3305 N N . LEU A 1 419 ? -31.311 6.739 -1.106 1.00 45.88 419 LEU A N 1
ATOM 3306 C CA . LEU A 1 419 ? -30.305 6.873 -0.049 1.00 45.88 419 LEU A CA 1
ATOM 3307 C C . LEU A 1 419 ? -30.297 5.627 0.862 1.00 45.88 419 LEU A C 1
ATOM 3309 O O . LEU A 1 419 ? -30.710 5.648 2.016 1.00 45.88 419 LEU A O 1
ATOM 3313 N N . VAL A 1 420 ? -29.800 4.506 0.332 1.00 48.38 420 VAL A N 1
ATOM 3314 C CA . VAL A 1 420 ? -29.378 3.325 1.099 1.00 48.38 420 VAL A CA 1
ATOM 3315 C C . VAL A 1 420 ? -28.395 3.787 2.188 1.00 48.38 420 VAL A C 1
ATOM 3317 O O . VAL A 1 420 ? -27.507 4.579 1.847 1.00 48.38 420 VAL A O 1
ATOM 3320 N N . PRO A 1 421 ? -28.465 3.270 3.439 1.00 55.69 421 PRO A N 1
ATOM 3321 C CA . PRO A 1 421 ? -27.573 3.663 4.535 1.00 55.69 421 PRO A CA 1
ATOM 3322 C C . PRO A 1 421 ? -26.122 3.765 4.072 1.00 55.69 421 PRO A C 1
ATOM 3324 O O . PRO A 1 421 ? -25.617 2.852 3.394 1.00 55.69 421 PRO A O 1
ATOM 3327 N N . TYR A 1 422 ? -25.468 4.890 4.362 1.00 69.00 422 TYR A N 1
ATOM 3328 C CA . TYR A 1 422 ? -24.123 5.187 3.889 1.00 69.00 422 TYR A CA 1
ATOM 3329 C C . TYR A 1 422 ? -23.199 4.045 4.314 1.00 69.00 422 TYR A C 1
ATOM 3331 O O . TYR A 1 422 ? -23.277 3.552 5.433 1.00 69.00 422 TYR A O 1
ATOM 3339 N N . ALA A 1 423 ? -22.300 3.584 3.437 1.00 79.12 423 ALA A N 1
ATOM 3340 C CA . ALA A 1 423 ? -21.332 2.559 3.850 1.00 79.12 423 ALA A CA 1
ATOM 3341 C C . ALA A 1 423 ? -20.506 3.021 5.070 1.00 79.12 423 ALA A C 1
ATOM 3343 O O . ALA A 1 423 ? -20.091 2.196 5.877 1.00 79.12 423 ALA A O 1
ATOM 3344 N N . ALA A 1 424 ? -20.328 4.340 5.204 1.00 87.75 424 ALA A N 1
ATOM 3345 C CA . ALA A 1 424 ? -19.744 4.996 6.363 1.00 87.75 424 ALA A CA 1
ATOM 3346 C C . ALA A 1 424 ? -20.580 4.853 7.651 1.00 87.75 424 ALA A C 1
ATOM 3348 O O . ALA A 1 424 ? -19.979 4.757 8.712 1.00 87.75 424 ALA A O 1
ATOM 3349 N N . ASP A 1 425 ? -21.915 4.756 7.581 1.00 88.25 425 ASP A N 1
ATOM 3350 C CA . ASP A 1 425 ? -22.784 4.560 8.761 1.00 88.25 425 ASP A CA 1
ATOM 3351 C C . ASP A 1 425 ? -22.521 3.214 9.444 1.00 88.25 425 ASP A C 1
ATOM 3353 O O . ASP A 1 425 ? -22.739 3.042 10.641 1.00 88.25 425 ASP A O 1
ATOM 3357 N N . GLY A 1 426 ? -22.048 2.235 8.670 1.00 91.25 426 GLY A N 1
ATOM 3358 C CA . GLY A 1 426 ? -21.628 0.942 9.187 1.00 91.25 426 GLY A CA 1
ATOM 3359 C C . GLY A 1 426 ? -20.256 0.963 9.860 1.00 91.25 426 GLY A C 1
ATOM 3360 O O . GLY A 1 426 ? -19.877 -0.043 10.453 1.00 91.25 426 GLY A O 1
ATOM 3361 N N . VAL A 1 427 ? -19.488 2.051 9.756 1.00 95.69 427 VAL A N 1
ATOM 3362 C CA . VAL A 1 427 ? -18.130 2.152 10.301 1.00 95.69 427 VAL A CA 1
ATOM 3363 C C . VAL A 1 427 ? -18.169 2.842 11.657 1.00 95.69 427 VAL A C 1
ATOM 3365 O O . VAL A 1 427 ? -18.559 3.997 11.785 1.00 95.69 427 VAL A O 1
ATOM 3368 N N . GLU A 1 428 ? -17.690 2.143 12.676 1.00 96.56 428 GLU A N 1
ATOM 3369 C CA . GLU A 1 428 ? -17.646 2.620 14.047 1.00 96.56 428 GLU A CA 1
ATOM 3370 C C . GLU A 1 428 ? -16.219 2.516 14.588 1.00 96.56 428 GLU A C 1
ATOM 3372 O O . GLU A 1 428 ? -15.586 1.457 14.555 1.00 96.56 428 GLU A O 1
ATOM 3377 N N . VAL A 1 429 ? -15.705 3.637 15.092 1.00 97.88 429 VAL A N 1
ATOM 3378 C CA . VAL A 1 429 ? -14.390 3.711 15.735 1.00 97.88 429 VAL A CA 1
ATOM 3379 C C . VAL A 1 429 ? -14.623 3.720 17.233 1.00 97.88 429 VAL A C 1
ATOM 3381 O O . VAL A 1 429 ? -15.037 4.727 17.801 1.00 97.88 429 VAL A O 1
ATOM 3384 N N . LEU A 1 430 ? -14.400 2.570 17.860 1.00 97.88 430 LEU A N 1
ATOM 3385 C CA . LEU A 1 430 ? -14.700 2.354 19.274 1.00 97.88 430 LEU A CA 1
ATOM 3386 C C . LEU A 1 430 ? -13.585 2.885 20.182 1.00 97.88 430 LEU A C 1
ATOM 3388 O O . LEU A 1 430 ? -13.830 3.281 21.320 1.00 97.88 430 LEU A O 1
ATOM 3392 N N . LEU A 1 431 ? -12.351 2.882 19.678 1.00 97.31 431 LEU A N 1
ATOM 3393 C CA . LEU A 1 431 ? -11.171 3.424 20.340 1.00 97.31 431 LEU A CA 1
ATOM 3394 C C . LEU A 1 431 ? -10.179 3.884 19.272 1.00 97.31 431 LEU A C 1
ATOM 3396 O O . LEU A 1 431 ? -9.876 3.119 18.364 1.00 97.31 431 LEU A O 1
ATOM 3400 N N . ASP A 1 432 ? -9.636 5.090 19.392 1.00 96.81 432 ASP A N 1
ATOM 3401 C CA . ASP A 1 432 ? -8.447 5.516 18.648 1.00 96.81 432 ASP A CA 1
ATOM 3402 C C . ASP A 1 432 ? -7.668 6.508 19.514 1.00 96.81 432 ASP A C 1
ATOM 3404 O O . ASP A 1 432 ? -8.151 7.590 19.845 1.00 96.81 432 ASP A O 1
ATOM 3408 N N . ASN A 1 433 ? -6.482 6.103 19.953 1.00 94.06 433 ASN A N 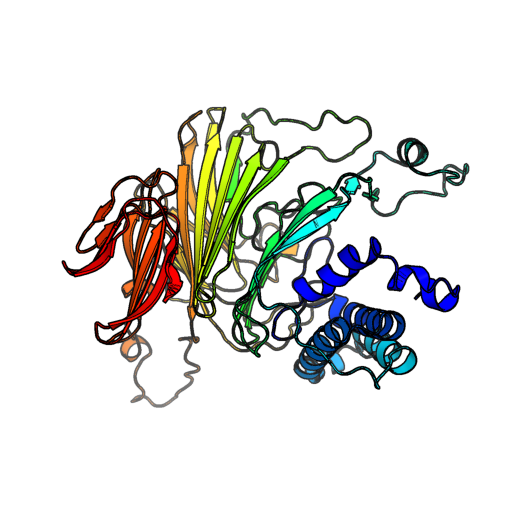1
ATOM 3409 C CA . ASN A 1 433 ? -5.561 6.933 20.724 1.00 94.06 433 ASN A CA 1
ATOM 3410 C C . ASN A 1 433 ? -4.131 6.710 20.216 1.00 94.06 433 ASN A C 1
ATOM 3412 O O . ASN A 1 433 ? -3.935 6.129 19.153 1.00 94.06 433 ASN A O 1
ATOM 3416 N N . ASP A 1 434 ? -3.119 7.157 20.955 1.00 91.25 434 ASP A N 1
ATOM 3417 C CA . ASP A 1 434 ? -1.716 7.057 20.541 1.00 91.25 434 ASP A CA 1
ATOM 3418 C C . ASP A 1 434 ? -1.102 5.648 20.593 1.00 91.25 434 ASP A C 1
ATOM 3420 O O . ASP A 1 434 ? -0.092 5.367 19.935 1.00 91.25 434 ASP A O 1
ATOM 3424 N N . ALA A 1 435 ? -1.705 4.741 21.352 1.00 91.19 435 ALA A N 1
ATOM 3425 C CA . ALA A 1 435 ? -1.237 3.371 21.523 1.00 91.19 435 ALA A CA 1
ATOM 3426 C C . ALA A 1 435 ? -2.055 2.366 20.703 1.00 91.19 435 ALA A C 1
ATOM 3428 O O . ALA A 1 435 ? -1.500 1.387 20.204 1.00 91.19 435 ALA A O 1
ATOM 3429 N N . GLN A 1 436 ? -3.363 2.598 20.574 1.00 95.38 436 GLN A N 1
ATOM 3430 C CA . GLN A 1 436 ? -4.316 1.580 20.148 1.00 95.38 436 GLN A CA 1
ATOM 3431 C C . GLN A 1 436 ? -5.418 2.141 19.250 1.00 95.38 436 GLN A C 1
ATOM 3433 O O . GLN A 1 436 ? -5.782 3.315 19.337 1.00 95.38 436 GLN A O 1
ATOM 3438 N N . SER A 1 437 ? -5.980 1.264 18.420 1.00 97.75 437 SER A N 1
ATOM 3439 C CA . SER A 1 437 ? -7.155 1.542 17.599 1.00 97.75 437 SER A CA 1
ATOM 3440 C C . SER A 1 437 ? -8.051 0.306 17.510 1.00 97.75 437 SER A C 1
ATOM 3442 O O . SER A 1 437 ? -7.554 -0.791 17.255 1.00 97.75 437 SER A O 1
ATOM 3444 N N . VAL A 1 438 ? -9.359 0.466 17.714 1.00 98.38 438 VAL A N 1
ATOM 3445 C CA . VAL A 1 438 ? -10.368 -0.600 17.634 1.00 98.38 438 VAL A CA 1
ATOM 3446 C C . VAL A 1 438 ? -11.517 -0.132 16.755 1.00 98.38 438 VAL A C 1
ATOM 3448 O O . VAL A 1 438 ? -12.162 0.882 17.033 1.00 98.38 438 VAL A O 1
ATOM 3451 N N . TRP A 1 439 ? -11.780 -0.901 15.707 1.00 98.44 439 TRP A N 1
ATOM 3452 C CA . TRP A 1 439 ? -12.785 -0.603 14.697 1.00 98.44 439 TRP A CA 1
ATOM 3453 C C . TRP A 1 439 ? -13.801 -1.728 14.618 1.00 98.44 439 TRP A C 1
ATOM 3455 O O . TRP A 1 439 ? -13.450 -2.908 14.697 1.00 98.44 439 TRP A O 1
ATOM 3465 N N . ARG A 1 440 ? -15.052 -1.343 14.387 1.00 97.56 440 ARG A N 1
ATOM 3466 C CA . ARG A 1 440 ? -16.155 -2.235 14.062 1.00 97.56 440 ARG A CA 1
ATOM 3467 C C . ARG A 1 440 ? -16.795 -1.771 12.761 1.00 97.56 440 ARG A C 1
ATOM 3469 O O . ARG A 1 440 ? -17.160 -0.610 12.626 1.00 97.56 440 ARG A O 1
ATOM 3476 N N . ILE A 1 441 ? -16.921 -2.674 11.795 1.00 96.06 441 ILE A N 1
ATOM 3477 C CA . ILE A 1 441 ? -17.493 -2.385 10.478 1.00 96.06 441 ILE A CA 1
ATOM 3478 C C . ILE A 1 441 ? -18.672 -3.324 10.239 1.00 96.06 441 ILE A C 1
ATOM 3480 O O . ILE A 1 441 ? -18.506 -4.540 10.179 1.00 96.06 441 ILE A O 1
ATOM 3484 N N . ARG A 1 442 ? -19.867 -2.772 10.058 1.00 93.38 442 ARG A N 1
ATOM 3485 C CA . ARG A 1 442 ? -21.084 -3.508 9.716 1.00 93.38 442 ARG A CA 1
ATOM 3486 C C . ARG A 1 442 ? -21.425 -3.271 8.255 1.00 93.38 442 ARG A C 1
ATOM 3488 O O . ARG A 1 442 ? -21.555 -2.134 7.814 1.00 93.38 442 ARG A O 1
ATOM 3495 N N . THR A 1 443 ? -21.544 -4.346 7.479 1.00 83.12 443 THR A N 1
ATOM 3496 C CA . THR A 1 443 ? -21.915 -4.247 6.059 1.00 83.12 443 THR A CA 1
ATOM 3497 C C . THR A 1 443 ? -23.073 -5.176 5.729 1.00 83.12 443 THR A C 1
ATOM 3499 O O . THR A 1 443 ? -22.972 -6.391 5.865 1.00 83.12 443 THR A O 1
ATOM 3502 N N . GLY A 1 444 ? -24.187 -4.600 5.272 1.00 73.88 444 GLY A N 1
ATOM 3503 C CA . GLY A 1 444 ? -25.446 -5.337 5.141 1.00 73.88 444 GLY A CA 1
ATOM 3504 C C . GLY A 1 444 ? -26.016 -5.758 6.501 1.00 73.88 444 GLY A C 1
ATOM 3505 O O . GLY A 1 444 ? -25.501 -5.383 7.550 1.00 73.88 444 GLY A O 1
ATOM 3506 N N . GLU A 1 445 ? -27.084 -6.551 6.487 1.00 70.88 445 GLU A N 1
ATOM 3507 C CA . GLU A 1 445 ? -27.858 -6.844 7.705 1.00 70.88 445 GLU A CA 1
ATOM 3508 C C . GLU A 1 445 ? -27.199 -7.859 8.655 1.00 70.88 445 GLU A C 1
ATOM 3510 O O . GLU A 1 445 ? -27.615 -7.986 9.801 1.00 70.88 445 GLU A O 1
ATOM 3515 N N . GLN A 1 446 ? -26.201 -8.626 8.200 1.00 84.88 446 GLN A N 1
ATOM 3516 C CA . GLN A 1 446 ? -25.737 -9.821 8.927 1.00 84.88 446 GLN A CA 1
ATOM 3517 C C . GLN A 1 446 ? -24.220 -10.020 8.933 1.00 84.88 446 GLN A C 1
ATOM 3519 O O . GLN A 1 446 ? -23.763 -11.138 9.190 1.00 84.88 446 GLN A O 1
ATOM 3524 N N . ARG A 1 447 ? -23.432 -8.984 8.628 1.00 91.88 447 ARG A N 1
ATOM 3525 C CA . ARG A 1 447 ? -21.968 -9.060 8.665 1.00 91.88 447 ARG A CA 1
ATOM 3526 C C . ARG A 1 447 ? -21.376 -7.959 9.530 1.00 91.88 447 ARG A C 1
ATOM 3528 O O . ARG A 1 447 ? -21.648 -6.782 9.309 1.00 91.88 447 ARG A O 1
ATOM 3535 N N . GLU A 1 448 ? -20.518 -8.364 10.455 1.00 95.12 448 GLU A N 1
ATOM 3536 C CA . GLU A 1 448 ? -19.784 -7.496 11.369 1.00 95.12 448 GLU A CA 1
ATOM 3537 C C . GLU A 1 448 ? -18.303 -7.877 11.343 1.00 95.12 448 GLU A C 1
ATOM 3539 O O . GLU A 1 448 ? -17.952 -9.050 11.452 1.00 95.12 448 GLU A O 1
ATOM 3544 N N . GLU A 1 449 ? -17.431 -6.892 11.179 1.00 96.94 449 GLU A N 1
ATOM 3545 C CA . GLU A 1 449 ? -15.989 -7.076 11.087 1.00 96.94 449 GLU A CA 1
ATOM 3546 C C . GLU A 1 449 ? -15.306 -6.272 12.202 1.00 96.94 449 GLU A C 1
ATOM 3548 O O . GLU A 1 449 ? -15.591 -5.085 12.357 1.00 96.94 449 GLU A O 1
ATOM 3553 N N . TRP A 1 450 ? -14.419 -6.900 12.976 1.00 98.00 450 TRP A N 1
ATOM 3554 C CA . TRP A 1 450 ? -13.658 -6.242 14.047 1.00 98.00 450 TRP A CA 1
ATOM 3555 C C . TRP A 1 450 ? -12.186 -6.158 13.681 1.00 98.00 450 TRP A C 1
ATOM 3557 O O . TRP A 1 450 ? -11.622 -7.137 13.191 1.00 98.00 450 TRP A O 1
ATOM 3567 N N . ILE A 1 451 ? -11.570 -5.005 13.942 1.00 98.31 451 ILE A N 1
ATOM 3568 C CA . ILE A 1 451 ? -10.164 -4.745 13.639 1.00 98.31 451 ILE A CA 1
ATOM 3569 C C . ILE A 1 451 ? -9.485 -4.095 14.843 1.00 98.31 451 ILE A C 1
ATOM 3571 O O . ILE A 1 451 ? -10.033 -3.164 15.432 1.00 98.31 451 ILE A O 1
ATOM 3575 N N . VAL A 1 452 ? -8.289 -4.565 15.194 1.00 98.19 452 VAL A N 1
ATOM 3576 C CA . VAL A 1 452 ? -7.476 -4.027 16.295 1.00 98.19 452 VAL A CA 1
ATOM 3577 C C . VAL A 1 452 ? -6.060 -3.711 15.819 1.00 98.19 452 VAL A C 1
ATOM 3579 O O . VAL A 1 452 ? -5.418 -4.562 15.205 1.00 98.19 452 VAL A O 1
ATOM 3582 N N . PHE A 1 453 ? -5.569 -2.524 16.178 1.00 96.94 453 PHE A N 1
ATOM 3583 C CA . PHE A 1 453 ? -4.150 -2.167 16.235 1.00 96.94 453 PHE A CA 1
ATOM 3584 C C . PHE A 1 453 ? -3.752 -1.935 17.690 1.00 96.94 453 PHE A C 1
ATOM 3586 O O . PHE A 1 453 ? -4.351 -1.103 18.370 1.00 96.94 453 PHE A O 1
ATOM 3593 N N . ASN A 1 454 ? -2.741 -2.650 18.164 1.00 96.06 454 ASN A N 1
ATOM 3594 C CA . ASN A 1 454 ? -2.284 -2.605 19.547 1.00 96.06 454 ASN A CA 1
ATOM 3595 C C . ASN A 1 454 ? -0.805 -2.999 19.629 1.00 96.06 454 ASN A C 1
ATOM 3597 O O . ASN A 1 454 ? -0.455 -4.039 20.178 1.00 96.06 454 ASN A O 1
ATOM 3601 N N . ALA A 1 455 ? 0.087 -2.189 19.060 1.00 88.62 455 ALA A N 1
ATOM 3602 C CA . ALA A 1 455 ? 1.503 -2.550 18.931 1.00 88.62 455 ALA A CA 1
ATOM 3603 C C . ALA A 1 455 ? 2.160 -2.983 20.266 1.00 88.62 455 ALA A C 1
ATOM 3605 O O . ALA A 1 455 ? 2.989 -3.896 20.278 1.00 88.62 455 ALA A O 1
ATOM 3606 N N . GLY A 1 456 ? 1.752 -2.377 21.391 1.00 89.69 456 GLY A N 1
ATOM 3607 C CA . GLY A 1 456 ? 2.236 -2.719 22.735 1.00 89.69 456 GLY A CA 1
ATOM 3608 C C . GLY A 1 456 ? 1.733 -4.064 23.273 1.00 89.69 456 GLY A C 1
ATOM 3609 O O . GLY A 1 456 ? 2.403 -4.687 24.094 1.00 89.69 456 GLY A O 1
ATOM 3610 N N . GLY A 1 457 ? 0.598 -4.560 22.774 1.00 93.94 457 GLY A N 1
ATOM 3611 C CA . GLY A 1 457 ? -0.081 -5.729 23.329 1.00 93.94 457 GLY A CA 1
ATOM 3612 C C . GLY A 1 457 ? -0.730 -5.447 24.687 1.00 93.94 457 GLY A C 1
ATOM 3613 O O . GLY A 1 457 ? -0.913 -6.373 25.478 1.00 93.94 457 GLY A O 1
ATOM 3614 N N . ASP A 1 458 ? -1.040 -4.183 24.981 1.00 95.62 458 ASP A N 1
ATOM 3615 C CA . ASP A 1 458 ? -1.688 -3.795 26.233 1.00 95.62 458 ASP A CA 1
ATOM 3616 C C . ASP A 1 458 ? -3.138 -4.313 26.265 1.00 95.62 458 ASP A C 1
ATOM 3618 O O . ASP A 1 458 ? -3.754 -4.477 25.207 1.00 95.62 458 ASP A O 1
ATOM 3622 N N . PRO A 1 459 ? -3.726 -4.565 27.446 1.00 96.69 459 PRO A N 1
ATOM 3623 C CA . PRO A 1 459 ? -5.107 -5.023 27.535 1.00 96.69 459 PRO A CA 1
ATOM 3624 C C . PRO A 1 459 ? -6.094 -4.026 26.912 1.00 96.69 459 PRO A C 1
ATOM 3626 O O . PRO A 1 459 ? -6.108 -2.844 27.250 1.00 96.69 459 PRO A O 1
ATOM 3629 N N . ILE A 1 460 ? -6.968 -4.527 26.045 1.00 97.81 460 ILE A N 1
ATOM 3630 C CA . ILE A 1 460 ? -8.082 -3.803 25.436 1.00 97.81 460 ILE A CA 1
ATOM 3631 C C . ILE A 1 460 ? -9.382 -4.321 26.033 1.00 97.81 460 ILE A C 1
ATOM 3633 O O . ILE A 1 460 ? -9.661 -5.522 26.028 1.00 97.81 460 ILE A O 1
ATOM 3637 N N . ASN A 1 461 ? -10.190 -3.384 26.519 1.00 97.06 461 ASN A N 1
ATOM 3638 C CA . ASN A 1 461 ? -11.491 -3.626 27.122 1.00 97.06 461 ASN A CA 1
ATOM 3639 C C . ASN A 1 461 ? -12.475 -2.572 26.606 1.00 97.06 461 ASN A C 1
ATOM 3641 O O . ASN A 1 461 ? -12.729 -1.566 27.268 1.00 97.06 461 ASN A O 1
ATOM 3645 N N . VAL A 1 462 ? -12.986 -2.788 25.395 1.00 96.69 462 VAL A N 1
ATOM 3646 C CA . VAL A 1 462 ? -13.867 -1.843 24.701 1.00 96.69 462 VAL A CA 1
ATOM 3647 C C . VAL A 1 462 ? -15.113 -2.572 24.234 1.00 96.69 462 VAL A C 1
ATOM 3649 O O . VAL A 1 462 ? -15.007 -3.617 23.595 1.00 96.69 462 VAL A O 1
ATOM 3652 N N . ASP A 1 463 ? -16.279 -2.025 24.579 1.00 95.38 463 ASP A N 1
ATOM 3653 C CA . ASP A 1 463 ? -17.582 -2.627 24.283 1.00 95.38 463 ASP A CA 1
ATOM 3654 C C . ASP A 1 463 ? -17.600 -4.117 24.701 1.00 95.38 463 ASP A C 1
ATOM 3656 O O . ASP A 1 463 ? -17.190 -4.437 25.827 1.00 95.38 463 ASP A O 1
ATOM 3660 N N . ASP A 1 464 ? -17.955 -5.021 23.786 1.00 93.88 464 ASP A N 1
ATOM 3661 C CA . ASP A 1 464 ? -17.978 -6.474 23.978 1.00 93.88 464 ASP A CA 1
ATOM 3662 C C . ASP A 1 464 ? -16.647 -7.193 23.685 1.00 93.88 464 ASP A C 1
ATOM 3664 O O . ASP A 1 464 ? -16.584 -8.423 23.783 1.00 93.88 464 ASP A O 1
ATOM 3668 N N . LEU A 1 465 ? -15.589 -6.469 23.304 1.00 97.31 465 LEU A N 1
ATOM 3669 C CA . LEU A 1 465 ? -14.286 -7.029 22.937 1.00 97.31 465 LEU A CA 1
ATOM 3670 C C . LEU A 1 465 ? -13.305 -6.968 24.116 1.00 97.31 465 LEU A C 1
ATOM 3672 O O . LEU A 1 465 ? -13.108 -5.914 24.734 1.00 97.31 465 LEU A O 1
ATOM 3676 N N . ARG A 1 466 ? -12.641 -8.093 24.403 1.00 97.94 466 ARG A N 1
ATOM 3677 C CA . ARG A 1 466 ? -11.523 -8.190 25.356 1.00 97.94 466 ARG A CA 1
ATOM 3678 C C . ARG A 1 466 ? -10.341 -8.863 24.680 1.00 97.94 466 ARG A C 1
ATOM 3680 O O . ARG A 1 466 ? -10.474 -9.991 24.219 1.00 97.94 466 ARG A O 1
ATOM 3687 N N . THR A 1 467 ? -9.190 -8.207 24.607 1.00 98.06 467 THR A N 1
ATOM 3688 C CA . THR A 1 467 ? -8.006 -8.794 23.962 1.00 98.06 467 THR A CA 1
ATOM 3689 C C . THR A 1 467 ? -6.718 -8.140 24.429 1.00 98.06 467 THR A C 1
ATOM 3691 O O . THR A 1 467 ? -6.729 -6.985 24.832 1.00 98.06 467 THR A O 1
ATOM 3694 N N . ASP A 1 468 ? -5.606 -8.856 24.358 1.00 97.50 468 ASP A N 1
ATOM 3695 C CA . ASP A 1 468 ? -4.250 -8.304 24.469 1.00 97.50 468 ASP A CA 1
ATOM 3696 C C . ASP A 1 468 ? -3.455 -8.478 23.165 1.00 97.50 468 ASP A C 1
ATOM 3698 O O . ASP A 1 468 ? -2.259 -8.187 23.115 1.00 97.50 468 ASP A O 1
ATOM 3702 N N . ALA A 1 469 ? -4.104 -8.991 22.117 1.00 97.31 469 ALA A N 1
ATOM 3703 C CA . ALA A 1 469 ? -3.512 -9.205 20.809 1.00 97.31 469 ALA A CA 1
ATOM 3704 C C . ALA A 1 469 ? -2.911 -7.913 20.265 1.00 97.31 469 ALA A C 1
ATOM 3706 O O . ALA A 1 469 ? -3.495 -6.839 20.434 1.00 97.31 469 ALA A O 1
ATOM 3707 N N . ARG A 1 470 ? -1.789 -8.030 19.550 1.00 96.75 470 ARG A N 1
ATOM 3708 C CA . ARG A 1 470 ? -1.211 -6.884 18.847 1.00 96.75 470 ARG A CA 1
ATOM 3709 C C . ARG A 1 470 ? -2.047 -6.480 17.645 1.00 96.75 470 ARG A C 1
ATOM 3711 O O . ARG A 1 470 ? -2.237 -5.291 17.393 1.00 96.75 470 ARG A O 1
ATOM 3718 N N . GLN A 1 471 ? -2.579 -7.465 16.930 1.00 97.62 471 GLN A N 1
ATOM 3719 C CA . GLN A 1 471 ? -3.519 -7.248 15.841 1.00 97.62 471 GLN A CA 1
ATOM 3720 C C . GLN A 1 471 ? -4.624 -8.297 15.878 1.00 97.62 471 GLN A C 1
ATOM 3722 O O . GLN A 1 471 ? -4.384 -9.463 16.196 1.00 97.62 471 GLN A O 1
ATOM 3727 N N . VAL A 1 472 ? -5.840 -7.878 15.533 1.00 98.06 472 VAL A N 1
ATOM 3728 C CA . VAL A 1 472 ? -7.004 -8.764 15.407 1.00 98.06 472 VAL A CA 1
ATOM 3729 C C . VAL A 1 472 ? -7.786 -8.379 14.169 1.00 98.06 472 VAL A C 1
ATOM 3731 O O . VAL A 1 472 ? -8.106 -7.209 14.001 1.00 98.06 472 VAL A O 1
ATOM 3734 N N . TYR A 1 473 ? -8.143 -9.364 13.357 1.00 98.31 473 TYR A N 1
ATOM 3735 C CA . TYR A 1 473 ? -9.228 -9.290 12.395 1.00 98.31 473 TYR A CA 1
ATOM 3736 C C . TYR A 1 473 ? -10.236 -10.396 12.703 1.00 98.31 473 TYR A C 1
ATOM 3738 O O . TYR A 1 473 ? -9.854 -11.559 12.832 1.00 98.31 473 TYR A O 1
ATOM 3746 N N . LEU A 1 474 ? -11.515 -10.045 12.800 1.00 97.81 474 LEU A N 1
ATOM 3747 C CA . LEU A 1 474 ? -12.623 -10.997 12.873 1.00 97.81 474 LEU A CA 1
ATOM 3748 C C . LEU A 1 474 ? -13.647 -10.649 11.796 1.00 97.81 474 LEU A C 1
ATOM 3750 O O . LEU A 1 474 ? -14.041 -9.493 11.690 1.00 97.81 474 LEU A O 1
ATOM 3754 N N . ASP A 1 475 ? -14.113 -11.645 11.045 1.00 96.88 475 ASP A N 1
ATOM 3755 C CA . ASP A 1 475 ? -15.264 -11.550 10.137 1.00 96.88 475 ASP A CA 1
ATOM 3756 C C . ASP A 1 475 ? -16.385 -12.422 10.698 1.00 96.88 475 ASP A C 1
ATOM 3758 O O . ASP A 1 475 ? -16.248 -13.646 10.802 1.00 96.88 475 ASP A O 1
ATOM 3762 N N . ILE A 1 476 ? -17.487 -11.794 11.087 1.00 96.00 476 ILE A N 1
ATOM 3763 C CA . ILE A 1 476 ? -18.622 -12.441 11.735 1.00 96.00 476 ILE A CA 1
ATOM 3764 C C . ILE A 1 476 ? -19.806 -12.362 10.789 1.00 96.00 476 ILE A C 1
ATOM 3766 O O . ILE A 1 476 ? -20.199 -11.277 10.362 1.00 96.00 476 ILE A O 1
ATOM 3770 N N . ARG A 1 477 ? -20.406 -13.512 10.478 1.00 93.38 477 ARG A N 1
ATOM 3771 C CA . ARG A 1 477 ? -21.645 -13.593 9.698 1.00 93.38 477 ARG A CA 1
ATOM 3772 C C . ARG A 1 477 ? -22.685 -14.396 10.446 1.00 93.38 477 ARG A C 1
ATOM 3774 O O . ARG A 1 477 ? -22.393 -15.518 10.849 1.00 93.38 477 ARG A O 1
ATOM 3781 N N . LYS A 1 478 ? -23.892 -13.840 10.607 1.00 89.81 478 LYS A N 1
ATOM 3782 C CA . LYS A 1 478 ? -24.982 -14.480 11.373 1.00 89.81 478 LYS A CA 1
ATOM 3783 C C . LYS A 1 478 ? -24.491 -14.987 12.745 1.00 89.81 478 LYS A C 1
ATOM 3785 O O . LYS A 1 478 ? -24.694 -16.146 13.089 1.00 89.81 478 LYS A O 1
ATOM 3790 N N . ASP A 1 479 ? -23.749 -14.139 13.461 1.00 88.62 479 ASP A N 1
ATOM 3791 C CA . ASP A 1 479 ? -23.127 -14.424 14.769 1.00 88.62 479 ASP A CA 1
ATOM 3792 C C . ASP A 1 479 ? -22.088 -15.562 14.811 1.00 88.62 479 ASP A C 1
ATOM 3794 O O . ASP A 1 479 ? -21.670 -15.995 15.889 1.00 88.62 479 ASP A O 1
ATOM 3798 N N . VAL A 1 480 ? -21.608 -16.018 13.652 1.00 92.12 480 VAL A N 1
ATOM 3799 C CA . VAL A 1 480 ? -20.531 -17.007 13.535 1.00 92.12 480 VAL A CA 1
ATOM 3800 C C . VAL A 1 480 ? -19.264 -16.335 13.022 1.00 92.12 480 VAL A C 1
ATOM 3802 O O . VAL A 1 480 ? -19.274 -15.701 11.969 1.00 92.12 480 VAL A O 1
ATOM 3805 N N . VAL A 1 481 ? -18.150 -16.512 13.738 1.00 94.75 481 VAL A N 1
ATOM 3806 C CA . VAL A 1 481 ? -16.818 -16.116 13.254 1.00 94.75 481 VAL A CA 1
ATOM 3807 C C . VAL A 1 481 ? -16.436 -17.034 12.095 1.00 94.75 481 VAL A C 1
ATOM 3809 O O . VAL A 1 481 ? -16.180 -18.225 12.311 1.00 94.75 481 VAL A O 1
ATOM 3812 N N . ILE A 1 482 ? -16.416 -16.489 10.881 1.00 95.69 482 ILE A N 1
ATOM 3813 C CA . ILE A 1 482 ? -16.094 -17.224 9.650 1.00 95.69 482 ILE A CA 1
ATOM 3814 C C . ILE A 1 482 ? -14.641 -17.056 9.211 1.00 95.69 482 ILE A C 1
ATOM 3816 O O . ILE A 1 482 ? -14.142 -17.924 8.509 1.00 95.69 482 ILE A O 1
ATOM 3820 N N . ARG A 1 483 ? -13.985 -15.958 9.603 1.00 96.44 483 ARG A N 1
ATOM 3821 C CA . ARG A 1 483 ? -12.552 -15.723 9.400 1.00 96.44 483 ARG A CA 1
ATOM 3822 C C . ARG A 1 483 ? -11.984 -15.045 10.630 1.00 96.44 483 ARG A C 1
ATOM 3824 O O . ARG A 1 483 ? -12.639 -14.164 11.196 1.00 96.44 483 ARG A O 1
ATOM 3831 N N . ALA A 1 484 ? -10.781 -15.436 11.021 1.00 97.06 484 ALA A N 1
ATOM 3832 C CA . ALA A 1 484 ? -10.044 -14.757 12.075 1.00 97.06 484 ALA A CA 1
ATOM 3833 C C . ALA A 1 484 ? -8.555 -14.682 11.740 1.00 97.06 484 ALA A C 1
ATOM 3835 O O . ALA A 1 484 ? -7.988 -15.645 11.234 1.00 97.06 484 ALA A O 1
ATOM 3836 N N . THR A 1 485 ? -7.927 -13.561 12.084 1.00 97.69 485 THR A N 1
ATOM 3837 C CA . THR A 1 485 ? -6.470 -13.415 12.170 1.00 97.69 485 THR A CA 1
ATOM 3838 C C . THR A 1 485 ? -6.159 -12.757 13.501 1.00 97.69 485 THR A C 1
ATOM 3840 O O . THR A 1 485 ? -6.639 -11.660 13.777 1.00 97.69 485 THR A O 1
ATOM 3843 N N . ILE A 1 486 ? -5.366 -13.412 14.336 1.00 97.19 486 ILE A N 1
ATOM 3844 C CA . ILE A 1 486 ? -4.953 -12.918 15.647 1.00 97.19 486 ILE A CA 1
ATOM 3845 C C . ILE A 1 486 ? -3.433 -12.977 15.682 1.00 97.19 486 ILE A C 1
ATOM 3847 O O . ILE A 1 486 ? -2.863 -14.044 15.462 1.00 97.19 486 ILE A O 1
ATOM 3851 N N . LEU A 1 487 ? -2.782 -11.851 15.963 1.00 96.44 487 LEU A N 1
ATOM 3852 C CA . LEU A 1 487 ? -1.327 -11.764 16.041 1.00 96.44 487 LEU A CA 1
ATOM 3853 C C . LEU A 1 487 ? -0.884 -11.432 17.468 1.00 96.44 487 LEU A C 1
ATOM 3855 O O . LEU A 1 487 ? -1.362 -10.469 18.077 1.00 96.44 487 LEU A O 1
ATOM 3859 N N . ALA A 1 488 ? 0.056 -12.228 17.978 1.00 95.62 488 ALA A N 1
ATOM 3860 C CA . ALA A 1 488 ? 0.726 -12.075 19.265 1.00 95.62 488 ALA A CA 1
ATOM 3861 C C . ALA A 1 488 ? -0.226 -11.829 20.454 1.00 95.62 488 ALA A C 1
ATOM 3863 O O . ALA A 1 488 ? -0.059 -10.859 21.198 1.00 95.62 488 ALA A O 1
ATOM 3864 N N . ALA A 1 489 ? -1.203 -12.712 20.654 1.00 97.12 489 ALA A N 1
ATOM 3865 C CA . ALA A 1 489 ? -2.192 -12.632 21.732 1.00 97.12 489 ALA A CA 1
ATOM 3866 C C . ALA A 1 489 ? -1.997 -13.730 22.777 1.00 97.12 489 ALA A C 1
ATOM 3868 O O . ALA A 1 489 ? -1.534 -14.817 22.443 1.00 97.12 489 ALA A O 1
ATOM 3869 N N . THR A 1 490 ? -2.405 -13.476 24.018 1.00 97.19 490 THR A N 1
ATOM 3870 C CA . THR A 1 490 ? -2.681 -14.521 25.019 1.00 97.19 490 THR A CA 1
ATOM 3871 C C . THR A 1 490 ? -4.180 -14.757 25.182 1.00 97.19 490 THR A C 1
ATOM 3873 O O . THR A 1 490 ? -4.592 -15.855 25.550 1.00 97.19 490 THR A O 1
ATOM 3876 N N . ARG A 1 491 ? -5.019 -13.761 24.868 1.00 96.62 491 ARG A N 1
ATOM 3877 C CA . ARG A 1 491 ? -6.471 -13.821 25.051 1.00 96.62 491 ARG A CA 1
ATOM 3878 C C . ARG A 1 491 ? -7.202 -13.017 23.982 1.00 96.62 491 ARG A C 1
ATOM 3880 O O . ARG A 1 491 ? -6.832 -11.886 23.689 1.00 96.62 491 ARG A O 1
ATOM 3887 N N . LEU A 1 492 ? -8.306 -13.572 23.488 1.00 97.19 492 LEU A N 1
ATOM 3888 C CA . LEU A 1 492 ? -9.340 -12.854 22.748 1.00 97.19 492 LEU A CA 1
ATOM 3889 C C . LEU A 1 492 ? -10.720 -13.375 23.154 1.00 97.19 492 LEU A C 1
ATOM 3891 O O . LEU A 1 492 ? -11.014 -14.567 23.035 1.00 97.19 492 LEU A O 1
ATOM 3895 N N . GLU A 1 493 ? -11.588 -12.464 23.573 1.00 97.06 493 GLU A N 1
ATOM 3896 C CA . GLU A 1 493 ? -12.995 -12.718 23.852 1.00 97.06 493 GLU A CA 1
ATOM 3897 C C . GLU A 1 493 ? -13.865 -11.687 23.146 1.00 97.06 493 GLU A C 1
ATOM 3899 O O . GLU A 1 493 ? -13.522 -10.504 23.067 1.00 97.06 493 GLU A O 1
ATOM 3904 N N . LEU A 1 494 ? -15.019 -12.142 22.671 1.00 96.31 494 LEU A N 1
ATOM 3905 C CA . LEU A 1 494 ? -16.038 -11.287 22.086 1.00 96.31 494 LEU A CA 1
ATOM 3906 C C . LEU A 1 494 ? -17.412 -11.714 22.601 1.00 96.31 494 LEU A C 1
ATOM 3908 O O . LEU A 1 494 ? -17.758 -12.896 22.531 1.00 96.31 494 LEU A O 1
ATOM 3912 N N . ARG A 1 495 ? -18.200 -10.760 23.113 1.00 94.62 495 ARG A N 1
ATOM 3913 C CA . ARG A 1 495 ? -19.560 -10.992 23.648 1.00 94.62 495 ARG A CA 1
ATOM 3914 C C . ARG A 1 495 ? -19.581 -12.104 24.710 1.00 94.62 495 ARG A C 1
ATOM 3916 O O . ARG A 1 495 ? -20.417 -13.005 24.682 1.00 94.62 495 ARG A O 1
ATOM 3923 N N . GLY A 1 496 ? -18.583 -12.090 25.597 1.00 91.62 496 GLY A N 1
ATOM 3924 C CA . GLY A 1 496 ? -18.408 -13.078 26.670 1.00 91.62 496 GLY A CA 1
ATOM 3925 C C . GLY A 1 496 ? -17.963 -14.477 26.221 1.00 91.62 496 GLY A C 1
ATOM 3926 O O . GLY A 1 496 ? -17.818 -15.360 27.063 1.00 91.62 496 GLY A O 1
ATOM 3927 N N . LYS A 1 497 ? -17.730 -14.711 24.922 1.00 93.12 497 LYS A N 1
ATOM 3928 C CA . LYS A 1 497 ? -17.218 -15.987 24.404 1.00 93.12 497 LYS A CA 1
ATOM 3929 C C . LYS A 1 497 ? -15.712 -15.905 24.193 1.00 93.12 497 LYS A C 1
ATOM 3931 O O . LYS A 1 497 ? -15.239 -15.025 23.476 1.00 93.12 497 LYS A O 1
ATOM 3936 N N . SER A 1 498 ? -14.972 -16.850 24.773 1.00 94.19 498 SER A N 1
ATOM 3937 C CA . SER A 1 498 ? -13.544 -17.010 24.487 1.00 94.19 498 SER A CA 1
ATOM 3938 C C . SER A 1 498 ? -13.350 -17.575 23.085 1.00 94.19 498 SER A C 1
ATOM 3940 O O . SER A 1 498 ? -13.874 -18.638 22.756 1.00 94.19 498 SER A O 1
ATOM 3942 N N . LEU A 1 499 ? -12.639 -16.817 22.251 1.00 93.12 499 LEU A N 1
ATOM 3943 C CA . LEU A 1 499 ? -12.294 -17.193 20.880 1.00 93.12 499 LEU A CA 1
ATOM 3944 C C . LEU A 1 499 ? -10.856 -17.711 20.787 1.00 93.12 499 LEU A C 1
ATOM 3946 O O . LEU A 1 499 ? -10.562 -18.535 19.928 1.00 93.12 499 LEU A O 1
ATOM 3950 N N . PHE A 1 500 ? -9.974 -17.231 21.665 1.00 93.06 500 PHE A N 1
ATOM 3951 C CA . PHE A 1 500 ? -8.580 -17.647 21.758 1.00 93.06 500 PHE A CA 1
ATOM 3952 C C . PHE A 1 500 ? -8.084 -17.458 23.196 1.00 93.06 500 PHE A C 1
ATOM 3954 O O . PHE A 1 500 ? -8.337 -16.418 23.810 1.00 93.06 500 PHE A O 1
ATOM 3961 N N . ALA A 1 501 ? -7.366 -18.447 23.726 1.00 93.69 501 ALA A N 1
ATOM 3962 C CA . ALA A 1 501 ? -6.719 -18.376 25.031 1.00 93.69 501 ALA A CA 1
ATOM 3963 C C . ALA A 1 501 ? -5.466 -19.261 25.044 1.00 93.69 501 ALA A C 1
ATOM 3965 O O . ALA A 1 501 ? -5.554 -20.461 24.793 1.00 93.69 501 ALA A O 1
ATOM 3966 N N . HIS A 1 502 ? -4.311 -18.677 25.350 1.00 92.62 502 HIS A N 1
ATOM 3967 C CA . HIS A 1 502 ? -3.027 -19.365 25.463 1.00 92.62 502 HIS A CA 1
ATOM 3968 C C . HIS A 1 502 ? -2.210 -18.802 26.631 1.00 92.62 502 HIS A C 1
ATOM 3970 O O . HIS A 1 502 ? -2.356 -17.644 27.015 1.00 92.62 502 HIS A O 1
ATOM 3976 N N . SER A 1 503 ? -1.323 -19.625 27.196 1.00 90.44 503 SER A N 1
ATOM 3977 C CA . SER A 1 503 ? -0.431 -19.221 28.292 1.00 90.44 503 SER A CA 1
ATOM 3978 C C . SER A 1 503 ? 0.699 -18.283 27.851 1.00 90.44 503 SER A C 1
ATOM 3980 O O . SER A 1 503 ? 1.275 -17.583 28.680 1.00 90.44 503 SER A O 1
ATOM 3982 N N . THR A 1 504 ? 1.021 -18.261 26.558 1.00 93.25 504 THR A N 1
ATOM 3983 C CA . THR A 1 504 ? 2.036 -17.400 25.943 1.00 93.25 504 THR A CA 1
ATOM 3984 C C . THR A 1 504 ? 1.468 -16.715 24.705 1.00 93.25 504 THR A C 1
ATOM 3986 O O . THR A 1 504 ? 0.461 -17.157 24.150 1.00 93.25 504 THR A O 1
ATOM 3989 N N . ARG A 1 505 ? 2.102 -15.613 24.275 1.00 94.31 505 ARG A N 1
ATOM 3990 C CA . ARG A 1 505 ? 1.665 -14.891 23.075 1.00 94.31 505 ARG A CA 1
ATOM 3991 C C . ARG A 1 505 ? 1.832 -15.772 21.842 1.00 94.31 505 ARG A C 1
ATOM 3993 O O . ARG A 1 505 ? 2.938 -16.227 21.563 1.00 94.31 505 ARG A O 1
ATOM 4000 N N . GLY A 1 506 ? 0.747 -15.966 21.107 1.00 92.56 506 GLY A N 1
ATOM 4001 C CA . GLY A 1 506 ? 0.715 -16.756 19.884 1.00 92.56 506 GLY A CA 1
ATOM 4002 C C . GLY A 1 506 ? -0.099 -16.087 18.785 1.00 92.56 506 GLY A C 1
ATOM 4003 O O . GLY A 1 506 ? -0.837 -15.128 19.026 1.00 92.56 506 GLY A O 1
ATOM 4004 N N . ASN A 1 507 ? 0.057 -16.618 17.577 1.00 94.38 507 ASN A N 1
ATOM 4005 C CA . ASN A 1 507 ? -0.752 -16.252 16.423 1.00 94.38 507 ASN A CA 1
ATOM 4006 C C . ASN A 1 507 ? -1.844 -17.309 16.222 1.00 94.38 507 ASN A C 1
ATOM 4008 O O . ASN A 1 507 ? -1.638 -18.485 16.526 1.00 94.38 507 ASN A O 1
ATOM 4012 N N . PHE A 1 508 ? -2.992 -16.902 15.694 1.00 94.62 508 PHE A N 1
ATOM 4013 C CA . PHE A 1 508 ? -4.088 -17.802 15.356 1.00 94.62 508 PHE A CA 1
ATOM 4014 C C . PHE A 1 508 ? -4.789 -17.350 14.083 1.00 94.62 508 PHE A C 1
ATOM 4016 O O . PHE A 1 508 ? -5.018 -16.159 13.872 1.00 94.62 508 PHE A O 1
ATOM 4023 N N . GLU A 1 509 ? -5.166 -18.323 13.263 1.00 93.69 509 GLU A N 1
ATOM 4024 C CA . GLU A 1 509 ? -5.934 -18.116 12.046 1.00 93.69 509 GLU A CA 1
ATOM 4025 C C . GLU A 1 509 ? -7.067 -19.145 11.961 1.00 93.69 509 GLU A C 1
ATOM 4027 O O . GLU A 1 509 ? -6.897 -20.301 12.356 1.00 93.69 509 GLU A O 1
ATOM 4032 N N . LYS A 1 510 ? -8.230 -18.700 11.473 1.00 89.19 510 LYS A N 1
ATOM 4033 C CA . LYS A 1 510 ? -9.412 -19.530 11.221 1.00 89.19 510 LYS A CA 1
ATOM 4034 C C . LYS A 1 510 ? -9.968 -19.291 9.830 1.00 89.19 510 LYS A C 1
ATOM 4036 O O . LYS A 1 510 ? -10.117 -18.094 9.475 1.00 89.19 510 LYS A O 1
#

Mean predicted aligned error: 6.93 Å

Sequence (510 aa):
MAGVLLDKKEVFTDAEMRSFWDRLIHTTTPDGAIVPFGPADGWNSHAGMRMGILEIVAAHSGDGRYRFAAQRIFNHLLFQENVNRINHSLGGRAQLGAALAYLLGDFSIEPVLPEQGSVVLTHKEVLSIAGKEVAAQFLKDIDPDPTKGHVDCAALCTQKVLPFKLVLRSGWNPGDLYMLVDLFPRSAGPMNVGGVLGMVRYNSVLSYGIASKQTTEWHNMFAIDDLMGTTEKVLNENPNTIDPFYMDVAVSQLEDSQNATYAALEVTNLNGFPMRYQREFFFIKNRFCLVRDTAVFNNNFLGRIGPNWVTQNVGRQVGDHFANTYISAPVCHKLRLNQNPMDLLVYHAPHKERNLTITDAALQDQRRLHLPYTLGYKFSGIVQAHKKYSFTHLLLPLVPRREQIWSTDPSAATLDDHLVPYAADGVEVLLDNDAQSVWRIRTGEQREEWIVFNAGGDPINVDDLRTDARQVYLDIRKDVVIRATILAATRLELRGKSLFAHSTRGNFEK

Nearest PDB structures (foldseek):
  5jmf-assembly1_A  TM=6.299E-01  e=1.655E-09  Bacteroides thetaiotaomicron VPI-5482
  4mmi-assembly1_A  TM=6.041E-01  e=3.716E-09  Pedobacter heparinus
  4mmh-assembly1_A  TM=4.574E-01  e=4.139E-09  Pedobacter heparinus
  5jmd-assembly1_A  TM=4.655E-01  e=5.720E-09  Bacteroides thetaiotaomicron VPI-5482
  6jnf-assembly1_F  TM=1.399E-01  e=1.910E+00  Saccharomyces cerevisiae S288C

Radius of gyration: 23.96 Å; Cα contacts (8 Å, |Δi|>4): 1228; chains: 1; bounding box: 80×54×62 Å